Protein AF-A0A9K3M5T8-F1 (afdb_monomer)

Radius of gyration: 42.0 Å; Cα contacts (8 Å, |Δi|>4): 191; chains: 1; bounding box: 115×90×114 Å

Sequence (521 aa):
MVENGLMRTDEEIKQGKVNVVFPSIFNTVESSTSRKLTAAIRSTISGPPDVKNRYSARSLRYGAITELALHRELSVFAGCARSGHSTGTTVDDYIDDNNPAYGLQAGMARCGYQDLASNLKAKIEVPRLEALGVEVAASVDKLLSKVFIVQMLQRNAGGGDIICTSLNKAAREAQIFDHRYGHTSPEALLGEWSKLIASDLASRRMPTPVINADSVSLAAGLNQALSMLTGLTNQMQSLAQHNENLEKKIATQSSELASLREDSRKSAIKLSVLKTPQHSGRKRAKSENTYVDVISPAVLFQSDEVTRAAIAAPDAPAVGKKDPPKPQLTEVLLAARTVQQKTSQPLMQKTDFLDLLVEHRETLYLEKLHETPIAPHCQRSALRYCFELLDYVVKHDETAKVELQSFHQRSTSREESMILGKSLVGKCMVQMLKFEGTQPDLEGQLRAKGRKPSTTYRGLGERVGNYKNQLIRKRKEGDSNLQLEKHQQELMLMVEVDAVGTPPGQKSVRSYFSSMIGKNG

Mean predicted aligned error: 21.27 Å

Foldseek 3Di:
DCVCQQPDDPVCVVVVCNVPSDSVCPPPDPVVVQVVQLVVQLVPDDDDPVVSVVDTPVLVLLVLLQLLVLAPPHDPVNSCVVSVHDPPDCSVVSHDPPPVLVVDPVSSVVNVPPPPPVVDVDDDDDQDCCLLPPVQVLLVVQLVVQLVVPVVPDPPDDDDPVNLVSSLVSQQVSVGDDPVCRPDGSSVVVVVSVVSSVVVVVVPPDPSPPCPVVNVVVVVVVVVVVVVVVVVVVVVVVVVVVVVVVVVVVVVVVVVVVVVVVVVVVVVVVVVVVPPDPPDDDDDDDDDDDDDDDDDPPDDDDDDDDDDDDDDDDDDDDDDDDDDDDPPPVVVVVVVVVVCVVVVPDDPPVVVLVCLLVVCVVVLPPPPCPPPDDDPVLVVVLVVQLVLCLVPQQDPVNVVVVVVCVPDDPPPPSVNSVVSSSVSSVSSVVVLVVLVPPPPPVVVVCVVVVHDDDDDSVVSNVSSVVVVVVVVVVVVVVVVVVVVVVVVVVVVVVVPPDPPDDDPDDDDPVVVVVVVPDDDD

pLDDT: mean 70.17, std 18.6, range [34.38, 97.75]

Secondary structure (DSSP, 8-state):
--TTSS---HHHHHTTGGG-S-GGGTTS-HHHHHHHHHHHHHHHS-S-HHHHHH--HHHHHHHHHHHHHT-TT--HHHHHHHHT--TTSTTGGGS-TT-HHHH-HHHHHHTT---HHHHSSS------GGGG-GGGHHHHHHHHHHHHHHTTT---S-SS-HHHHHHHHHHHHHT---GGGTTS-HHHHHHHHHHHHHHHHHHHS-------HHHHHHHHHHHHHHHHHHHHHHHHHHHHHHHHHHHHHHHHHHHHHHHHHHHHHHHHHHHHHHHS------------------------------SS--------------PPPPPPHHHHHHHHHHHHHHH---SS-HHHHHHHHHHTHHHHHHTTGGGS---GGGHHHHHHHHHHHHHHHS-HHHHHHHHHHHHH-TTS-HHHHHHHHHHHHHHHHHHHHHHHT--HHHHHHHHHTTPPPP--THHHHHHHHHHHHHHHHHHHHHHHHHHHHHHHHHHHHHHTS---PPPS----HHHHHHTTSS---

Nearest PDB structures (foldseek):
  5hyl-assembly2_D  TM=2.086E-01  e=4.233E+00  Deinococcus radiodurans R1 = ATCC 13939 = DSM 20539
  5i0j-assembly1_A  TM=2.112E-01  e=7.840E+00  Deinococcus radiodurans

Solvent-accessible surface area (backbone atoms only — not comparable to full-atom values): 32255 Å² total; per-residue (Å²): 145,68,85,62,68,82,66,69,52,72,68,41,46,76,69,67,36,75,87,42,84,55,61,93,52,67,89,54,58,70,76,54,52,51,49,51,46,19,51,53,53,39,69,70,52,84,76,58,71,72,63,35,67,72,51,39,55,65,47,56,54,28,51,52,47,32,50,40,72,54,34,72,88,46,50,72,67,55,37,23,61,75,71,76,42,62,86,95,50,73,59,66,78,35,42,57,87,80,41,59,46,81,82,32,68,72,34,37,42,72,46,65,42,84,60,62,54,79,80,27,100,55,74,82,75,76,79,59,66,68,74,67,33,78,89,30,47,69,34,50,53,42,26,52,69,42,47,71,70,54,73,82,76,66,91,85,68,85,93,64,68,58,63,62,54,50,49,37,50,23,22,52,76,44,62,35,63,46,84,94,47,76,86,55,52,34,48,59,43,54,58,54,53,48,52,49,45,50,50,55,52,56,74,65,53,68,81,71,77,77,80,48,71,66,60,55,52,51,51,52,52,50,52,53,52,51,53,52,52,51,52,51,51,53,51,52,51,51,50,51,54,50,49,54,53,49,52,51,49,53,52,53,52,52,53,51,51,52,52,52,50,51,52,50,51,54,48,52,52,56,52,54,64,70,66,58,78,83,79,75,86,78,92,77,80,92,80,85,81,88,83,90,85,90,80,84,89,82,78,82,83,82,87,80,88,90,85,87,88,89,87,80,88,83,91,84,85,90,79,93,73,88,70,78,84,73,78,53,68,67,58,56,49,49,51,51,52,50,49,46,57,69,74,61,64,67,76,72,62,68,60,62,63,44,49,54,54,59,72,40,44,72,69,68,55,74,78,67,49,93,82,61,90,74,60,78,86,53,49,67,58,49,51,53,52,30,63,74,32,40,85,73,64,54,47,75,76,51,46,51,50,56,49,52,52,71,72,77,45,97,72,66,51,72,64,58,57,47,54,51,50,54,51,52,48,51,47,20,52,54,52,51,52,56,66,67,73,67,49,67,69,59,52,50,57,31,52,75,66,75,42,80,85,75,89,57,70,79,58,50,57,58,49,55,52,52,49,50,53,50,50,54,47,52,51,53,52,48,53,48,50,54,49,49,51,50,51,51,50,52,51,52,60,63,68,67,64,68,84,82,72,79,74,90,84,78,80,63,73,71,63,62,58,62,65,73,78,69,88,76,134

Organism: NCBI:txid303405

Structure (mmCIF, N/CA/C/O backbone):
data_AF-A0A9K3M5T8-F1
#
_entry.id   AF-A0A9K3M5T8-F1
#
loop_
_atom_site.group_PDB
_atom_site.id
_atom_site.type_symbol
_atom_site.label_atom_id
_atom_site.label_alt_id
_atom_site.label_comp_id
_atom_site.label_asym_id
_atom_site.label_entity_id
_atom_site.label_seq_id
_atom_site.pdbx_PDB_ins_code
_atom_site.Cartn_x
_atom_site.Cartn_y
_atom_site.Cartn_z
_atom_site.occupancy
_atom_site.B_iso_or_equiv
_atom_site.auth_seq_id
_atom_site.auth_comp_id
_atom_site.auth_asym_id
_atom_site.auth_atom_id
_atom_site.pdbx_PDB_model_num
ATOM 1 N N . MET A 1 1 ? -10.869 -31.933 6.495 1.00 43.41 1 MET A N 1
ATOM 2 C CA . MET A 1 1 ? -10.455 -31.724 7.906 1.00 43.41 1 MET A CA 1
ATOM 3 C C . MET A 1 1 ? -10.878 -30.336 8.434 1.00 43.41 1 MET A C 1
ATOM 5 O O . MET A 1 1 ? -10.073 -29.655 9.048 1.00 43.41 1 MET A O 1
ATOM 9 N N . VAL A 1 2 ? -12.131 -29.892 8.228 1.00 44.88 2 VAL A N 1
ATOM 10 C CA . VAL A 1 2 ? -12.592 -28.545 8.671 1.00 44.88 2 VAL A CA 1
ATOM 11 C C . VAL A 1 2 ? -13.873 -28.600 9.527 1.00 44.88 2 VAL A C 1
ATOM 13 O O . VAL A 1 2 ? -14.248 -27.612 10.147 1.00 44.88 2 VAL A O 1
ATOM 16 N N . GLU A 1 3 ? -14.517 -29.762 9.659 1.00 46.59 3 GLU A N 1
ATOM 17 C CA . GLU A 1 3 ? -15.860 -29.844 10.261 1.00 46.59 3 GLU A CA 1
ATOM 18 C C . GLU A 1 3 ? -15.893 -29.783 11.798 1.00 46.59 3 GLU A C 1
ATOM 20 O O . GLU A 1 3 ? -16.919 -29.439 12.372 1.00 46.59 3 GLU A O 1
ATOM 25 N N . ASN A 1 4 ? -14.764 -29.977 12.487 1.00 54.00 4 ASN A N 1
ATOM 26 C CA . ASN A 1 4 ? -14.713 -29.862 13.954 1.00 54.00 4 ASN A CA 1
ATOM 27 C C . ASN A 1 4 ? -14.498 -28.417 14.453 1.00 54.00 4 ASN A C 1
ATOM 29 O O . ASN A 1 4 ? -14.353 -28.197 15.650 1.00 54.00 4 ASN A O 1
ATOM 33 N N . GLY A 1 5 ? -14.449 -27.414 13.566 1.00 56.38 5 GLY A N 1
ATOM 34 C CA . GLY A 1 5 ? -14.028 -26.046 13.914 1.00 56.38 5 GLY A CA 1
ATOM 35 C C . GLY A 1 5 ? -14.929 -25.317 14.920 1.00 56.38 5 GLY A C 1
ATOM 36 O O . GLY A 1 5 ? -14.455 -24.443 15.652 1.00 56.38 5 GLY A O 1
ATOM 37 N N . LEU A 1 6 ? -16.203 -25.704 15.017 1.00 66.12 6 LEU A N 1
ATOM 38 C CA . LEU A 1 6 ? -17.183 -25.117 15.943 1.00 66.12 6 LEU A CA 1
ATOM 39 C C . LEU A 1 6 ? -17.613 -26.061 17.069 1.00 66.12 6 LEU A C 1
ATOM 41 O O . LEU A 1 6 ? -18.080 -25.588 18.101 1.00 66.12 6 LEU A O 1
ATOM 45 N N . MET A 1 7 ? -17.422 -27.371 16.909 1.00 80.50 7 MET A N 1
ATOM 46 C CA . MET A 1 7 ? -17.729 -28.326 17.970 1.00 80.50 7 MET A CA 1
ATOM 47 C C . MET A 1 7 ? -16.624 -28.251 19.025 1.00 80.50 7 MET A C 1
ATOM 49 O O . MET A 1 7 ? -15.435 -28.272 18.703 1.00 80.50 7 MET A O 1
ATOM 53 N N . ARG A 1 8 ? -17.012 -28.083 20.288 1.00 87.00 8 ARG A N 1
ATOM 54 C CA . ARG A 1 8 ? -16.091 -28.035 21.427 1.00 87.00 8 ARG A CA 1
ATOM 55 C C . ARG A 1 8 ? -16.276 -29.298 22.241 1.00 87.00 8 ARG A C 1
ATOM 57 O O . ARG A 1 8 ? -17.405 -29.734 22.446 1.00 87.00 8 ARG A O 1
ATOM 64 N N . THR A 1 9 ? -15.169 -29.872 22.687 1.00 90.75 9 THR A N 1
ATOM 65 C CA . THR A 1 9 ? -15.212 -30.952 23.680 1.00 90.75 9 THR A CA 1
ATOM 66 C C . THR A 1 9 ? -15.730 -30.409 25.013 1.00 90.75 9 THR A C 1
ATOM 68 O O . THR A 1 9 ? -15.550 -29.223 25.312 1.00 90.75 9 THR A O 1
ATOM 71 N N . ASP A 1 10 ? -16.348 -31.253 25.838 1.00 93.88 10 ASP A N 1
ATOM 72 C CA . ASP A 1 10 ? -16.833 -30.844 27.163 1.00 93.88 10 ASP A CA 1
ATOM 73 C C . ASP A 1 10 ? -15.696 -30.280 28.029 1.00 93.88 10 ASP A C 1
ATOM 75 O O . ASP A 1 10 ? -15.893 -29.333 28.796 1.00 93.88 10 ASP A O 1
ATOM 79 N N . GLU A 1 11 ? -14.478 -30.804 27.872 1.00 93.31 11 GLU A N 1
ATOM 80 C CA . GLU A 1 11 ? -13.272 -30.278 28.508 1.00 93.31 11 GLU A CA 1
ATOM 81 C C . GLU A 1 11 ? -12.948 -28.850 28.047 1.00 93.31 11 GLU A C 1
ATOM 83 O O . GLU A 1 11 ? -12.637 -27.991 28.874 1.00 93.31 11 GLU A O 1
ATOM 88 N N . GLU A 1 12 ? -13.033 -28.556 26.747 1.00 91.88 12 GLU A N 1
ATOM 89 C CA . GLU A 1 12 ? -12.802 -27.211 26.206 1.00 91.88 12 GLU A CA 1
ATOM 90 C C . GLU A 1 12 ? -13.885 -26.219 26.640 1.00 91.88 12 GLU A C 1
ATOM 92 O O . GLU A 1 12 ? -13.569 -25.061 26.933 1.00 91.88 12 GLU A O 1
ATOM 97 N N . ILE A 1 13 ? -15.140 -26.668 26.733 1.00 93.06 13 ILE A N 1
ATOM 98 C CA . ILE A 1 13 ? -16.252 -25.867 27.259 1.00 93.06 13 ILE A CA 1
ATOM 99 C C . ILE A 1 13 ? -15.983 -25.510 28.724 1.00 93.06 13 ILE A C 1
ATOM 101 O O . ILE A 1 13 ? -16.016 -24.330 29.079 1.00 93.06 13 ILE A O 1
ATOM 105 N N . LYS A 1 14 ? -15.622 -26.497 29.558 1.00 94.88 14 LYS A N 1
ATOM 106 C CA . LYS A 1 14 ? -15.251 -26.282 30.971 1.00 94.88 14 LYS A CA 1
ATOM 107 C C . LYS A 1 14 ? -14.043 -25.354 31.131 1.00 94.88 14 LYS A C 1
ATOM 109 O O . LYS A 1 14 ? -13.958 -24.629 32.116 1.00 94.88 14 LYS A O 1
ATOM 114 N N . GLN A 1 15 ? -13.130 -25.336 30.159 1.00 92.88 15 GLN A N 1
ATOM 115 C CA . GLN A 1 15 ? -11.976 -24.429 30.115 1.00 92.88 15 GLN A CA 1
ATOM 116 C C . GLN A 1 15 ? -12.303 -23.025 29.569 1.00 92.88 15 GLN A C 1
ATOM 118 O O . GLN A 1 15 ? -11.391 -22.217 29.396 1.00 92.88 15 GLN A O 1
ATOM 123 N N . GLY A 1 16 ? -13.569 -22.718 29.265 1.00 91.19 16 GLY A N 1
ATOM 124 C CA . GLY A 1 16 ? -13.984 -21.413 28.744 1.00 91.19 16 GLY A CA 1
ATOM 125 C C . GLY A 1 16 ? -13.594 -21.167 27.282 1.00 91.19 16 GLY A C 1
ATOM 126 O O . GLY A 1 16 ? -13.628 -20.029 26.816 1.00 91.19 16 GLY A O 1
ATOM 127 N N . LYS A 1 17 ? -13.245 -22.215 26.525 1.00 90.81 17 LYS A N 1
ATOM 128 C CA . LYS A 1 17 ? -12.800 -22.109 25.122 1.00 90.81 17 LYS A CA 1
ATOM 129 C C . LYS A 1 17 ? -13.949 -22.088 24.110 1.00 90.81 17 LYS A C 1
ATOM 131 O O . LYS A 1 17 ? -13.713 -22.189 22.905 1.00 90.81 17 LYS A O 1
ATOM 136 N N . VAL A 1 18 ? -15.185 -21.930 24.586 1.00 88.94 18 VAL A N 1
ATOM 137 C CA . VAL A 1 18 ? -16.410 -21.935 23.768 1.00 88.94 18 VAL A CA 1
ATOM 138 C C . VAL A 1 18 ? -16.320 -20.922 22.626 1.00 88.94 18 VAL A C 1
ATOM 140 O O . VAL A 1 18 ? -16.567 -21.263 21.476 1.00 88.94 18 VAL A O 1
ATOM 143 N N . ASN A 1 19 ? -15.856 -19.708 22.928 1.00 86.25 19 ASN A N 1
ATOM 144 C CA . ASN A 1 19 ? -15.794 -18.601 21.968 1.00 86.25 19 ASN A CA 1
ATOM 145 C C . ASN A 1 19 ? -14.424 -18.455 21.285 1.00 86.25 19 ASN A C 1
ATOM 147 O O . ASN A 1 19 ? -14.161 -17.461 20.610 1.00 86.25 19 ASN A O 1
ATOM 151 N N . VAL A 1 20 ? -13.516 -19.412 21.483 1.00 86.06 20 VAL A N 1
ATOM 152 C CA . VAL A 1 20 ? -12.148 -19.321 20.968 1.00 86.06 20 VAL A CA 1
ATOM 153 C C . VAL A 1 20 ? -12.089 -19.984 19.603 1.00 86.06 20 VAL A C 1
ATOM 155 O O . VAL A 1 20 ? -12.363 -21.175 19.484 1.00 86.06 20 VAL A O 1
ATOM 158 N N . VAL A 1 21 ? -11.693 -19.232 18.575 1.00 84.44 21 VAL A N 1
ATOM 159 C CA . VAL A 1 21 ? -11.593 -19.739 17.192 1.00 84.44 21 VAL A CA 1
ATOM 160 C C . VAL A 1 21 ? -10.553 -20.859 17.075 1.00 84.44 21 VAL A C 1
ATOM 162 O O . VAL A 1 21 ? -10.772 -21.837 16.368 1.00 84.44 21 VAL A O 1
ATOM 165 N N . PHE A 1 22 ? -9.448 -20.752 17.818 1.00 85.62 22 PHE A N 1
ATOM 166 C CA . PHE A 1 22 ? -8.363 -21.735 17.827 1.00 85.62 22 PHE A CA 1
ATOM 167 C C . PHE A 1 22 ? -8.057 -22.215 19.261 1.00 85.62 22 PHE A C 1
ATOM 169 O O . PHE A 1 22 ? -7.130 -21.709 19.903 1.00 85.62 22 PHE A O 1
ATOM 176 N N . PRO A 1 23 ? -8.821 -23.190 19.792 1.00 85.38 23 PRO A N 1
ATOM 177 C CA . PRO A 1 23 ? -8.686 -23.673 21.172 1.00 85.38 23 PRO A CA 1
ATOM 178 C C . PRO A 1 23 ? -7.277 -24.165 21.534 1.00 85.38 23 PRO A C 1
ATOM 180 O O . PRO A 1 23 ? -6.827 -23.995 22.671 1.00 85.38 23 PRO A O 1
ATOM 183 N N . SER A 1 24 ? -6.556 -24.726 20.556 1.00 84.12 24 SER A N 1
ATOM 184 C CA . SER A 1 24 ? -5.197 -25.261 20.711 1.00 84.12 24 SER A CA 1
ATOM 185 C C . SER A 1 24 ? -4.145 -24.199 21.037 1.00 84.12 24 SER A C 1
ATOM 187 O O . SER A 1 24 ? -3.106 -24.527 21.609 1.00 84.12 24 SER A O 1
ATOM 189 N N . ILE A 1 25 ? -4.406 -22.928 20.713 1.00 84.12 25 ILE A N 1
ATOM 190 C CA . ILE A 1 25 ? -3.487 -21.814 20.979 1.00 84.12 25 ILE A CA 1
ATOM 191 C C . ILE A 1 25 ? -4.008 -20.834 22.034 1.00 84.12 25 ILE A C 1
ATOM 193 O O . ILE A 1 25 ? -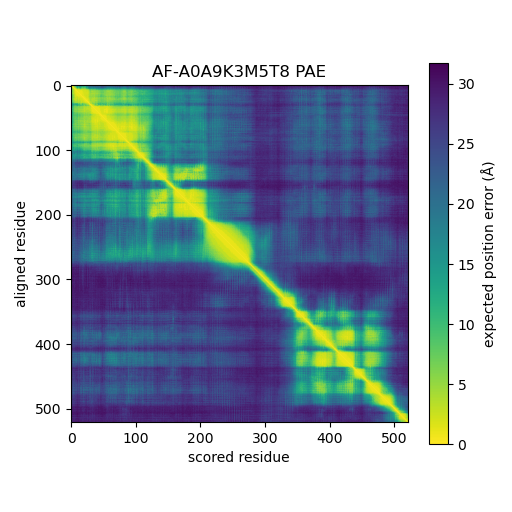3.313 -19.861 22.314 1.00 84.12 25 ILE A O 1
ATOM 197 N N . PHE A 1 26 ? -5.159 -21.108 22.661 1.00 85.12 26 PHE A N 1
ATOM 198 C CA . PHE A 1 26 ? -5.815 -20.215 23.627 1.00 85.12 26 PHE A CA 1
ATOM 199 C C . PHE A 1 26 ? -4.896 -19.741 24.764 1.00 85.12 26 PHE A C 1
ATOM 201 O O . PHE A 1 26 ? -4.880 -18.562 25.094 1.00 85.12 26 PHE A O 1
ATOM 208 N N . ASN A 1 27 ? -4.081 -20.646 25.314 1.00 85.06 27 ASN A N 1
ATOM 209 C CA . ASN A 1 27 ? -3.172 -20.343 26.428 1.00 85.06 27 ASN A CA 1
ATOM 210 C C . ASN A 1 27 ? -1.780 -19.875 25.969 1.00 85.06 27 ASN A C 1
ATOM 212 O O . ASN A 1 27 ? -0.860 -19.764 26.780 1.00 85.06 27 ASN A O 1
ATOM 216 N N . THR A 1 28 ? -1.577 -19.647 24.670 1.00 84.75 28 THR A N 1
ATOM 217 C CA . THR A 1 28 ? -0.276 -19.209 24.157 1.00 84.75 28 THR A CA 1
ATOM 218 C C . THR A 1 28 ? -0.204 -17.688 24.179 1.00 84.75 28 THR A C 1
ATOM 220 O O . THR A 1 28 ? -1.039 -17.020 23.579 1.00 84.75 28 THR A O 1
ATOM 223 N N . VAL A 1 29 ? 0.830 -17.133 24.818 1.00 81.81 29 VAL A N 1
ATOM 224 C CA . VAL A 1 29 ? 1.116 -15.690 24.767 1.00 81.81 29 VAL A CA 1
ATOM 225 C C . VAL A 1 29 ? 1.242 -15.242 23.305 1.00 81.81 29 VAL A C 1
ATOM 227 O O . VAL A 1 29 ? 1.887 -15.923 22.508 1.00 81.81 29 VAL A O 1
ATOM 230 N N . GLU A 1 30 ? 0.675 -14.088 22.952 1.00 70.62 30 GLU A N 1
ATOM 231 C CA . GLU A 1 30 ? 0.610 -13.561 21.577 1.00 70.62 30 GLU A CA 1
ATOM 232 C C . GLU A 1 30 ? 1.968 -13.577 20.843 1.00 70.62 30 GLU A C 1
ATOM 234 O O . GLU A 1 30 ? 2.076 -14.003 19.688 1.00 70.62 30 GLU A O 1
ATOM 239 N N . SER A 1 31 ? 3.043 -13.206 21.549 1.00 71.81 31 SER A N 1
ATOM 240 C CA . SER A 1 31 ? 4.416 -13.208 21.023 1.00 71.81 31 SER A CA 1
ATOM 241 C C . SER A 1 31 ? 4.912 -14.601 20.607 1.00 71.81 31 SER A C 1
ATOM 243 O O . SER A 1 31 ? 5.759 -14.723 19.719 1.00 71.81 31 SER A O 1
ATOM 245 N N . SER A 1 32 ? 4.367 -15.660 21.206 1.00 82.44 32 SER A N 1
ATOM 246 C CA . SER A 1 32 ? 4.658 -17.052 20.867 1.00 82.44 32 SER A CA 1
ATOM 247 C C . SER A 1 32 ? 3.950 -17.475 19.579 1.00 82.44 32 SER A C 1
ATOM 249 O O . SER A 1 32 ? 4.552 -18.148 18.742 1.00 82.44 32 SER A O 1
ATOM 251 N N . THR A 1 33 ? 2.716 -17.020 19.349 1.00 83.38 33 THR A N 1
ATOM 252 C CA . THR A 1 33 ? 1.928 -17.383 18.160 1.00 83.38 33 THR A CA 1
ATOM 253 C C . THR A 1 33 ? 2.544 -16.833 16.874 1.00 83.38 33 THR A C 1
ATOM 255 O O . THR A 1 33 ? 2.745 -17.585 15.920 1.00 83.38 33 THR A O 1
ATOM 258 N N . SER A 1 34 ? 2.946 -15.557 16.853 1.00 85.06 34 SER A N 1
ATOM 259 C CA . SER A 1 34 ? 3.605 -14.955 15.679 1.00 85.06 34 SER A CA 1
ATOM 260 C C . SER A 1 34 ? 4.948 -15.628 15.347 1.00 85.06 34 SER A C 1
ATOM 262 O O . SER A 1 34 ? 5.269 -15.858 14.175 1.00 85.06 34 SER A O 1
ATOM 264 N N . ARG A 1 35 ? 5.715 -16.031 16.373 1.00 89.94 35 ARG A N 1
ATOM 265 C CA . ARG A 1 35 ? 6.954 -16.811 16.197 1.00 89.94 35 ARG A CA 1
ATOM 266 C C . ARG A 1 35 ? 6.676 -18.197 15.625 1.00 89.94 35 ARG A C 1
ATOM 268 O O . ARG A 1 35 ? 7.363 -18.592 14.687 1.00 89.94 35 ARG A O 1
ATOM 275 N N . LYS A 1 36 ? 5.668 -18.908 16.142 1.00 90.00 36 LYS A N 1
ATOM 276 C CA . LYS A 1 36 ? 5.261 -20.230 15.637 1.00 90.00 36 LYS A CA 1
ATOM 277 C C . LYS A 1 36 ? 4.805 -20.161 14.177 1.00 90.00 36 LYS A C 1
ATOM 279 O O . LYS A 1 36 ? 5.273 -20.955 13.369 1.00 90.00 36 LYS A O 1
ATOM 284 N N . LEU A 1 37 ? 3.980 -19.174 13.819 1.00 89.75 37 LEU A N 1
ATOM 285 C CA . LEU A 1 37 ? 3.561 -18.939 12.431 1.00 89.75 37 LEU A CA 1
ATOM 286 C C . LEU A 1 37 ? 4.751 -18.615 11.525 1.00 89.75 37 LEU A C 1
ATOM 288 O O . LEU A 1 37 ? 4.894 -19.199 10.457 1.00 89.75 37 LEU A O 1
ATOM 292 N N . THR A 1 38 ? 5.647 -17.733 11.970 1.00 94.19 38 THR A N 1
ATOM 293 C CA . THR A 1 38 ? 6.868 -17.400 11.223 1.00 94.19 38 THR A CA 1
ATOM 294 C C . THR A 1 38 ? 7.750 -18.632 11.007 1.00 94.19 38 THR A C 1
ATOM 296 O O . THR A 1 38 ? 8.241 -18.840 9.901 1.00 94.19 38 THR A O 1
ATOM 299 N N . ALA A 1 39 ? 7.924 -19.476 12.026 1.00 94.38 39 ALA A N 1
ATOM 300 C CA . ALA A 1 39 ? 8.672 -20.724 11.904 1.00 94.38 39 ALA A CA 1
ATOM 301 C C . ALA A 1 39 ? 8.011 -21.691 10.907 1.00 94.38 39 ALA A C 1
ATOM 303 O O . ALA A 1 39 ? 8.697 -22.231 10.041 1.00 94.38 39 ALA A O 1
ATOM 304 N N . ALA A 1 40 ? 6.684 -21.844 10.966 1.00 94.44 40 ALA A N 1
ATOM 305 C CA . ALA A 1 40 ? 5.931 -22.677 10.032 1.00 94.44 40 ALA A CA 1
ATOM 306 C C . ALA A 1 40 ? 6.068 -22.187 8.576 1.00 94.44 40 ALA A C 1
ATOM 308 O O . ALA A 1 40 ? 6.391 -22.976 7.686 1.00 94.44 40 ALA A O 1
ATOM 309 N N . ILE A 1 41 ? 5.935 -20.880 8.328 1.00 94.38 41 ILE A N 1
ATOM 310 C CA . ILE A 1 41 ? 6.141 -20.274 6.999 1.00 94.38 41 ILE A CA 1
ATOM 311 C C . ILE A 1 41 ? 7.561 -20.558 6.489 1.00 94.38 41 ILE A C 1
ATOM 313 O O . ILE A 1 41 ? 7.754 -21.025 5.372 1.00 94.38 41 ILE A O 1
ATOM 317 N N . ARG A 1 42 ? 8.584 -20.351 7.324 1.00 96.19 42 ARG A N 1
ATOM 318 C CA . ARG A 1 42 ? 9.982 -20.602 6.932 1.00 96.19 42 ARG A CA 1
ATOM 319 C C . ARG A 1 42 ? 10.280 -22.077 6.669 1.00 96.19 42 ARG A C 1
ATOM 321 O O . ARG A 1 42 ? 11.153 -22.385 5.858 1.00 96.19 42 ARG A O 1
ATOM 328 N N . SER A 1 43 ? 9.572 -22.981 7.345 1.00 96.19 43 SER A N 1
ATOM 329 C CA . SER A 1 43 ? 9.714 -24.424 7.133 1.00 96.19 43 SER A CA 1
ATOM 330 C C . SER A 1 43 ? 9.123 -24.890 5.799 1.00 96.19 43 SER A C 1
ATOM 332 O O . SER A 1 43 ? 9.666 -25.809 5.194 1.00 96.19 43 SER A O 1
ATOM 334 N N . THR A 1 44 ? 8.068 -24.226 5.313 1.00 95.62 44 THR A N 1
ATOM 335 C CA . THR A 1 44 ? 7.356 -24.600 4.077 1.00 95.62 44 THR A CA 1
ATOM 336 C C . THR A 1 44 ? 7.970 -23.990 2.820 1.00 95.62 44 THR A C 1
ATOM 338 O O . THR A 1 44 ? 7.926 -24.605 1.759 1.00 95.62 44 THR A O 1
ATOM 341 N N . ILE A 1 45 ? 8.589 -22.811 2.920 1.00 92.75 45 ILE A N 1
ATOM 342 C CA . ILE A 1 45 ? 9.256 -22.165 1.784 1.00 92.75 45 ILE A CA 1
ATOM 343 C C . ILE A 1 45 ? 10.560 -22.902 1.451 1.00 92.75 45 ILE A C 1
ATOM 345 O O . ILE A 1 45 ? 11.443 -23.042 2.301 1.00 92.75 45 ILE A O 1
ATOM 349 N N . SER A 1 46 ? 10.716 -23.341 0.202 1.00 94.12 46 SER A N 1
ATOM 350 C CA . SER A 1 46 ? 11.984 -23.846 -0.341 1.00 94.12 46 SER A CA 1
ATOM 351 C C . SER A 1 46 ? 12.926 -22.686 -0.681 1.00 94.12 46 SER A C 1
ATOM 353 O O . SER A 1 46 ? 12.483 -21.641 -1.147 1.00 94.12 46 SER A O 1
ATOM 355 N N . GLY A 1 47 ? 14.230 -22.854 -0.456 1.00 93.12 47 GLY A N 1
ATOM 356 C CA . GLY A 1 47 ? 15.233 -21.840 -0.800 1.00 93.12 47 GLY A CA 1
ATOM 357 C C . GLY A 1 47 ? 16.322 -21.663 0.259 1.00 93.12 47 GLY A C 1
ATOM 358 O O . GLY A 1 47 ? 16.277 -22.309 1.312 1.00 93.12 47 GLY A O 1
ATOM 359 N N . PRO A 1 48 ? 17.314 -20.803 -0.018 1.00 94.25 48 PRO A N 1
ATOM 360 C CA . PRO A 1 48 ? 18.420 -20.562 0.894 1.00 94.25 48 PRO A CA 1
ATOM 361 C C . PRO A 1 48 ? 17.962 -19.821 2.172 1.00 94.25 48 PRO A C 1
ATOM 363 O O . PRO A 1 48 ? 16.904 -19.176 2.185 1.00 94.25 48 PRO A O 1
ATOM 366 N N . PRO A 1 49 ? 18.709 -19.944 3.290 1.00 92.94 49 PRO A N 1
ATOM 367 C CA . PRO A 1 49 ? 18.286 -19.420 4.593 1.00 92.94 49 PRO A CA 1
ATOM 368 C C . PRO A 1 49 ? 18.039 -17.909 4.614 1.00 92.94 49 PRO A C 1
ATOM 370 O O . PRO A 1 49 ? 17.156 -17.438 5.327 1.00 92.94 49 PRO A O 1
ATOM 373 N N . ASP A 1 50 ? 18.796 -17.147 3.830 1.00 92.19 50 ASP A N 1
ATOM 374 C CA . ASP A 1 50 ? 18.655 -15.700 3.676 1.00 92.19 50 ASP A CA 1
ATOM 375 C C . ASP A 1 50 ? 17.291 -15.316 3.086 1.00 92.19 50 ASP A C 1
ATOM 377 O O . ASP A 1 50 ? 16.641 -14.408 3.604 1.00 92.19 50 ASP A O 1
ATOM 381 N N . VAL A 1 51 ? 16.813 -16.045 2.074 1.00 89.69 51 VAL A N 1
ATOM 382 C CA . VAL A 1 51 ? 15.482 -15.851 1.485 1.00 89.69 51 VAL A CA 1
ATOM 383 C C . VAL A 1 51 ? 14.402 -16.242 2.486 1.00 89.69 51 VAL A C 1
ATOM 385 O O . VAL A 1 51 ? 13.506 -15.442 2.753 1.00 89.69 51 VAL A O 1
ATOM 388 N N . LYS A 1 52 ? 14.511 -17.421 3.115 1.00 94.25 52 LYS A N 1
ATOM 389 C CA . LYS A 1 52 ? 13.543 -17.871 4.133 1.00 94.25 52 LYS A CA 1
ATOM 390 C C . LYS A 1 52 ? 13.414 -16.855 5.269 1.00 94.25 52 LYS A C 1
ATOM 392 O O . LYS A 1 52 ? 12.307 -16.527 5.689 1.00 94.25 52 LYS A O 1
ATOM 397 N N . ASN A 1 53 ? 14.530 -16.302 5.738 1.00 93.50 53 ASN A N 1
ATOM 398 C CA . ASN A 1 53 ? 14.547 -15.357 6.852 1.00 93.50 53 ASN A CA 1
ATOM 399 C C . ASN A 1 53 ? 13.871 -14.012 6.547 1.00 93.50 53 ASN A C 1
ATOM 401 O O . ASN A 1 53 ? 13.470 -13.328 7.493 1.00 93.50 53 ASN A O 1
ATOM 405 N N . ARG A 1 54 ? 13.670 -13.655 5.271 1.00 91.19 54 ARG A N 1
ATOM 406 C CA . ARG A 1 54 ? 12.885 -12.469 4.878 1.00 91.19 54 ARG A CA 1
ATOM 407 C C . ARG A 1 54 ? 11.383 -12.654 5.090 1.00 91.19 54 ARG A C 1
ATOM 409 O O . ARG A 1 54 ? 10.672 -11.668 5.265 1.00 91.19 54 ARG A O 1
ATOM 416 N N . TYR A 1 55 ? 10.901 -13.895 5.126 1.00 93.69 55 TYR A N 1
ATOM 417 C CA . TYR A 1 55 ? 9.490 -14.186 5.347 1.00 93.69 55 TYR A CA 1
ATOM 418 C C . TYR A 1 55 ? 9.161 -14.302 6.837 1.00 93.69 55 TYR A C 1
ATOM 420 O O . TYR A 1 55 ? 9.918 -14.848 7.650 1.00 93.69 55 TYR A O 1
ATOM 428 N N . SER A 1 56 ? 8.002 -13.761 7.195 1.00 95.12 56 SER A N 1
ATOM 429 C CA . SER A 1 56 ? 7.434 -13.766 8.540 1.00 95.12 56 SER A CA 1
ATOM 430 C C . SER A 1 56 ? 5.912 -13.854 8.477 1.00 95.12 56 SER A C 1
ATOM 432 O O . SER A 1 56 ? 5.322 -13.701 7.408 1.00 95.12 56 SER A O 1
ATOM 434 N N . ALA A 1 57 ? 5.258 -14.019 9.628 1.00 91.88 57 ALA A N 1
ATOM 435 C CA . ALA A 1 57 ? 3.800 -13.911 9.711 1.00 91.88 57 ALA A CA 1
ATOM 436 C C . ALA A 1 57 ? 3.276 -12.571 9.149 1.00 91.88 57 ALA A C 1
ATOM 438 O O . ALA A 1 57 ? 2.215 -12.532 8.533 1.00 91.88 57 ALA A O 1
ATOM 439 N N . ARG A 1 58 ? 4.047 -11.479 9.283 1.00 91.88 58 ARG A N 1
ATOM 440 C CA . ARG A 1 58 ? 3.692 -10.170 8.712 1.00 91.88 58 ARG A CA 1
ATOM 441 C C . ARG A 1 58 ? 3.748 -10.173 7.182 1.00 91.88 58 ARG A C 1
ATOM 443 O O . ARG A 1 58 ? 2.936 -9.498 6.561 1.00 91.88 58 ARG A O 1
ATOM 450 N N . SER A 1 59 ? 4.643 -10.953 6.577 1.00 91.88 59 SER A N 1
ATOM 451 C CA . SER A 1 59 ? 4.788 -11.043 5.118 1.00 91.88 59 SER A CA 1
ATOM 452 C C . SER A 1 59 ? 3.520 -11.570 4.437 1.00 91.88 59 SER A C 1
ATOM 454 O O . SER A 1 59 ? 3.200 -11.120 3.344 1.00 91.88 59 SER A O 1
ATOM 456 N N . LEU A 1 60 ? 2.750 -12.446 5.097 1.00 90.94 60 LEU A N 1
ATOM 457 C CA . LEU A 1 60 ? 1.442 -12.882 4.587 1.00 90.94 60 LEU A CA 1
ATOM 458 C C . LEU A 1 60 ? 0.450 -11.718 4.486 1.00 90.94 60 LEU A C 1
ATOM 460 O O . LEU A 1 60 ? -0.302 -11.635 3.521 1.00 90.94 60 LEU A O 1
ATOM 464 N N . ARG A 1 61 ? 0.475 -10.791 5.453 1.00 91.94 61 ARG A N 1
ATOM 465 C CA . ARG A 1 61 ? -0.368 -9.590 5.419 1.00 91.94 61 ARG A CA 1
ATOM 466 C C . ARG A 1 61 ? 0.044 -8.646 4.286 1.00 91.94 61 ARG A C 1
ATOM 468 O O . ARG A 1 61 ? -0.837 -8.135 3.610 1.00 91.94 61 ARG A O 1
ATOM 475 N N . TYR A 1 62 ? 1.349 -8.456 4.061 1.00 93.25 62 TYR A N 1
ATOM 476 C CA . TYR A 1 62 ? 1.871 -7.705 2.905 1.00 93.25 62 TYR A CA 1
ATOM 477 C C . TYR A 1 62 ? 1.390 -8.309 1.583 1.00 93.25 62 TYR A C 1
ATOM 479 O O . TYR A 1 62 ? 0.817 -7.604 0.758 1.00 93.25 62 TYR A O 1
ATOM 487 N N . GLY A 1 63 ? 1.557 -9.625 1.415 1.00 91.50 63 GLY A N 1
ATOM 488 C CA . GLY A 1 63 ? 1.106 -10.333 0.217 1.00 91.50 63 GLY A CA 1
ATOM 489 C C . GLY A 1 63 ? -0.399 -10.188 -0.008 1.00 91.50 63 GLY A C 1
ATOM 490 O O . GLY A 1 63 ? -0.816 -9.776 -1.083 1.00 91.50 63 GLY A O 1
ATOM 491 N N . ALA A 1 64 ? -1.208 -10.423 1.029 1.00 94.50 64 ALA A N 1
ATOM 492 C CA . ALA A 1 64 ? -2.661 -10.304 0.935 1.00 94.50 64 ALA A CA 1
ATOM 493 C C . ALA A 1 64 ? -3.123 -8.875 0.609 1.00 94.50 64 ALA A C 1
ATOM 495 O O . ALA A 1 64 ? -4.021 -8.697 -0.205 1.00 94.50 64 ALA A O 1
ATOM 496 N N . ILE A 1 65 ? -2.523 -7.845 1.217 1.00 94.81 65 ILE A N 1
ATOM 497 C CA . ILE A 1 65 ? -2.867 -6.445 0.912 1.00 94.81 65 ILE A CA 1
ATOM 498 C C . ILE A 1 65 ? -2.452 -6.087 -0.512 1.00 94.81 65 ILE A C 1
ATOM 500 O O . ILE A 1 65 ? -3.234 -5.466 -1.225 1.00 94.81 65 ILE A O 1
ATOM 504 N N . THR A 1 66 ? -1.273 -6.533 -0.945 1.00 92.50 66 THR A N 1
ATOM 505 C CA . THR A 1 66 ? -0.806 -6.341 -2.322 1.00 92.50 66 THR A CA 1
ATOM 506 C C . THR A 1 66 ? -1.763 -7.000 -3.322 1.00 92.50 66 THR A C 1
ATOM 508 O O . THR A 1 66 ? -2.115 -6.381 -4.319 1.00 92.50 66 THR A O 1
ATOM 511 N N . GLU A 1 67 ? -2.255 -8.213 -3.051 1.00 92.44 67 GLU A N 1
ATOM 512 C CA . GLU A 1 67 ? -3.261 -8.867 -3.900 1.00 92.44 67 GLU A CA 1
ATOM 513 C C . GLU A 1 67 ? -4.612 -8.147 -3.890 1.00 92.44 67 GLU A C 1
ATOM 515 O O . GLU A 1 67 ? -5.201 -7.943 -4.950 1.00 92.44 67 GLU A O 1
ATOM 520 N N . LEU A 1 68 ? -5.102 -7.728 -2.716 1.00 92.50 68 LEU A N 1
ATOM 521 C CA . LEU A 1 68 ? -6.347 -6.958 -2.608 1.00 92.50 68 LEU A CA 1
ATOM 522 C C . LEU A 1 68 ? -6.275 -5.674 -3.429 1.00 92.50 68 LEU A C 1
ATOM 524 O O . LEU A 1 68 ? -7.260 -5.275 -4.042 1.00 92.50 68 LEU A O 1
ATOM 528 N N . ALA A 1 69 ? -5.115 -5.033 -3.425 1.00 88.81 69 ALA A N 1
ATOM 529 C CA . ALA A 1 69 ? -4.917 -3.757 -4.073 1.00 88.81 69 ALA A CA 1
ATOM 530 C C . ALA A 1 69 ? -4.617 -3.897 -5.588 1.00 88.81 69 ALA A C 1
ATOM 532 O O . ALA A 1 69 ? -4.811 -2.942 -6.337 1.00 88.81 69 ALA A O 1
ATOM 533 N N . LEU A 1 70 ? -4.283 -5.108 -6.059 1.00 87.00 70 LEU A N 1
ATOM 534 C CA . LEU A 1 70 ? -4.274 -5.501 -7.477 1.00 87.00 70 LEU A CA 1
ATOM 535 C C . LEU A 1 70 ? -5.633 -6.010 -7.988 1.00 87.00 70 LEU A C 1
ATOM 537 O O . LEU A 1 70 ? -5.761 -6.355 -9.163 1.00 87.00 70 LEU A O 1
ATOM 541 N N . HIS A 1 71 ? -6.649 -6.125 -7.135 1.00 87.75 71 HIS A N 1
ATOM 542 C CA . HIS A 1 71 ? -7.926 -6.708 -7.529 1.00 87.75 71 HIS A CA 1
ATOM 543 C C . HIS A 1 71 ? -8.811 -5.681 -8.249 1.00 87.75 71 HIS A C 1
ATOM 545 O O . HIS A 1 71 ? -9.239 -4.696 -7.650 1.00 87.75 71 HIS A O 1
ATOM 551 N N . ARG A 1 72 ? -9.189 -5.956 -9.506 1.00 81.25 72 ARG A N 1
ATOM 552 C CA . ARG A 1 72 ? -9.915 -4.993 -10.362 1.00 81.25 72 ARG A CA 1
ATOM 553 C C . ARG A 1 72 ? -11.217 -4.448 -9.767 1.00 81.25 72 ARG A C 1
ATOM 555 O O . ARG A 1 72 ? -11.584 -3.311 -10.027 1.00 81.25 72 ARG A O 1
ATOM 562 N N . GLU A 1 73 ? -11.938 -5.282 -9.018 1.00 83.44 73 GLU A N 1
ATOM 563 C CA . GLU A 1 73 ? -13.272 -4.946 -8.489 1.00 83.44 73 GLU A CA 1
ATOM 564 C C . GLU A 1 73 ? -13.217 -4.392 -7.063 1.00 83.44 73 GLU A C 1
ATOM 566 O O . GLU A 1 73 ? -14.249 -4.024 -6.504 1.00 83.44 73 GLU A O 1
ATOM 571 N N . LEU A 1 74 ? -12.032 -4.351 -6.446 1.00 86.31 74 LEU A N 1
ATOM 572 C CA . LEU A 1 74 ? -11.888 -3.805 -5.105 1.00 86.31 74 LEU A CA 1
ATOM 573 C C . LEU A 1 74 ? -11.439 -2.354 -5.194 1.00 86.31 74 LEU A C 1
ATOM 575 O O . LEU A 1 74 ? -10.376 -2.027 -5.711 1.00 86.31 74 LEU A O 1
ATOM 579 N N . SER A 1 75 ? -12.259 -1.472 -4.633 1.00 86.88 75 SER A N 1
ATOM 580 C CA . SER A 1 75 ? -11.839 -0.104 -4.369 1.00 86.88 75 SER A CA 1
ATOM 581 C C . SER A 1 75 ? -10.837 -0.065 -3.213 1.00 86.88 75 SER A C 1
ATOM 583 O O . SER A 1 75 ? -10.808 -0.957 -2.359 1.00 86.88 75 SER A O 1
ATOM 585 N N . VAL A 1 76 ? -10.075 1.029 -3.119 1.00 84.62 76 VAL A N 1
ATOM 586 C CA . VAL A 1 76 ? -9.180 1.290 -1.977 1.00 84.62 76 VAL A CA 1
ATOM 587 C C . VAL A 1 76 ? -9.940 1.203 -0.648 1.00 84.62 76 VAL A C 1
ATOM 589 O O . VAL A 1 76 ? -9.439 0.631 0.314 1.00 84.62 76 VAL A O 1
ATOM 592 N N . PHE A 1 77 ? -11.190 1.678 -0.599 1.00 88.25 77 PHE A N 1
ATOM 593 C CA . PHE A 1 77 ? -12.041 1.578 0.591 1.00 88.25 77 PHE A CA 1
ATOM 594 C C . PHE A 1 77 ? -12.336 0.126 0.980 1.00 88.25 77 PHE A C 1
ATOM 596 O O . PHE A 1 77 ? -12.243 -0.226 2.155 1.00 88.25 77 PHE A O 1
ATOM 603 N N . ALA A 1 78 ? -12.647 -0.730 0.003 1.00 88.75 78 ALA A N 1
ATOM 604 C CA . ALA A 1 78 ? -12.887 -2.149 0.246 1.00 88.75 78 ALA A CA 1
ATOM 605 C C . ALA A 1 78 ? -11.603 -2.876 0.683 1.00 88.75 78 ALA A C 1
ATOM 607 O O . ALA A 1 78 ? -11.648 -3.712 1.589 1.00 88.75 78 ALA A O 1
ATOM 608 N N . GLY A 1 79 ? -10.455 -2.525 0.094 1.00 89.81 79 GLY A N 1
ATOM 609 C CA . GLY A 1 79 ? -9.141 -3.022 0.510 1.00 89.81 79 GLY A CA 1
ATOM 610 C C . GLY A 1 79 ? -8.790 -2.622 1.949 1.00 89.81 79 GLY A C 1
ATOM 611 O O . GLY A 1 79 ? -8.401 -3.469 2.757 1.00 89.81 79 GLY A O 1
ATOM 612 N N . CYS A 1 80 ? -9.009 -1.357 2.312 1.00 91.88 80 CYS A N 1
ATOM 613 C CA . CYS A 1 80 ? -8.846 -0.841 3.673 1.00 91.88 80 CYS A CA 1
ATOM 614 C C . CYS A 1 80 ? -9.762 -1.563 4.671 1.00 91.88 80 CYS A C 1
ATOM 616 O O . CYS A 1 80 ? -9.279 -2.080 5.679 1.00 91.88 80 CYS A O 1
ATOM 618 N N . ALA A 1 81 ? -11.054 -1.699 4.356 1.00 91.31 81 ALA A N 1
ATOM 619 C CA . ALA A 1 81 ? -12.018 -2.389 5.212 1.00 91.31 81 ALA A CA 1
ATOM 620 C C . ALA A 1 81 ? -11.631 -3.858 5.460 1.00 91.31 81 ALA A C 1
ATOM 622 O O . ALA A 1 81 ? -11.634 -4.315 6.601 1.00 91.31 81 ALA A O 1
ATOM 623 N N . ARG A 1 82 ? -11.231 -4.593 4.412 1.00 92.75 82 ARG A N 1
ATOM 624 C CA . ARG A 1 82 ? -10.810 -6.004 4.522 1.00 92.75 82 ARG A CA 1
ATOM 625 C C . ARG A 1 82 ? -9.493 -6.181 5.270 1.00 92.75 82 ARG A C 1
ATOM 627 O O . ARG A 1 82 ? -9.300 -7.189 5.943 1.00 92.75 82 ARG A O 1
ATOM 634 N N . SER A 1 83 ? -8.582 -5.222 5.147 1.00 92.75 83 SER A N 1
ATOM 635 C CA . SER A 1 83 ? -7.271 -5.275 5.798 1.00 92.75 83 SER A CA 1
ATOM 636 C C . SER A 1 83 ? -7.256 -4.681 7.211 1.00 92.75 83 SER A C 1
ATOM 638 O O . SER A 1 83 ? -6.226 -4.775 7.888 1.00 92.75 83 SER A O 1
ATOM 640 N N . GLY A 1 84 ? -8.371 -4.094 7.661 1.00 93.38 84 GLY A N 1
ATOM 641 C CA . GLY A 1 84 ? -8.496 -3.431 8.959 1.00 93.38 84 GLY A CA 1
ATOM 642 C C . GLY A 1 84 ? -7.721 -2.113 9.050 1.00 93.38 84 GLY A C 1
ATOM 643 O O . GLY A 1 84 ? -7.245 -1.768 10.129 1.00 93.38 84 GLY A O 1
ATOM 644 N N . HIS A 1 85 ? -7.541 -1.412 7.928 1.00 93.31 85 HIS A N 1
ATOM 645 C CA . HIS A 1 85 ? -6.897 -0.099 7.875 1.00 93.31 85 HIS A CA 1
ATOM 646 C C . HIS A 1 85 ? -7.923 1.010 7.650 1.00 93.31 85 HIS A C 1
ATOM 648 O O . HIS A 1 85 ? -8.947 0.809 6.997 1.00 93.31 85 HIS A O 1
ATOM 654 N N . SER A 1 86 ? -7.612 2.209 8.138 1.00 89.25 86 SER A N 1
ATOM 655 C CA . SER A 1 86 ? -8.314 3.427 7.730 1.00 89.25 86 SER A CA 1
ATOM 656 C C . SER A 1 86 ? -7.715 3.965 6.427 1.00 89.25 86 SER A C 1
ATOM 658 O O . SER A 1 86 ? -6.530 3.778 6.150 1.00 89.25 86 SER A O 1
ATOM 660 N N . THR A 1 87 ? -8.504 4.672 5.625 1.00 82.75 87 THR A N 1
ATOM 661 C CA . THR A 1 87 ? -8.003 5.337 4.411 1.00 82.75 87 THR A CA 1
ATOM 662 C C . THR A 1 87 ? -6.979 6.425 4.738 1.00 82.75 87 THR A C 1
ATOM 664 O O . THR A 1 87 ? -7.145 7.136 5.728 1.00 82.75 87 THR A O 1
ATOM 667 N N . GLY A 1 88 ? -5.940 6.571 3.907 1.00 75.50 88 GLY A N 1
ATOM 668 C CA . GLY A 1 88 ? -4.871 7.561 4.113 1.00 75.50 88 GLY A CA 1
ATOM 669 C C . GLY A 1 88 ? -3.934 7.235 5.282 1.00 75.50 88 GLY A C 1
ATOM 670 O O . GLY A 1 88 ? -3.293 8.129 5.831 1.00 75.50 88 GLY A O 1
ATOM 671 N N . THR A 1 89 ? -3.895 5.969 5.705 1.00 83.81 89 THR A N 1
ATOM 672 C CA . THR A 1 89 ? -2.964 5.481 6.732 1.00 83.81 89 THR A CA 1
ATOM 673 C C . THR A 1 89 ? -1.869 4.610 6.118 1.00 83.81 89 THR A C 1
ATOM 675 O O . THR A 1 89 ? -1.671 4.604 4.910 1.00 83.81 89 THR A O 1
ATOM 678 N N . THR A 1 90 ? -1.170 3.838 6.949 1.00 87.56 90 THR A N 1
ATOM 679 C CA . THR A 1 90 ? -0.050 2.955 6.596 1.00 87.56 90 THR A CA 1
ATOM 680 C C . THR A 1 90 ? -0.423 1.784 5.678 1.00 87.56 90 THR A C 1
ATOM 682 O O . THR A 1 90 ? 0.350 0.840 5.595 1.00 87.56 90 THR A O 1
ATOM 685 N N . VAL A 1 91 ? -1.611 1.754 5.062 1.00 88.75 91 VAL A N 1
ATOM 686 C CA . VAL A 1 91 ? -2.000 0.658 4.154 1.00 88.75 91 VAL A CA 1
ATOM 687 C C . VAL A 1 91 ? -1.086 0.616 2.930 1.00 88.75 91 VAL A C 1
ATOM 689 O O . VAL A 1 91 ? -0.700 -0.469 2.504 1.00 88.75 91 VAL A O 1
ATOM 692 N N . ASP A 1 92 ? -0.660 1.787 2.456 1.00 86.25 92 ASP A N 1
ATOM 693 C CA . ASP A 1 92 ? 0.269 1.931 1.338 1.00 86.25 92 ASP A CA 1
ATOM 694 C C . ASP A 1 92 ? 1.644 1.333 1.686 1.00 86.25 92 ASP A C 1
ATOM 696 O O . ASP A 1 92 ? 2.258 0.683 0.850 1.00 86.25 92 ASP A O 1
ATOM 700 N N . ASP A 1 93 ? 2.066 1.396 2.958 1.00 89.00 93 ASP A N 1
ATOM 701 C CA . ASP A 1 93 ? 3.310 0.766 3.434 1.00 89.00 93 ASP A CA 1
ATOM 702 C C . ASP A 1 93 ? 3.274 -0.776 3.387 1.00 89.00 93 ASP A C 1
ATOM 704 O O . ASP A 1 93 ? 4.299 -1.415 3.645 1.00 89.00 93 ASP A O 1
ATOM 708 N N . TYR A 1 94 ? 2.101 -1.387 3.158 1.00 89.88 94 TYR A N 1
ATOM 709 C CA . TYR A 1 94 ? 1.930 -2.835 2.979 1.00 89.88 94 TYR A CA 1
ATOM 710 C C . TYR A 1 94 ? 1.860 -3.267 1.514 1.00 89.88 94 TYR A C 1
ATOM 712 O O . TYR A 1 94 ? 1.890 -4.474 1.248 1.00 89.88 94 TYR A O 1
ATOM 720 N N . ILE A 1 95 ? 1.751 -2.317 0.588 1.00 88.81 95 ILE A N 1
ATOM 721 C CA . ILE A 1 95 ? 1.766 -2.593 -0.841 1.00 88.81 95 ILE A CA 1
ATOM 722 C C . ILE A 1 95 ? 3.221 -2.815 -1.250 1.00 88.81 95 ILE A C 1
ATOM 724 O O . ILE A 1 95 ? 4.108 -2.024 -0.937 1.00 88.81 95 ILE A O 1
ATOM 728 N N . ASP A 1 96 ? 3.492 -3.941 -1.905 1.00 84.06 96 ASP A N 1
ATOM 729 C CA . ASP A 1 96 ? 4.821 -4.192 -2.448 1.00 84.06 96 ASP A CA 1
ATOM 730 C C . ASP A 1 96 ? 5.044 -3.341 -3.704 1.00 84.06 96 ASP A C 1
ATOM 732 O O . ASP A 1 96 ? 4.665 -3.729 -4.809 1.00 84.06 96 ASP A O 1
ATOM 736 N N . ASP A 1 97 ? 5.710 -2.198 -3.532 1.00 78.56 97 ASP A N 1
ATOM 737 C CA . ASP A 1 97 ? 6.130 -1.306 -4.622 1.00 78.56 97 ASP A CA 1
ATOM 738 C C . ASP A 1 97 ? 7.039 -1.996 -5.654 1.00 78.56 97 ASP A C 1
ATOM 740 O O . ASP A 1 97 ? 7.207 -1.515 -6.778 1.00 78.56 97 ASP A O 1
ATOM 744 N N . ASN A 1 98 ? 7.666 -3.119 -5.284 1.00 75.38 98 ASN A N 1
ATOM 745 C CA . ASN A 1 98 ? 8.477 -3.913 -6.202 1.00 75.38 98 ASN A CA 1
ATOM 746 C C . ASN A 1 98 ? 7.673 -4.991 -6.918 1.00 75.38 98 ASN A C 1
ATOM 748 O O . ASN A 1 98 ? 8.241 -5.677 -7.770 1.00 75.38 98 ASN A O 1
ATOM 752 N N . ASN A 1 99 ? 6.382 -5.145 -6.618 1.00 79.00 99 ASN A N 1
ATOM 753 C CA . ASN A 1 99 ? 5.544 -6.066 -7.354 1.00 79.00 99 ASN A CA 1
ATOM 754 C C . ASN A 1 99 ? 5.417 -5.553 -8.797 1.00 79.00 99 ASN A C 1
ATOM 756 O O . ASN A 1 99 ? 4.793 -4.515 -9.037 1.00 79.00 99 ASN A O 1
ATOM 760 N N . PRO A 1 100 ? 5.969 -6.272 -9.790 1.00 74.12 100 PRO A N 1
ATOM 761 C CA . PRO A 1 100 ? 5.935 -5.818 -11.172 1.00 74.12 100 PRO A CA 1
ATOM 762 C C . PRO A 1 100 ? 4.500 -5.681 -11.688 1.00 74.12 100 PRO A C 1
ATOM 764 O O . PRO A 1 100 ? 4.273 -4.940 -12.640 1.00 74.12 100 PRO A O 1
ATOM 767 N N . ALA A 1 101 ? 3.520 -6.335 -11.053 1.00 75.94 101 ALA A N 1
ATOM 768 C CA . ALA A 1 101 ? 2.123 -6.201 -11.430 1.00 75.94 101 ALA A CA 1
ATOM 769 C C . ALA A 1 101 ? 1.560 -4.784 -11.230 1.00 75.94 101 ALA A C 1
ATOM 771 O O . ALA A 1 101 ? 0.654 -4.397 -11.962 1.00 75.94 101 ALA A O 1
ATOM 772 N N . TYR A 1 102 ? 2.126 -4.010 -10.298 1.00 69.12 102 TYR A N 1
ATOM 773 C CA . TYR A 1 102 ? 1.746 -2.619 -10.049 1.00 69.12 102 TYR A CA 1
ATOM 774 C C . TYR A 1 102 ? 2.286 -1.649 -11.099 1.00 69.12 102 TYR A C 1
ATOM 776 O O . TYR A 1 102 ? 1.604 -0.707 -11.492 1.00 69.12 102 TYR A O 1
ATOM 784 N N . GLY A 1 103 ? 3.525 -1.868 -11.543 1.00 64.06 103 GLY A N 1
ATOM 785 C CA . GLY A 1 103 ? 4.196 -0.983 -12.498 1.00 64.06 103 GLY A CA 1
ATOM 786 C C . GLY A 1 103 ? 3.960 -1.357 -13.961 1.00 64.06 103 GLY A C 1
ATOM 787 O O . GLY A 1 103 ? 4.111 -0.515 -14.845 1.00 64.06 103 GLY A O 1
ATOM 788 N N . LEU A 1 104 ? 3.609 -2.616 -14.237 1.00 68.81 104 LEU A N 1
ATOM 789 C CA . LEU A 1 104 ? 3.449 -3.122 -15.593 1.00 68.81 104 LEU A CA 1
ATOM 790 C C . LEU A 1 104 ? 1.975 -3.272 -15.939 1.00 68.81 104 LEU A C 1
ATOM 792 O O . LEU A 1 104 ? 1.228 -4.019 -15.313 1.00 68.81 104 LEU A O 1
ATOM 796 N N . GLN A 1 105 ? 1.587 -2.653 -17.044 1.00 66.44 105 GLN A N 1
ATOM 797 C CA . GLN A 1 105 ? 0.243 -2.771 -17.607 1.00 66.44 105 GLN A CA 1
ATOM 798 C C . GLN A 1 105 ? -0.110 -4.223 -17.948 1.00 66.44 105 GLN A C 1
ATOM 800 O O . GLN A 1 105 ? -1.250 -4.633 -17.773 1.00 66.44 105 GLN A O 1
ATOM 805 N N . ALA A 1 106 ? 0.878 -5.029 -18.357 1.00 57.31 106 ALA A N 1
ATOM 806 C CA . ALA A 1 106 ? 0.717 -6.472 -18.540 1.00 57.31 106 ALA A CA 1
ATOM 807 C C . ALA A 1 106 ? 0.341 -7.195 -17.232 1.00 57.31 106 ALA A C 1
ATOM 809 O O . ALA A 1 106 ? -0.411 -8.168 -17.248 1.00 57.31 106 ALA A O 1
ATOM 810 N N . GLY A 1 107 ? 0.832 -6.703 -16.094 1.00 67.56 107 GLY A N 1
ATOM 811 C CA . GLY A 1 107 ? 0.456 -7.182 -14.772 1.00 67.56 107 GLY A CA 1
ATOM 812 C C . GLY A 1 107 ? -0.996 -6.878 -14.436 1.00 67.56 107 GLY A C 1
ATOM 813 O O . GLY A 1 107 ? -1.748 -7.790 -14.104 1.00 67.56 107 GLY A O 1
ATOM 814 N N . MET A 1 108 ? -1.421 -5.630 -14.633 1.00 69.62 108 MET A N 1
ATOM 815 C CA . MET A 1 108 ? -2.823 -5.243 -14.465 1.00 69.62 108 MET A CA 1
ATOM 816 C C . MET A 1 108 ? -3.750 -5.999 -15.436 1.00 69.62 108 MET A C 1
ATOM 818 O O . MET A 1 108 ? -4.797 -6.495 -15.027 1.00 69.62 108 MET A O 1
ATOM 822 N N . ALA A 1 109 ? -3.352 -6.192 -16.698 1.00 68.00 109 ALA A N 1
ATOM 823 C CA . ALA A 1 109 ? -4.109 -7.002 -17.659 1.00 68.00 109 ALA A CA 1
ATOM 824 C C . ALA A 1 109 ? -4.313 -8.437 -17.145 1.00 68.00 109 ALA A C 1
ATOM 826 O O . ALA A 1 109 ? -5.423 -8.968 -17.177 1.00 68.00 109 ALA A O 1
ATOM 827 N N . ARG A 1 110 ? -3.250 -9.052 -16.608 1.00 65.00 110 ARG A N 1
ATOM 828 C CA . ARG A 1 110 ? -3.302 -10.394 -16.011 1.00 65.00 110 ARG A CA 1
ATOM 829 C C . ARG A 1 110 ? -4.195 -10.452 -14.767 1.00 65.00 110 ARG A C 1
ATOM 831 O O . ARG A 1 110 ? -4.809 -11.484 -14.521 1.00 65.00 110 ARG A O 1
ATOM 838 N N . CYS A 1 111 ? -4.320 -9.350 -14.030 1.00 70.50 111 CYS A N 1
ATOM 839 C CA . CYS A 1 111 ? -5.269 -9.188 -12.924 1.00 70.50 111 CYS A CA 1
ATOM 840 C C . CYS A 1 111 ? -6.717 -8.911 -13.388 1.00 70.50 111 CYS A C 1
ATOM 842 O O . CYS A 1 111 ? -7.580 -8.582 -12.576 1.00 70.50 111 CYS A O 1
ATOM 844 N N . GLY A 1 112 ? -7.012 -9.054 -14.686 1.00 67.81 112 GLY A N 1
ATOM 845 C CA . GLY A 1 112 ? -8.367 -8.979 -15.230 1.00 67.81 112 GLY A CA 1
ATOM 846 C C . GLY A 1 112 ? -8.860 -7.562 -15.524 1.00 67.81 112 GLY A C 1
ATOM 847 O O . GLY A 1 112 ? -10.060 -7.385 -15.766 1.00 67.81 112 GLY A O 1
ATOM 848 N N . TYR A 1 113 ? -7.971 -6.563 -15.517 1.00 72.12 113 TYR A N 1
ATOM 849 C CA . TYR A 1 113 ? -8.290 -5.220 -15.997 1.00 72.12 113 TYR A CA 1
ATOM 850 C C . TYR A 1 113 ? -8.434 -5.261 -17.520 1.00 72.12 113 TYR A C 1
ATOM 852 O O . TYR A 1 113 ? -7.457 -5.408 -18.250 1.00 72.12 113 TYR A O 1
ATOM 860 N N . GLN A 1 114 ? -9.675 -5.157 -17.993 1.00 65.88 114 GLN A N 1
ATOM 861 C CA . GLN A 1 114 ? -9.997 -5.184 -19.423 1.00 65.88 114 GLN A CA 1
ATOM 862 C C . GLN A 1 114 ? -9.839 -3.809 -20.075 1.00 65.88 114 GLN A C 1
ATOM 864 O O . GLN A 1 114 ? -9.540 -3.719 -21.261 1.00 65.88 114 GLN A O 1
ATOM 869 N N . ASP A 1 115 ? -9.988 -2.745 -19.286 1.00 61.56 115 ASP A N 1
ATOM 870 C CA . ASP A 1 115 ? -10.042 -1.371 -19.772 1.00 61.56 115 ASP A CA 1
ATOM 871 C C . ASP A 1 115 ? -8.831 -0.558 -19.292 1.00 61.56 115 ASP A C 1
ATOM 873 O O . ASP A 1 115 ? -8.918 0.456 -18.600 1.00 61.56 115 ASP A O 1
ATOM 877 N N . LEU A 1 116 ? -7.643 -1.059 -19.637 1.00 57.75 116 LEU A N 1
ATOM 878 C CA . LEU A 1 116 ? -6.389 -0.338 -19.404 1.00 57.75 116 LEU A CA 1
ATOM 879 C C . LEU A 1 116 ? -6.314 0.950 -20.236 1.00 57.75 116 LEU A C 1
ATOM 881 O O . LEU A 1 116 ? -5.576 1.860 -19.879 1.00 57.75 116 LEU A O 1
ATOM 885 N N . ALA A 1 117 ? -7.081 1.030 -21.326 1.00 52.53 117 ALA A N 1
ATOM 886 C CA . ALA A 1 117 ? -7.098 2.161 -22.245 1.00 52.53 117 ALA A CA 1
ATOM 887 C C . ALA A 1 117 ? -7.997 3.323 -21.788 1.00 52.53 117 ALA A C 1
ATOM 889 O O . ALA A 1 117 ? -7.747 4.449 -22.204 1.00 52.53 117 ALA A O 1
ATOM 890 N N . SER A 1 118 ? -9.019 3.097 -20.950 1.00 51.84 118 SER A N 1
ATOM 891 C CA . SER A 1 118 ? -9.851 4.191 -20.418 1.00 51.84 118 SER A CA 1
ATOM 892 C C . SER A 1 118 ? -9.262 4.836 -19.160 1.00 51.84 118 SER A C 1
ATOM 894 O O . SER A 1 118 ? -9.360 6.051 -18.992 1.00 51.84 118 SER A O 1
ATOM 896 N N . ASN A 1 119 ? -8.581 4.057 -18.309 1.00 49.44 119 ASN A N 1
ATOM 897 C CA . ASN A 1 119 ? -7.881 4.575 -17.124 1.00 49.44 119 ASN A CA 1
ATOM 898 C C . ASN A 1 119 ? -6.509 5.192 -17.440 1.00 49.44 119 ASN A C 1
ATOM 900 O O . ASN A 1 119 ? -5.995 5.985 -16.650 1.00 49.44 119 ASN A O 1
ATOM 904 N N . LEU A 1 120 ? -5.915 4.880 -18.595 1.00 50.09 120 LEU A N 1
ATOM 905 C CA . LEU A 1 120 ? -4.731 5.569 -19.095 1.00 50.09 120 LEU A CA 1
ATOM 906 C C . LEU A 1 120 ? -5.087 6.406 -20.319 1.00 50.09 120 LEU A C 1
ATOM 908 O O . LEU A 1 120 ? -5.435 5.875 -21.363 1.00 50.09 120 LEU A O 1
ATOM 912 N N . LYS A 1 121 ? -4.831 7.716 -20.256 1.00 49.47 121 LYS A N 1
ATOM 913 C CA . LYS A 1 121 ? -4.858 8.616 -21.429 1.00 49.47 121 LYS A CA 1
ATOM 914 C C . LYS A 1 121 ? -3.933 8.175 -22.585 1.00 49.47 121 LYS A C 1
ATOM 916 O O . LYS A 1 121 ? -3.943 8.800 -23.639 1.00 49.47 121 LYS A O 1
ATOM 921 N N . ALA A 1 122 ? -3.122 7.134 -22.402 1.00 46.75 122 ALA A N 1
ATOM 922 C CA . ALA A 1 122 ? -2.265 6.555 -23.421 1.00 46.75 122 ALA A CA 1
ATOM 923 C C . ALA A 1 122 ? -2.730 5.129 -23.735 1.00 46.75 122 ALA A C 1
ATOM 925 O O . ALA A 1 122 ? -2.573 4.225 -22.917 1.00 46.75 122 ALA A O 1
ATOM 926 N N . LYS A 1 123 ? -3.257 4.919 -24.945 1.00 52.00 123 LYS A N 1
ATOM 927 C CA . LYS A 1 123 ? -3.442 3.585 -25.521 1.00 52.00 123 LYS A CA 1
ATOM 928 C C . LYS A 1 123 ? -2.085 2.878 -25.533 1.00 52.00 123 LYS A C 1
ATOM 930 O O . LYS A 1 123 ? -1.137 3.342 -26.169 1.00 52.00 123 LYS A O 1
ATOM 935 N N . ILE A 1 124 ? -1.986 1.780 -24.796 1.00 46.28 124 ILE A N 1
ATOM 936 C CA . ILE A 1 124 ? -0.759 0.994 -24.700 1.00 46.28 124 ILE A CA 1
ATOM 937 C C . ILE A 1 124 ? -0.733 0.068 -25.897 1.00 46.28 124 ILE A C 1
ATOM 939 O O . ILE A 1 124 ? -1.403 -0.962 -25.932 1.00 46.28 124 ILE A O 1
ATOM 943 N N . GLU A 1 125 ? 0.023 0.462 -26.906 1.00 54.72 125 GLU A N 1
ATOM 944 C CA . GLU A 1 125 ? 0.309 -0.400 -28.038 1.00 54.72 125 GLU A CA 1
ATOM 945 C C . GLU A 1 125 ? 1.586 -1.167 -27.707 1.00 54.72 125 GLU A C 1
ATOM 947 O O . GLU A 1 125 ? 2.672 -0.592 -27.629 1.00 54.72 125 GLU A O 1
ATOM 952 N N . VAL A 1 126 ? 1.436 -2.466 -27.433 1.00 51.94 126 VAL A N 1
ATOM 953 C CA . VAL A 1 126 ? 2.582 -3.356 -27.239 1.00 51.94 126 VAL A CA 1
ATOM 954 C C . VAL A 1 126 ? 3.385 -3.365 -28.545 1.00 51.94 126 VAL A C 1
ATOM 956 O O . VAL A 1 126 ? 2.785 -3.579 -29.605 1.00 51.94 126 VAL A O 1
ATOM 959 N N . PRO A 1 127 ? 4.712 -3.136 -28.497 1.00 62.31 127 PRO A N 1
ATOM 960 C CA . PRO A 1 127 ? 5.576 -3.286 -29.656 1.00 62.31 127 PRO A CA 1
ATOM 961 C C . PRO A 1 127 ? 5.327 -4.621 -30.344 1.00 62.31 127 PRO A C 1
ATOM 963 O O . PRO A 1 127 ? 5.465 -5.682 -29.735 1.00 62.31 127 PRO A O 1
ATOM 966 N N . ARG A 1 128 ? 4.947 -4.566 -31.618 1.00 71.75 128 ARG A N 1
ATOM 967 C CA . ARG A 1 128 ? 4.826 -5.766 -32.437 1.00 71.75 128 ARG A CA 1
ATOM 968 C C . ARG A 1 128 ? 6.221 -6.201 -32.838 1.00 71.75 128 ARG A C 1
ATOM 970 O O . ARG A 1 128 ? 6.888 -5.501 -33.595 1.00 71.75 128 ARG A O 1
ATOM 977 N N . LEU A 1 129 ? 6.660 -7.344 -32.326 1.00 74.00 129 LEU A N 1
ATOM 978 C CA . LEU A 1 129 ? 7.952 -7.921 -32.693 1.00 74.00 129 LEU A CA 1
ATOM 979 C C . LEU A 1 129 ? 7.997 -8.275 -34.186 1.00 74.00 129 LEU A C 1
ATOM 981 O O . LEU A 1 129 ? 9.078 -8.327 -34.762 1.00 74.00 129 LEU A O 1
ATOM 985 N N . GLU A 1 130 ? 6.840 -8.402 -34.846 1.00 78.38 130 GLU A N 1
ATOM 986 C CA . GLU A 1 130 ? 6.738 -8.556 -36.298 1.00 78.38 130 GLU A CA 1
ATOM 987 C C . GLU A 1 130 ? 7.336 -7.369 -37.070 1.00 78.38 130 GLU A C 1
ATOM 989 O O . GLU A 1 130 ? 7.784 -7.551 -38.200 1.00 78.38 130 GLU A O 1
ATOM 994 N N . ALA A 1 131 ? 7.417 -6.173 -36.468 1.00 79.31 131 ALA A N 1
ATOM 995 C CA . ALA A 1 131 ? 8.092 -5.016 -37.068 1.00 79.31 131 ALA A CA 1
ATOM 996 C C . ALA A 1 131 ? 9.606 -5.243 -37.248 1.00 79.31 131 ALA A C 1
ATOM 998 O O . ALA A 1 131 ? 10.249 -4.606 -38.084 1.00 79.31 131 ALA A O 1
ATOM 999 N N . LEU A 1 132 ? 10.184 -6.182 -36.494 1.00 79.25 132 LEU A N 1
ATOM 1000 C CA . LEU A 1 132 ? 11.569 -6.608 -36.661 1.00 79.25 132 LEU A CA 1
ATOM 1001 C C . LEU A 1 132 ? 11.728 -7.632 -37.797 1.00 79.25 132 LEU A C 1
ATOM 1003 O O . LEU A 1 132 ? 12.855 -7.886 -38.202 1.00 79.25 132 LEU A O 1
ATOM 1007 N N . GLY A 1 133 ? 10.641 -8.158 -38.364 1.00 81.81 133 GLY A N 1
ATOM 1008 C CA . GLY A 1 133 ? 10.666 -9.196 -39.394 1.00 81.81 133 GLY A CA 1
ATOM 1009 C C . GLY A 1 133 ? 10.771 -10.612 -38.816 1.00 81.81 133 GLY A C 1
ATOM 1010 O O . GLY A 1 133 ? 11.359 -10.839 -37.761 1.00 81.81 133 GLY A O 1
ATOM 1011 N N . VAL A 1 134 ? 10.194 -11.587 -39.526 1.00 83.38 134 VAL A N 1
ATOM 1012 C CA . VAL A 1 134 ? 10.100 -12.997 -39.084 1.00 83.38 134 VAL A CA 1
ATOM 1013 C C . VAL A 1 134 ? 11.482 -13.628 -38.875 1.00 83.38 134 VAL A C 1
ATOM 1015 O O . VAL A 1 134 ? 11.691 -14.395 -37.941 1.00 83.38 134 VAL A O 1
ATOM 1018 N N . GLU A 1 135 ? 12.444 -13.223 -39.700 1.00 80.94 135 GLU A N 1
ATOM 1019 C CA . GLU A 1 135 ? 13.856 -13.628 -39.672 1.00 80.94 135 GLU A CA 1
ATOM 1020 C C . GLU A 1 135 ? 14.540 -13.328 -38.320 1.00 80.94 135 GLU A C 1
ATOM 1022 O O . GLU A 1 135 ? 15.521 -13.970 -37.952 1.00 80.94 135 GLU A O 1
ATOM 1027 N N . VAL A 1 136 ? 14.022 -12.350 -37.568 1.00 83.12 136 VAL A N 1
ATOM 1028 C CA . VAL A 1 136 ? 14.615 -11.840 -36.322 1.00 83.12 136 VAL A CA 1
ATOM 1029 C C . VAL A 1 136 ? 13.971 -12.458 -35.074 1.00 83.12 136 VAL A C 1
ATOM 1031 O O . VAL A 1 136 ? 14.535 -12.389 -33.978 1.00 83.12 136 VAL A O 1
ATOM 1034 N N . ALA A 1 137 ? 12.830 -13.139 -35.226 1.00 81.38 137 ALA A N 1
ATOM 1035 C CA . ALA A 1 137 ? 12.068 -13.715 -34.117 1.00 81.38 137 ALA A CA 1
ATOM 1036 C C . ALA A 1 137 ? 12.918 -14.658 -33.246 1.00 81.38 137 ALA A C 1
ATOM 1038 O O . ALA A 1 137 ? 12.941 -14.527 -32.023 1.00 81.38 137 ALA A O 1
ATOM 1039 N N . ALA A 1 138 ? 13.723 -15.524 -33.871 1.00 81.31 138 ALA A N 1
ATOM 1040 C CA . ALA A 1 138 ? 14.595 -16.455 -33.155 1.00 81.31 138 ALA A CA 1
ATOM 1041 C C . ALA A 1 138 ? 15.662 -15.748 -32.293 1.00 81.31 138 ALA A C 1
ATOM 1043 O O . ALA A 1 138 ? 16.047 -16.250 -31.235 1.00 81.31 138 ALA A O 1
ATOM 1044 N N . SER A 1 139 ? 16.155 -14.583 -32.721 1.00 82.19 139 SER A N 1
ATOM 1045 C CA . SER A 1 139 ? 17.105 -13.781 -31.942 1.00 82.19 139 SER A CA 1
ATOM 1046 C C . SER A 1 139 ? 16.419 -13.027 -30.805 1.00 82.19 139 SER A C 1
ATOM 1048 O O . SER A 1 139 ? 16.998 -12.910 -29.723 1.00 82.19 139 SER A O 1
ATOM 1050 N N . VAL A 1 140 ? 15.177 -12.582 -31.003 1.00 80.06 140 VAL A N 1
ATOM 1051 C CA . VAL A 1 140 ? 14.367 -11.971 -29.940 1.00 80.06 140 VAL A CA 1
ATOM 1052 C C . VAL A 1 140 ? 14.041 -12.989 -28.848 1.00 80.06 140 VAL A C 1
ATOM 1054 O O . VAL A 1 140 ? 14.240 -12.693 -27.672 1.00 80.06 140 VAL A O 1
ATOM 1057 N N . ASP A 1 141 ? 13.640 -14.209 -29.204 1.00 77.88 141 ASP A N 1
ATOM 1058 C CA . ASP A 1 141 ? 13.345 -15.264 -28.225 1.00 77.88 141 ASP A CA 1
ATOM 1059 C C . ASP A 1 141 ? 14.578 -15.642 -27.395 1.00 77.88 141 ASP A C 1
ATOM 1061 O O . ASP A 1 141 ? 14.510 -15.772 -26.166 1.00 77.88 141 ASP A O 1
ATOM 1065 N N . LYS A 1 142 ? 15.747 -15.738 -28.046 1.00 81.00 142 LYS A N 1
ATOM 1066 C CA . LYS A 1 142 ? 17.027 -15.934 -27.353 1.00 81.00 142 LYS A CA 1
ATOM 1067 C C . LYS A 1 142 ? 17.304 -14.800 -26.370 1.00 81.00 142 LYS A C 1
ATOM 1069 O O . LYS A 1 142 ? 17.666 -15.084 -25.229 1.00 81.00 142 LYS A O 1
ATOM 1074 N N . LEU A 1 143 ? 17.101 -13.543 -26.767 1.00 80.19 143 LEU A N 1
ATOM 1075 C CA . LEU A 1 143 ? 17.285 -12.389 -25.886 1.00 80.19 143 LEU A CA 1
ATOM 1076 C C . LEU A 1 143 ? 16.332 -12.443 -24.685 1.00 80.19 143 LEU A C 1
ATOM 1078 O O . LEU A 1 143 ? 16.776 -12.333 -23.541 1.00 80.19 143 LEU A O 1
ATOM 1082 N N . LEU A 1 144 ? 15.037 -12.665 -24.921 1.00 77.06 144 LEU A N 1
ATOM 1083 C CA . LEU A 1 144 ? 14.024 -12.727 -23.864 1.00 77.06 144 LEU A CA 1
ATOM 1084 C C . LEU A 1 144 ? 14.328 -13.830 -22.840 1.00 77.06 144 LEU A C 1
ATOM 1086 O O . LEU A 1 144 ? 14.213 -13.592 -21.637 1.00 77.06 144 LEU A O 1
ATOM 1090 N N . SER A 1 145 ? 14.822 -14.991 -23.288 1.00 75.31 145 SER A N 1
ATOM 1091 C CA . SER A 1 145 ? 15.244 -16.087 -22.401 1.00 75.31 145 SER A CA 1
ATOM 1092 C C . SER A 1 145 ? 16.373 -15.701 -21.433 1.00 75.31 145 SER A C 1
ATOM 1094 O O . SER A 1 145 ? 16.511 -16.298 -20.365 1.00 75.31 145 SER A O 1
ATOM 1096 N N . LYS A 1 146 ? 17.171 -14.683 -21.782 1.00 73.81 146 LYS A N 1
ATOM 1097 C CA . LYS A 1 146 ? 18.284 -14.175 -20.969 1.00 73.81 146 LYS A CA 1
ATOM 1098 C C . LYS A 1 146 ? 17.869 -13.001 -20.085 1.00 73.81 146 LYS A C 1
ATOM 1100 O O . LYS A 1 146 ? 18.323 -12.911 -18.948 1.00 73.81 146 LYS A O 1
ATOM 1105 N N . VAL A 1 147 ? 16.973 -12.134 -20.561 1.00 67.19 147 VAL A N 1
ATOM 1106 C CA . VAL A 1 147 ? 16.539 -10.928 -19.830 1.00 67.19 147 VAL A CA 1
ATOM 1107 C C . VAL A 1 147 ? 15.686 -11.270 -18.601 1.00 67.19 147 VAL A C 1
ATOM 1109 O O . VAL A 1 147 ? 15.894 -10.691 -17.532 1.00 67.19 147 VAL A O 1
ATOM 1112 N N . PHE A 1 148 ? 14.789 -12.258 -18.701 1.00 58.12 148 PHE A N 1
ATOM 1113 C CA . PHE A 1 148 ? 13.892 -12.628 -17.594 1.00 58.12 148 PHE A CA 1
ATOM 1114 C C . PHE A 1 148 ? 14.601 -13.267 -16.388 1.00 58.12 148 PHE A C 1
ATOM 1116 O O . PHE A 1 148 ? 14.072 -13.238 -15.278 1.00 58.12 148 PHE A O 1
ATOM 1123 N N . ILE A 1 149 ? 15.819 -13.787 -16.566 1.00 53.31 149 ILE A N 1
ATOM 1124 C CA . ILE A 1 149 ? 16.619 -14.373 -15.479 1.00 53.31 149 ILE A CA 1
ATOM 1125 C C . ILE A 1 149 ? 17.309 -13.277 -14.641 1.00 53.31 149 ILE A C 1
ATOM 1127 O O . ILE A 1 149 ? 17.547 -13.460 -13.448 1.00 53.31 149 ILE A O 1
ATOM 1131 N N . VAL A 1 150 ? 17.603 -12.115 -15.237 1.00 46.41 150 VAL A N 1
ATOM 1132 C CA . VAL A 1 150 ? 18.475 -11.089 -14.635 1.00 46.41 150 VAL A CA 1
ATOM 1133 C C . VAL A 1 150 ? 17.697 -10.048 -13.814 1.00 46.41 150 VAL A C 1
ATOM 1135 O O . VAL A 1 150 ? 18.204 -9.562 -12.802 1.00 46.41 150 VAL A O 1
ATOM 1138 N N . GLN A 1 151 ? 16.442 -9.742 -14.165 1.00 49.69 151 GLN A N 1
ATOM 1139 C CA . GLN A 1 151 ? 15.674 -8.670 -13.507 1.00 49.69 151 GLN A CA 1
ATOM 1140 C C . GLN A 1 151 ? 15.164 -8.992 -12.090 1.00 49.69 151 GLN A C 1
ATOM 1142 O O . GLN A 1 151 ? 14.924 -8.062 -11.323 1.00 49.69 151 GLN A O 1
ATOM 1147 N N . MET A 1 152 ? 15.061 -10.265 -11.684 1.00 48.06 152 MET A N 1
ATOM 1148 C CA . MET A 1 152 ? 14.620 -10.610 -10.319 1.00 48.06 152 MET A CA 1
ATOM 1149 C C . MET A 1 152 ? 15.718 -10.490 -9.247 1.00 48.06 152 MET A C 1
ATOM 1151 O O . MET A 1 152 ? 15.400 -10.498 -8.060 1.00 48.06 152 MET A O 1
ATOM 1155 N N . LEU A 1 153 ? 17.001 -10.368 -9.618 1.00 43.72 153 LEU A N 1
ATOM 1156 C CA . LEU A 1 153 ? 18.100 -10.570 -8.661 1.00 43.72 153 LEU A CA 1
ATOM 1157 C C . LEU A 1 153 ? 18.905 -9.322 -8.264 1.00 43.72 153 LEU A C 1
ATOM 1159 O O . LEU A 1 153 ? 19.624 -9.397 -7.268 1.00 43.72 153 LEU A O 1
ATOM 1163 N N . GLN A 1 154 ? 18.830 -8.181 -8.964 1.00 49.28 154 GLN A N 1
ATOM 1164 C CA . GLN A 1 154 ? 19.859 -7.133 -8.790 1.00 49.28 154 GLN A CA 1
ATOM 1165 C C . GLN A 1 154 ? 19.370 -5.676 -8.757 1.00 49.28 154 GLN A C 1
ATOM 1167 O O . GLN A 1 154 ? 19.959 -4.803 -9.385 1.00 49.28 154 GLN A O 1
ATOM 1172 N N . ARG A 1 155 ? 18.364 -5.357 -7.933 1.00 46.22 155 ARG A N 1
ATOM 1173 C CA . ARG A 1 155 ? 18.018 -3.950 -7.618 1.00 46.22 155 ARG A CA 1
ATOM 1174 C C . ARG A 1 155 ? 18.820 -3.337 -6.449 1.00 46.22 155 ARG A C 1
ATOM 1176 O O . ARG A 1 155 ? 18.516 -2.232 -6.020 1.00 46.22 155 ARG A O 1
ATOM 1183 N N . ASN A 1 156 ? 19.846 -4.031 -5.941 1.00 45.22 156 ASN A N 1
ATOM 1184 C CA . ASN A 1 156 ? 20.570 -3.658 -4.711 1.00 45.22 156 ASN A CA 1
ATOM 1185 C C . ASN A 1 156 ? 21.954 -3.001 -4.908 1.00 45.22 156 ASN A C 1
ATOM 1187 O O . ASN A 1 156 ? 22.677 -2.844 -3.927 1.00 45.22 156 ASN A O 1
ATOM 1191 N N . ALA A 1 157 ? 22.350 -2.595 -6.116 1.00 46.56 157 ALA A N 1
ATOM 1192 C CA . ALA A 1 157 ? 23.621 -1.890 -6.327 1.00 46.56 157 ALA A CA 1
ATOM 1193 C C . ALA A 1 157 ? 23.360 -0.521 -6.966 1.00 46.56 157 ALA A C 1
ATOM 1195 O O . ALA A 1 157 ? 22.682 -0.436 -7.979 1.00 46.56 157 ALA A O 1
ATOM 1196 N N . GLY A 1 158 ? 23.823 0.557 -6.334 1.00 47.78 158 GLY A N 1
ATOM 1197 C CA . GLY A 1 158 ? 23.448 1.927 -6.683 1.00 47.78 158 GLY A CA 1
ATOM 1198 C C . GLY A 1 158 ? 23.859 2.401 -8.085 1.00 47.78 158 GLY A C 1
ATOM 1199 O O . GLY A 1 158 ? 24.890 2.015 -8.624 1.00 47.78 158 GLY A O 1
ATOM 1200 N N . GLY A 1 159 ? 23.053 3.321 -8.621 1.00 46.81 159 GLY A N 1
ATOM 1201 C CA . GLY A 1 159 ? 23.502 4.481 -9.402 1.00 46.81 159 GLY A CA 1
ATOM 1202 C C . GLY A 1 159 ? 23.730 4.351 -10.912 1.00 46.81 159 GLY A C 1
ATOM 1203 O O . GLY A 1 159 ? 23.884 5.385 -11.552 1.00 46.81 159 GLY A O 1
ATOM 1204 N N . GLY A 1 160 ? 23.742 3.154 -11.500 1.00 56.16 160 GLY A N 1
ATOM 1205 C CA . GLY A 1 160 ? 23.843 2.979 -12.959 1.00 56.16 160 GLY A CA 1
ATOM 1206 C C . GLY A 1 160 ? 22.506 2.627 -13.610 1.00 56.16 160 GLY A C 1
ATOM 1207 O O . GLY A 1 160 ? 21.605 2.119 -12.942 1.00 56.16 160 GLY A O 1
ATOM 1208 N N . ASP A 1 161 ? 22.382 2.823 -14.926 1.00 69.00 161 ASP A N 1
ATOM 1209 C CA . ASP A 1 161 ? 21.299 2.219 -15.713 1.00 69.00 161 ASP A CA 1
ATOM 1210 C C . ASP A 1 161 ? 21.534 0.698 -15.815 1.00 69.00 161 ASP A C 1
ATOM 1212 O O . ASP A 1 161 ? 22.069 0.150 -16.787 1.00 69.00 161 ASP A O 1
ATOM 1216 N N . ILE A 1 162 ? 21.206 0.010 -14.719 1.00 66.00 162 ILE A N 1
ATOM 1217 C CA . ILE A 1 162 ? 21.334 -1.442 -14.550 1.00 66.00 162 ILE A CA 1
ATOM 1218 C C . ILE A 1 162 ? 20.520 -2.162 -15.622 1.00 66.00 162 ILE A C 1
ATOM 1220 O O . ILE A 1 162 ? 20.907 -3.250 -16.045 1.00 66.00 162 ILE A O 1
ATOM 1224 N N . ILE A 1 163 ? 19.425 -1.553 -16.086 1.00 67.31 163 ILE A N 1
ATOM 1225 C CA . ILE A 1 163 ? 18.570 -2.119 -17.123 1.00 67.31 163 ILE A CA 1
ATOM 1226 C C . ILE A 1 163 ? 19.338 -2.145 -18.439 1.00 67.31 163 ILE A C 1
ATOM 1228 O O . ILE A 1 163 ? 19.524 -3.230 -18.983 1.00 67.31 163 ILE A O 1
ATOM 1232 N N . CYS A 1 164 ? 19.862 -1.007 -18.904 1.00 75.25 164 CYS A N 1
ATOM 1233 C CA . CYS A 1 164 ? 20.653 -0.961 -20.137 1.00 75.25 164 CYS A CA 1
ATOM 1234 C C . CYS A 1 164 ? 21.884 -1.872 -20.067 1.00 75.25 164 CYS A C 1
ATOM 1236 O O . CYS A 1 164 ? 22.169 -2.613 -21.006 1.00 75.25 164 CYS A O 1
ATOM 1238 N N . THR A 1 165 ? 22.581 -1.888 -18.930 1.00 79.62 165 THR A N 1
ATOM 1239 C CA . THR A 1 165 ? 23.766 -2.741 -18.742 1.00 79.62 165 THR A CA 1
ATOM 1240 C C . THR A 1 165 ? 23.406 -4.231 -18.797 1.00 79.62 165 THR A C 1
ATOM 1242 O O . THR A 1 165 ? 24.099 -5.017 -19.446 1.00 79.62 165 THR A O 1
ATOM 1245 N N . SER A 1 166 ? 22.296 -4.623 -18.165 1.00 79.25 166 SER A N 1
ATOM 1246 C CA . SER A 1 166 ? 21.797 -6.005 -18.174 1.00 79.25 166 SER A CA 1
ATOM 1247 C C . SER A 1 166 ? 21.292 -6.422 -19.550 1.00 79.25 166 SER A C 1
ATOM 1249 O O . SER A 1 166 ? 21.554 -7.542 -19.980 1.00 79.25 166 SER A O 1
ATOM 1251 N N . LEU A 1 167 ? 20.604 -5.523 -20.257 1.00 82.19 167 LEU A N 1
ATOM 1252 C CA . LEU A 1 167 ? 20.083 -5.763 -21.599 1.00 82.19 167 LEU A CA 1
ATOM 1253 C C . LEU A 1 167 ? 21.228 -5.951 -22.604 1.00 82.19 167 LEU A C 1
ATOM 1255 O O . LEU A 1 167 ? 21.227 -6.915 -23.364 1.00 82.19 167 LEU A O 1
ATOM 1259 N N . ASN A 1 168 ? 22.251 -5.095 -22.538 1.00 87.56 168 ASN A N 1
ATOM 1260 C CA . ASN A 1 168 ? 23.457 -5.201 -23.361 1.00 87.56 168 ASN A CA 1
ATOM 1261 C C . ASN A 1 168 ? 24.210 -6.508 -23.093 1.00 87.56 168 ASN A C 1
ATOM 1263 O O . ASN A 1 168 ? 24.617 -7.203 -24.024 1.00 87.56 168 ASN A O 1
ATOM 1267 N N . LYS A 1 169 ? 24.353 -6.888 -21.817 1.00 87.19 169 LYS A N 1
ATOM 1268 C CA . LYS A 1 169 ? 24.949 -8.174 -21.441 1.00 87.19 169 LYS A CA 1
ATOM 1269 C C . LYS A 1 169 ? 24.139 -9.349 -22.000 1.00 87.19 169 LYS A C 1
ATOM 1271 O O . LYS A 1 169 ? 24.723 -10.247 -22.600 1.00 87.19 169 LYS A O 1
ATOM 1276 N N . ALA A 1 170 ? 22.815 -9.323 -21.855 1.00 85.81 170 ALA A N 1
ATOM 1277 C CA . ALA A 1 170 ? 21.928 -10.363 -22.368 1.00 85.81 170 ALA A CA 1
ATOM 1278 C C . ALA A 1 170 ? 21.994 -10.479 -23.900 1.00 85.81 170 ALA A C 1
ATOM 1280 O O . ALA A 1 170 ? 22.049 -11.590 -24.418 1.00 85.81 170 ALA A O 1
ATOM 1281 N N . ALA A 1 171 ? 22.054 -9.358 -24.625 1.00 89.00 171 ALA A N 1
ATOM 1282 C CA . ALA A 1 171 ? 22.204 -9.348 -26.080 1.00 89.00 171 ALA A CA 1
ATOM 1283 C C . ALA A 1 171 ? 23.533 -9.953 -26.539 1.00 89.00 171 ALA A C 1
ATOM 1285 O O . ALA A 1 171 ? 23.550 -10.771 -27.462 1.00 89.00 171 ALA A O 1
ATOM 1286 N N . ARG A 1 172 ? 24.631 -9.626 -25.848 1.00 92.19 172 ARG A N 1
ATOM 1287 C CA . ARG A 1 172 ? 25.942 -10.238 -26.094 1.00 92.19 172 ARG A CA 1
ATOM 1288 C C . ARG A 1 172 ? 25.924 -11.741 -25.830 1.00 92.19 172 ARG A C 1
ATOM 1290 O O . ARG A 1 172 ? 26.420 -12.510 -26.645 1.00 92.19 172 ARG A O 1
ATOM 1297 N N . GLU A 1 173 ? 25.351 -12.178 -24.712 1.00 88.50 173 GLU A N 1
ATOM 1298 C CA . GLU A 1 173 ? 25.264 -13.603 -24.364 1.00 88.50 173 GLU A CA 1
ATOM 1299 C C . GLU A 1 173 ? 24.354 -14.388 -25.316 1.00 88.50 173 GLU A C 1
ATOM 1301 O O . GLU A 1 173 ? 24.632 -15.545 -25.623 1.00 88.50 173 GLU A O 1
ATOM 1306 N N . ALA A 1 174 ? 23.276 -13.765 -25.795 1.00 89.31 174 ALA A N 1
ATOM 1307 C CA . ALA A 1 174 ? 22.354 -14.358 -26.756 1.00 89.31 174 ALA A CA 1
ATOM 1308 C C . ALA A 1 174 ? 22.906 -14.387 -28.191 1.00 89.31 174 ALA A C 1
ATOM 1310 O O . ALA A 1 174 ? 22.333 -15.090 -29.025 1.00 89.31 174 ALA A O 1
ATOM 1311 N N . GLN A 1 175 ? 23.996 -13.653 -28.467 1.00 93.31 175 GLN A N 1
ATOM 1312 C CA . GLN A 1 175 ? 24.584 -13.490 -29.802 1.00 93.31 175 GLN A CA 1
ATOM 1313 C C . GLN A 1 175 ? 23.504 -13.119 -30.829 1.00 93.31 175 GLN A C 1
ATOM 1315 O O . GLN A 1 175 ? 23.328 -13.793 -31.846 1.00 93.31 175 GLN A O 1
ATOM 1320 N N . ILE A 1 176 ? 22.704 -12.095 -30.506 1.00 90.38 176 ILE A N 1
ATOM 1321 C CA . ILE A 1 176 ? 21.617 -11.670 -31.392 1.00 90.38 176 ILE A CA 1
ATOM 1322 C C . ILE A 1 176 ? 22.169 -11.162 -32.724 1.00 90.38 176 ILE A C 1
ATOM 1324 O O . ILE A 1 176 ? 23.215 -10.516 -32.766 1.00 90.38 176 ILE A O 1
ATOM 1328 N N . PHE A 1 177 ? 21.458 -11.479 -33.804 1.00 92.88 177 PHE A N 1
ATOM 1329 C CA . PHE A 1 177 ? 21.867 -11.181 -35.168 1.00 92.88 177 PHE A CA 1
ATOM 1330 C C . PHE A 1 177 ? 20.656 -10.737 -35.984 1.00 92.88 177 PHE A C 1
ATOM 1332 O O . PHE A 1 177 ? 19.555 -11.256 -35.816 1.00 92.88 177 PHE A O 1
ATOM 1339 N N . ASP A 1 178 ? 20.876 -9.783 -36.879 1.00 92.69 178 ASP A N 1
ATOM 1340 C CA . ASP A 1 178 ? 19.894 -9.320 -37.851 1.00 92.69 178 ASP A CA 1
ATOM 1341 C C . ASP A 1 178 ? 20.631 -9.089 -39.168 1.00 92.69 178 ASP A C 1
ATOM 1343 O O . ASP A 1 178 ? 21.570 -8.293 -39.233 1.00 92.69 178 ASP A O 1
ATOM 1347 N N . HIS A 1 179 ? 20.221 -9.795 -40.221 1.00 92.06 179 HIS A N 1
ATOM 1348 C CA . HIS A 1 179 ? 20.886 -9.749 -41.523 1.00 92.06 179 HIS A CA 1
ATOM 1349 C C . HIS A 1 179 ? 20.870 -8.341 -42.142 1.00 92.06 179 HIS A C 1
ATOM 1351 O O . HIS A 1 179 ? 21.763 -8.012 -42.922 1.00 92.06 179 HIS A O 1
ATOM 1357 N N . ARG A 1 180 ? 19.907 -7.486 -41.762 1.00 93.12 180 ARG A N 1
ATOM 1358 C CA . ARG A 1 180 ? 19.833 -6.080 -42.199 1.00 93.12 180 ARG A CA 1
ATOM 1359 C C . ARG A 1 180 ? 20.989 -5.238 -41.656 1.00 93.12 180 ARG A C 1
ATOM 1361 O O . ARG A 1 180 ? 21.336 -4.221 -42.247 1.00 93.12 180 ARG A O 1
ATOM 1368 N N . TYR A 1 181 ? 21.590 -5.677 -40.552 1.00 94.38 181 TYR A N 1
ATOM 1369 C CA . TYR A 1 181 ? 22.639 -4.982 -39.809 1.00 94.38 181 TYR A CA 1
ATOM 1370 C C . TYR A 1 181 ? 23.848 -5.902 -39.583 1.00 94.38 181 TYR A C 1
ATOM 1372 O O . TYR A 1 181 ? 24.395 -5.974 -38.485 1.00 94.38 181 TYR A O 1
ATOM 1380 N N . GLY A 1 182 ? 24.280 -6.622 -40.626 1.00 88.94 182 GLY A N 1
ATOM 1381 C CA . GLY A 1 182 ? 25.281 -7.695 -40.521 1.00 88.94 182 GLY A CA 1
ATOM 1382 C C . GLY A 1 182 ? 26.660 -7.306 -39.957 1.00 88.94 182 GLY A C 1
ATOM 1383 O O . GLY A 1 182 ? 27.448 -8.191 -39.635 1.00 88.94 182 GLY A O 1
ATOM 1384 N N . HIS A 1 183 ? 26.962 -6.012 -39.810 1.00 93.06 183 HIS A N 1
ATOM 1385 C CA . HIS A 1 183 ? 28.217 -5.505 -39.232 1.00 93.06 183 HIS A CA 1
ATOM 1386 C C . HIS A 1 183 ? 28.061 -4.909 -37.825 1.00 93.06 183 HIS A C 1
ATOM 1388 O O . HIS A 1 183 ? 29.035 -4.438 -37.237 1.00 93.06 183 HIS A O 1
ATOM 1394 N N . THR A 1 184 ? 26.847 -4.892 -37.284 1.00 95.31 184 THR A N 1
ATOM 1395 C CA . THR A 1 184 ? 26.535 -4.236 -36.016 1.00 95.31 184 THR A CA 1
ATOM 1396 C C . THR A 1 184 ? 26.736 -5.206 -34.854 1.00 95.31 184 THR A C 1
ATOM 1398 O O . THR A 1 184 ? 26.379 -6.380 -34.944 1.00 95.31 184 THR A O 1
ATOM 1401 N N . SER A 1 185 ? 27.317 -4.735 -33.745 1.00 95.88 185 SER A N 1
ATOM 1402 C CA . SER A 1 185 ? 27.470 -5.578 -32.554 1.00 95.88 185 SER A CA 1
ATOM 1403 C C . SER A 1 185 ? 26.098 -5.920 -31.950 1.00 95.88 185 SER A C 1
ATOM 1405 O O . SER A 1 185 ? 25.165 -5.121 -32.085 1.00 95.88 185 SER A O 1
ATOM 1407 N N . PRO A 1 186 ? 25.955 -7.054 -31.237 1.00 94.06 186 PRO A N 1
ATOM 1408 C CA . PRO A 1 186 ? 24.692 -7.439 -30.607 1.00 94.06 186 PRO A CA 1
ATOM 1409 C C . PRO A 1 186 ? 24.068 -6.340 -29.728 1.00 94.06 186 PRO A C 1
ATOM 1411 O O . PRO A 1 186 ? 22.855 -6.188 -29.693 1.00 94.06 186 PRO A O 1
ATOM 1414 N N . GLU A 1 187 ? 24.873 -5.532 -29.039 1.00 94.75 187 GLU A N 1
ATOM 1415 C CA . GLU A 1 187 ? 24.388 -4.427 -28.201 1.00 94.75 187 GLU A CA 1
ATOM 1416 C C . GLU A 1 187 ? 23.906 -3.237 -29.031 1.00 94.75 187 GLU A C 1
ATOM 1418 O O . GLU A 1 187 ? 22.855 -2.666 -28.748 1.00 94.75 187 GLU A O 1
ATOM 1423 N N . ALA A 1 188 ? 24.649 -2.873 -30.079 1.00 93.88 188 ALA A N 1
ATOM 1424 C CA . ALA A 1 188 ? 24.253 -1.798 -30.983 1.00 93.88 188 ALA A CA 1
ATOM 1425 C C . ALA A 1 188 ? 22.982 -2.163 -31.776 1.00 93.88 188 ALA A C 1
ATOM 1427 O O . ALA A 1 188 ? 22.183 -1.282 -32.100 1.00 93.88 188 ALA A O 1
ATOM 1428 N N . LEU A 1 189 ? 22.740 -3.461 -31.994 1.00 92.06 189 LEU A N 1
ATOM 1429 C CA . LEU A 1 189 ? 21.527 -3.991 -32.614 1.00 92.06 189 LEU A CA 1
ATOM 1430 C C . LEU A 1 189 ? 20.255 -3.613 -31.844 1.00 92.06 189 LEU A C 1
ATOM 1432 O O . LEU A 1 189 ? 19.231 -3.315 -32.454 1.00 92.06 189 LEU A O 1
ATOM 1436 N N . LEU A 1 190 ? 20.325 -3.561 -30.508 1.00 89.88 190 LEU A N 1
ATOM 1437 C CA . LEU A 1 190 ? 19.199 -3.143 -29.665 1.00 89.88 190 LEU A CA 1
ATOM 1438 C C . LEU A 1 190 ? 18.781 -1.698 -29.961 1.00 89.88 190 LEU A C 1
ATOM 1440 O O . LEU A 1 190 ? 17.592 -1.380 -29.942 1.00 89.88 190 LEU A O 1
ATOM 1444 N N . GLY A 1 191 ? 19.752 -0.831 -30.262 1.00 88.94 191 GLY A N 1
ATOM 1445 C CA . GLY A 1 191 ? 19.501 0.550 -30.667 1.00 88.94 191 GLY A CA 1
ATOM 1446 C C . GLY A 1 191 ? 18.762 0.632 -32.003 1.00 88.94 191 GLY A C 1
ATOM 1447 O O . GLY A 1 191 ? 17.804 1.393 -32.127 1.00 88.94 191 GLY A O 1
ATOM 1448 N N . GLU A 1 192 ? 19.155 -0.185 -32.980 1.00 93.88 192 GLU A N 1
ATOM 1449 C CA . GLU A 1 192 ? 18.494 -0.240 -34.290 1.00 93.88 192 GLU A CA 1
ATOM 1450 C C . GLU A 1 192 ? 17.083 -0.840 -34.206 1.00 93.88 192 GLU A C 1
ATOM 1452 O O . GLU A 1 192 ? 16.130 -0.264 -34.735 1.00 93.88 192 GLU A O 1
ATOM 1457 N N . TRP A 1 193 ? 16.900 -1.927 -33.451 1.00 91.31 193 TRP A N 1
ATOM 1458 C CA . TRP A 1 193 ? 15.575 -2.498 -33.185 1.00 91.31 193 TRP A CA 1
ATOM 1459 C C . TRP A 1 193 ? 14.655 -1.513 -32.461 1.00 91.31 193 TRP A C 1
ATOM 1461 O O . TRP A 1 193 ? 13.481 -1.400 -32.811 1.00 91.31 193 TRP A O 1
ATOM 1471 N N . SER A 1 194 ? 15.185 -0.753 -31.499 1.00 86.56 194 SER A N 1
ATOM 1472 C CA . SER A 1 194 ? 14.437 0.297 -30.800 1.00 86.56 194 SER A CA 1
ATOM 1473 C C . SER A 1 194 ? 13.927 1.373 -31.766 1.00 86.56 194 SER A C 1
ATOM 1475 O O . SER A 1 194 ? 12.756 1.747 -31.702 1.00 86.56 194 SER A O 1
ATOM 1477 N N . LYS A 1 195 ? 14.755 1.816 -32.725 1.00 89.12 195 LYS A N 1
ATOM 1478 C CA . LYS A 1 195 ? 14.342 2.777 -33.765 1.00 89.12 195 LYS A CA 1
ATOM 1479 C C . LYS A 1 195 ? 13.237 2.218 -34.663 1.00 89.12 195 LYS A C 1
ATOM 1481 O O . LYS A 1 195 ? 12.272 2.928 -34.938 1.00 89.12 195 LYS A O 1
ATOM 1486 N N . LEU A 1 196 ? 13.357 0.961 -35.102 1.00 86.12 196 LEU A N 1
ATOM 1487 C CA . LEU A 1 196 ? 12.345 0.306 -35.941 1.00 86.12 196 LEU A CA 1
ATOM 1488 C C . LEU A 1 196 ? 11.002 0.189 -35.215 1.00 86.12 196 LEU A C 1
ATOM 1490 O O . LEU A 1 196 ? 9.968 0.566 -35.762 1.00 86.12 196 LEU A O 1
ATOM 1494 N N . ILE A 1 197 ? 11.033 -0.259 -33.959 1.00 81.19 197 ILE A N 1
ATOM 1495 C CA . ILE A 1 197 ? 9.851 -0.350 -33.097 1.00 81.19 197 ILE A CA 1
ATOM 1496 C C . ILE A 1 197 ? 9.230 1.032 -32.872 1.00 81.19 197 ILE A C 1
ATOM 1498 O O . ILE A 1 197 ? 8.014 1.183 -32.967 1.00 81.19 197 ILE A O 1
ATOM 1502 N N . ALA A 1 198 ? 10.044 2.051 -32.586 1.00 75.69 198 ALA A N 1
ATOM 1503 C CA . ALA A 1 198 ? 9.560 3.409 -32.366 1.00 75.69 198 ALA A CA 1
ATOM 1504 C C . ALA A 1 198 ? 8.905 4.000 -33.624 1.00 75.69 198 ALA A C 1
ATOM 1506 O O . ALA A 1 198 ? 7.866 4.651 -33.519 1.00 75.69 198 ALA A O 1
ATOM 1507 N N . SER A 1 199 ? 9.480 3.747 -34.803 1.00 83.94 199 SER A N 1
ATOM 1508 C CA . SER A 1 199 ? 8.931 4.172 -36.097 1.00 83.94 199 SER A CA 1
ATOM 1509 C C . SER A 1 199 ? 7.587 3.499 -36.395 1.00 83.94 199 SER A C 1
ATOM 1511 O O . SER A 1 199 ? 6.605 4.170 -36.716 1.00 83.94 199 SER A O 1
ATOM 1513 N N . ASP A 1 200 ? 7.507 2.181 -36.198 1.00 84.94 200 ASP A N 1
ATOM 1514 C CA . ASP A 1 200 ? 6.267 1.418 -36.346 1.00 84.94 200 ASP A CA 1
ATOM 1515 C C . ASP A 1 200 ? 5.180 1.914 -35.375 1.00 84.94 200 ASP A C 1
ATOM 1517 O O . ASP A 1 200 ? 4.053 2.186 -35.791 1.00 84.94 200 ASP A O 1
ATOM 1521 N N . LEU A 1 201 ? 5.528 2.151 -34.106 1.00 74.88 201 LEU A N 1
ATOM 1522 C CA . LEU A 1 201 ? 4.616 2.714 -33.107 1.00 74.88 201 LEU A CA 1
ATOM 1523 C C . LEU A 1 201 ? 4.124 4.116 -33.501 1.00 74.88 201 LEU A C 1
ATOM 1525 O O . LEU A 1 201 ? 2.937 4.418 -33.379 1.00 74.88 201 LEU A O 1
ATOM 1529 N N . ALA A 1 202 ? 5.022 4.977 -33.984 1.00 78.88 202 ALA A N 1
ATOM 1530 C CA . ALA A 1 202 ? 4.677 6.322 -34.432 1.00 78.88 202 ALA A CA 1
ATOM 1531 C C . ALA A 1 202 ? 3.720 6.298 -35.632 1.00 78.88 202 ALA A C 1
ATOM 1533 O O . ALA A 1 202 ? 2.801 7.110 -35.685 1.00 78.88 202 ALA A O 1
ATOM 1534 N N . SER A 1 203 ? 3.883 5.339 -36.550 1.00 81.38 203 SER A N 1
ATOM 1535 C CA . SER A 1 203 ? 3.012 5.191 -37.724 1.00 81.38 203 SER A CA 1
ATOM 1536 C C . SER A 1 203 ? 1.582 4.741 -37.388 1.00 81.38 203 SER A C 1
ATOM 1538 O O . SER A 1 203 ? 0.651 5.022 -38.141 1.00 81.38 203 SER A O 1
ATOM 1540 N N . ARG A 1 204 ? 1.393 4.055 -36.252 1.00 73.00 204 ARG A N 1
ATOM 1541 C CA . ARG A 1 204 ? 0.100 3.494 -35.812 1.00 73.00 204 ARG A CA 1
ATOM 1542 C C . ARG A 1 204 ? -0.675 4.406 -34.880 1.00 73.00 204 ARG A C 1
ATOM 1544 O O . ARG A 1 204 ? -1.902 4.303 -34.792 1.00 73.00 204 ARG A O 1
ATOM 1551 N N . ARG A 1 205 ? 0.024 5.304 -34.186 1.00 68.38 205 ARG A N 1
ATOM 1552 C CA . ARG A 1 205 ? -0.616 6.349 -33.395 1.00 68.38 205 ARG A CA 1
ATOM 1553 C C . ARG A 1 205 ? -1.362 7.280 -34.344 1.00 68.38 205 ARG A C 1
ATOM 1555 O O . ARG A 1 205 ? -0.775 8.171 -34.948 1.00 68.38 205 ARG A O 1
ATOM 1562 N N . MET A 1 206 ? -2.680 7.086 -34.433 1.00 54.28 206 MET A N 1
ATOM 1563 C CA . MET A 1 206 ? -3.600 8.128 -34.891 1.00 54.28 206 MET A CA 1
ATOM 1564 C C . MET A 1 206 ? -3.207 9.427 -34.177 1.00 54.28 206 MET A C 1
ATOM 1566 O O . MET A 1 206 ? -2.977 9.365 -32.963 1.00 54.28 206 MET A O 1
ATOM 1570 N N . PRO A 1 207 ? -3.082 10.566 -34.884 1.00 57.75 207 PRO A N 1
ATOM 1571 C CA . PRO A 1 207 ? -2.690 11.821 -34.264 1.00 57.75 207 PRO A CA 1
ATOM 1572 C C . PRO A 1 207 ? -3.596 12.047 -33.062 1.00 57.75 207 PRO A C 1
ATOM 1574 O O . PRO A 1 207 ? -4.815 12.163 -33.205 1.00 57.75 207 PRO A O 1
ATOM 1577 N N . THR A 1 208 ? -3.005 12.012 -31.866 1.00 49.97 208 THR A N 1
ATOM 1578 C CA . THR A 1 208 ? -3.733 12.294 -30.633 1.00 49.97 208 THR A CA 1
ATOM 1579 C C . THR A 1 208 ? -4.423 13.633 -30.851 1.00 49.97 208 THR A C 1
ATOM 1581 O O . THR A 1 208 ? -3.725 14.579 -31.232 1.00 49.97 208 THR A O 1
ATOM 1584 N N . PRO A 1 209 ? -5.755 13.731 -30.678 1.00 51.16 209 PRO A N 1
ATOM 1585 C CA . PRO A 1 209 ? -6.430 15.009 -30.810 1.00 51.16 209 PRO A CA 1
ATOM 1586 C C . PRO A 1 209 ? -5.694 15.986 -29.904 1.00 51.16 209 PRO A C 1
ATOM 1588 O O . PRO A 1 209 ? -5.494 15.712 -28.717 1.00 51.16 209 PRO A O 1
ATOM 1591 N N . VAL A 1 210 ? -5.187 17.064 -30.501 1.00 50.06 210 VAL A N 1
ATOM 1592 C CA . VAL A 1 210 ? -4.456 18.090 -29.768 1.00 50.06 210 VAL A CA 1
ATOM 1593 C C . VAL A 1 210 ? -5.407 18.577 -28.691 1.00 50.06 210 VAL A C 1
ATOM 1595 O O . VAL A 1 210 ? -6.465 19.124 -28.995 1.00 50.06 210 VAL A O 1
ATOM 1598 N N . ILE A 1 211 ? -5.052 18.305 -27.437 1.00 47.56 211 ILE A N 1
ATOM 1599 C CA . ILE A 1 211 ? -5.790 18.778 -26.275 1.00 47.56 211 ILE A CA 1
ATOM 1600 C C . ILE A 1 211 ? -5.661 20.302 -26.314 1.00 47.56 211 ILE A C 1
ATOM 1602 O O . ILE A 1 211 ? -4.633 20.870 -25.950 1.00 47.56 211 ILE A O 1
ATOM 1606 N N . ASN A 1 212 ? -6.678 20.960 -26.859 1.00 65.94 212 ASN A N 1
ATOM 1607 C CA . ASN A 1 212 ? -6.800 22.406 -26.923 1.00 65.94 212 ASN A CA 1
ATOM 1608 C C . ASN A 1 212 ? -6.812 22.970 -25.496 1.00 65.94 212 ASN A C 1
ATOM 1610 O O . ASN A 1 212 ? -7.386 22.357 -24.594 1.00 65.94 212 ASN A O 1
ATOM 1614 N N . ALA A 1 213 ? -6.172 24.124 -25.280 1.00 67.75 213 ALA A N 1
ATOM 1615 C CA . ALA A 1 213 ? -6.021 24.744 -23.957 1.00 67.75 213 ALA A CA 1
ATOM 1616 C C . ALA A 1 213 ? -7.362 24.879 -23.202 1.00 67.75 213 ALA A C 1
ATOM 1618 O O . ALA A 1 213 ? -7.415 24.710 -21.982 1.00 67.75 213 ALA A O 1
ATOM 1619 N N . ASP A 1 214 ? -8.456 25.063 -23.942 1.00 72.88 214 ASP A N 1
ATOM 1620 C CA . ASP A 1 214 ? -9.822 25.136 -23.421 1.00 72.88 214 ASP A CA 1
ATOM 1621 C C . ASP A 1 214 ? -10.271 23.845 -22.721 1.00 72.88 214 ASP A C 1
ATOM 1623 O O . ASP A 1 214 ? -10.926 23.895 -21.682 1.00 72.88 214 ASP A O 1
ATOM 1627 N N . SER A 1 215 ? -9.870 22.675 -23.223 1.00 65.75 215 SER A N 1
ATOM 1628 C CA . SER A 1 215 ? -10.210 21.387 -22.604 1.00 65.75 215 SER A CA 1
ATOM 1629 C C . SER A 1 215 ? -9.441 21.142 -21.299 1.00 65.75 215 SER A C 1
ATOM 1631 O O . SER A 1 215 ? -9.973 20.526 -20.374 1.00 65.75 215 SER A O 1
ATOM 1633 N N . VAL A 1 216 ? -8.225 21.687 -21.174 1.00 66.25 216 VAL A N 1
ATOM 1634 C CA . VAL A 1 216 ? -7.454 21.665 -19.919 1.00 66.25 216 VAL A CA 1
ATOM 1635 C C . VAL A 1 216 ? -8.089 22.595 -18.887 1.00 66.25 216 VAL A C 1
ATOM 1637 O O . VAL A 1 216 ? -8.233 22.207 -17.728 1.00 66.25 216 VAL A O 1
ATOM 1640 N N . SER A 1 217 ? -8.520 23.788 -19.308 1.00 74.75 217 SER A N 1
ATOM 1641 C CA . SER A 1 217 ? -9.243 24.729 -18.445 1.00 74.75 217 SER A CA 1
ATOM 1642 C C . SER A 1 217 ? -10.571 24.141 -17.954 1.00 74.75 217 SER A C 1
ATOM 1644 O O . SER A 1 217 ? -10.859 24.170 -16.757 1.00 74.75 217 SER A O 1
ATOM 1646 N N . LEU A 1 218 ? -11.331 23.495 -18.846 1.00 75.19 218 LEU A N 1
ATOM 1647 C CA . LEU A 1 218 ? -12.571 22.804 -18.492 1.00 75.19 218 LEU A CA 1
ATOM 1648 C C . LEU A 1 218 ? -12.324 21.658 -17.500 1.00 75.19 218 LEU A C 1
ATOM 1650 O O . LEU A 1 218 ? -13.047 21.535 -16.513 1.00 75.19 218 LEU A O 1
ATOM 1654 N N . ALA A 1 219 ? -11.284 20.847 -17.714 1.00 67.94 219 ALA A N 1
ATOM 1655 C CA . ALA A 1 219 ? -10.918 19.773 -16.792 1.00 67.94 219 ALA A CA 1
ATOM 1656 C C . ALA A 1 219 ? -10.500 20.309 -15.411 1.00 67.94 219 ALA A C 1
ATOM 1658 O O . ALA A 1 219 ? -10.882 19.740 -14.387 1.00 67.94 219 ALA A O 1
ATOM 1659 N N . ALA A 1 220 ? -9.760 21.420 -15.362 1.00 72.94 220 ALA A N 1
ATOM 1660 C CA . ALA A 1 220 ? -9.404 22.084 -14.110 1.00 72.94 220 ALA A CA 1
ATOM 1661 C C . ALA A 1 220 ? -10.648 22.619 -13.376 1.00 72.94 220 ALA A C 1
ATOM 1663 O O . ALA A 1 220 ? -10.791 22.392 -12.173 1.00 72.94 220 ALA A O 1
ATOM 1664 N N . GLY A 1 221 ? -11.579 23.247 -14.103 1.00 81.69 221 GLY A N 1
ATOM 1665 C CA . GLY A 1 221 ? -12.852 23.720 -13.555 1.00 81.69 221 GLY A CA 1
ATOM 1666 C C . GLY A 1 221 ? -13.722 22.586 -13.008 1.00 81.69 221 GLY A C 1
ATOM 1667 O O . GLY A 1 221 ? -14.254 22.690 -11.903 1.00 81.69 221 GLY A O 1
ATOM 1668 N N . LEU A 1 222 ? -13.808 21.462 -13.726 1.00 78.75 222 LEU A N 1
ATOM 1669 C CA . LEU A 1 222 ? -14.528 20.270 -13.267 1.00 78.75 222 LEU A CA 1
ATOM 1670 C C . LEU A 1 222 ? -13.896 19.662 -12.010 1.00 78.75 222 LEU A C 1
ATOM 1672 O O . LEU A 1 222 ? -14.617 19.326 -11.074 1.00 78.75 222 LEU A O 1
ATOM 1676 N N . ASN A 1 223 ? -12.566 19.576 -11.942 1.00 69.38 223 ASN A N 1
ATOM 1677 C CA . ASN A 1 223 ? -11.870 19.085 -10.749 1.00 69.38 223 ASN A CA 1
ATOM 1678 C C . ASN A 1 223 ? -12.109 19.990 -9.531 1.00 69.38 223 ASN A C 1
ATOM 1680 O O . ASN A 1 223 ? -12.334 19.496 -8.424 1.00 69.38 223 ASN A O 1
ATOM 1684 N N . GLN A 1 224 ? -12.119 21.312 -9.726 1.00 84.06 224 GLN A N 1
ATOM 1685 C CA . GLN A 1 224 ? -12.445 22.262 -8.664 1.00 84.06 224 GLN A CA 1
ATOM 1686 C C . GLN A 1 224 ? -13.893 22.091 -8.181 1.00 84.06 224 GLN A C 1
ATOM 1688 O O . GLN A 1 224 ? -14.134 22.026 -6.973 1.00 84.06 224 GLN A O 1
ATOM 1693 N N . ALA A 1 225 ? -14.847 21.950 -9.107 1.00 83.25 225 ALA A N 1
ATOM 1694 C CA . ALA A 1 225 ? -16.247 21.698 -8.776 1.00 83.25 225 ALA A CA 1
ATOM 1695 C C . ALA A 1 225 ? -16.426 20.375 -8.010 1.00 83.25 225 ALA A C 1
ATOM 1697 O O . ALA A 1 225 ? -17.136 20.331 -7.004 1.00 83.25 225 ALA A O 1
ATOM 1698 N N . LEU A 1 226 ? -15.725 19.314 -8.421 1.00 80.19 226 LEU A N 1
ATOM 1699 C CA . LEU A 1 226 ? -15.751 18.015 -7.747 1.00 80.19 226 LEU A CA 1
ATOM 1700 C C . LEU A 1 226 ? -15.215 18.108 -6.309 1.00 80.19 226 LEU A C 1
ATOM 1702 O O . LEU A 1 226 ? -15.798 17.543 -5.380 1.00 80.19 226 LEU A O 1
ATOM 1706 N N . SER A 1 227 ? -14.137 18.871 -6.103 1.00 76.56 227 SER A N 1
ATOM 1707 C CA . SER A 1 227 ? -13.585 19.126 -4.769 1.00 76.56 227 SER A CA 1
ATOM 1708 C C . SER A 1 227 ? -14.574 19.879 -3.874 1.00 76.56 227 SER A C 1
ATOM 1710 O O . SER A 1 227 ? -14.697 19.554 -2.692 1.00 76.56 227 SER A O 1
ATOM 1712 N N . MET A 1 228 ? -15.301 20.861 -4.418 1.00 88.12 228 MET A N 1
ATOM 1713 C CA . MET A 1 228 ? -16.335 21.591 -3.677 1.00 88.12 228 MET A CA 1
ATOM 1714 C C . MET A 1 228 ? -17.511 20.684 -3.296 1.00 88.12 228 MET A C 1
ATOM 1716 O O . MET A 1 228 ? -17.936 20.692 -2.142 1.00 88.12 228 MET A O 1
ATOM 1720 N N . LEU A 1 229 ? -17.997 19.861 -4.230 1.00 85.31 229 LEU A N 1
ATOM 1721 C CA . LEU A 1 229 ? -19.075 18.898 -3.976 1.00 85.31 229 LEU A CA 1
ATOM 1722 C C . LEU A 1 229 ? -18.686 17.864 -2.914 1.00 85.31 229 LEU A C 1
ATOM 1724 O O . LEU A 1 229 ? -19.489 17.535 -2.040 1.00 85.31 229 LEU A O 1
ATOM 1728 N N . THR A 1 230 ? -17.436 17.402 -2.935 1.00 81.31 230 THR A N 1
ATOM 1729 C CA . THR A 1 230 ? -16.902 16.498 -1.906 1.00 81.31 230 THR A CA 1
ATOM 1730 C C . THR A 1 230 ? -16.888 17.179 -0.533 1.00 81.31 230 THR A C 1
ATOM 1732 O O . THR A 1 230 ? -17.319 16.591 0.458 1.00 81.31 230 THR A O 1
ATOM 1735 N N . GLY A 1 231 ? -16.472 18.450 -0.468 1.00 87.56 231 GLY A N 1
ATOM 1736 C CA . GLY A 1 231 ? -16.522 19.253 0.757 1.00 87.56 231 GLY A CA 1
ATOM 1737 C C . GLY A 1 231 ? -17.941 19.414 1.313 1.00 87.56 231 GLY A C 1
ATOM 1738 O O . GLY A 1 231 ? -18.158 19.193 2.504 1.00 87.56 231 GLY A O 1
ATOM 1739 N N . LEU A 1 232 ? -18.914 19.724 0.450 1.00 89.88 232 LEU A N 1
ATOM 1740 C CA . LEU A 1 232 ? -20.328 19.828 0.829 1.00 89.88 232 LEU A CA 1
ATOM 1741 C C . LEU A 1 232 ? -20.888 18.491 1.329 1.00 89.88 232 LEU A C 1
ATOM 1743 O O . LEU A 1 232 ? -21.584 18.456 2.341 1.00 89.88 232 LEU A O 1
ATOM 1747 N N . THR A 1 233 ? -20.529 17.384 0.678 1.00 88.25 233 THR A N 1
ATOM 1748 C CA . THR A 1 233 ? -20.960 16.037 1.082 1.00 88.25 233 THR A CA 1
ATOM 1749 C C . THR A 1 233 ? -20.449 15.692 2.485 1.00 88.25 233 THR A C 1
ATOM 1751 O O . THR A 1 233 ? -21.217 15.234 3.331 1.00 88.25 233 THR A O 1
ATOM 1754 N N . ASN A 1 234 ? -19.183 16.001 2.779 1.00 84.50 234 ASN A N 1
ATOM 1755 C CA . ASN A 1 234 ? -18.602 15.793 4.109 1.00 84.50 234 ASN A CA 1
ATOM 1756 C C . ASN A 1 234 ? -19.285 16.658 5.183 1.00 84.50 234 ASN A C 1
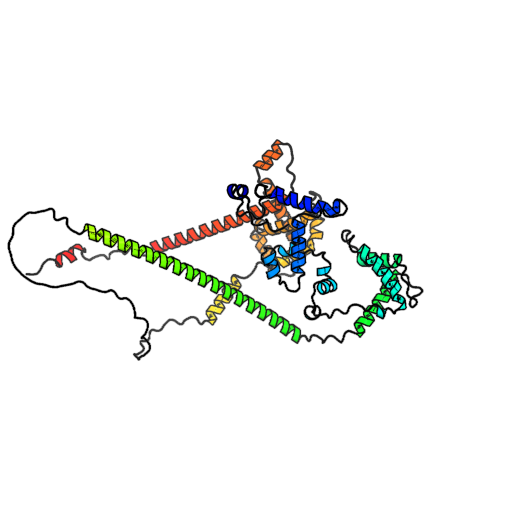ATOM 1758 O O . ASN A 1 234 ? -19.524 16.194 6.299 1.00 84.50 234 ASN A O 1
ATOM 1762 N N . GLN A 1 235 ? -19.636 17.907 4.856 1.00 93.81 235 GLN A N 1
ATOM 1763 C CA . GLN A 1 235 ? -20.390 18.778 5.764 1.00 93.81 235 GLN A CA 1
ATOM 1764 C C . GLN A 1 235 ? -21.799 18.239 6.036 1.00 93.81 235 GLN A C 1
ATOM 1766 O O . GLN A 1 235 ? -22.221 18.205 7.192 1.00 93.81 235 GLN A O 1
ATOM 1771 N N . MET A 1 236 ? -22.503 17.761 5.006 1.00 91.94 236 MET A N 1
ATOM 1772 C CA . MET A 1 236 ? -23.819 17.135 5.163 1.00 91.94 236 MET A CA 1
ATOM 1773 C C . MET A 1 236 ? -23.754 15.877 6.033 1.00 91.94 236 MET A C 1
ATOM 1775 O O . MET A 1 236 ? -24.613 15.684 6.890 1.00 91.94 236 MET A O 1
ATOM 1779 N N . GLN A 1 237 ? -22.718 15.050 5.874 1.00 88.81 237 GLN A N 1
ATOM 1780 C CA . GLN A 1 237 ? -22.525 13.863 6.707 1.00 88.81 237 GLN A CA 1
ATOM 1781 C C . GLN A 1 237 ? -22.254 14.224 8.176 1.00 88.81 237 GLN A C 1
ATOM 1783 O O . GLN A 1 237 ? -22.810 13.596 9.076 1.00 88.81 237 GLN A O 1
ATOM 1788 N N . SER A 1 238 ? -21.449 15.259 8.428 1.00 90.06 238 SER A N 1
ATOM 1789 C CA . SER A 1 238 ? -21.197 15.774 9.781 1.00 90.06 238 SER A CA 1
ATOM 1790 C C . SER A 1 238 ? -22.477 16.306 10.440 1.00 90.06 238 SER A C 1
ATOM 1792 O O . SER A 1 238 ? -22.762 15.992 11.596 1.00 90.06 238 SER A O 1
ATOM 1794 N N . LEU A 1 239 ? -23.303 17.043 9.687 1.00 93.94 239 LEU A N 1
ATOM 1795 C CA . LEU A 1 239 ? -24.613 17.509 10.153 1.00 93.94 239 LEU A CA 1
ATOM 1796 C C . LEU A 1 239 ? -25.564 16.346 10.458 1.00 93.94 239 LEU A C 1
ATOM 1798 O O . LEU A 1 239 ? -26.233 16.366 11.488 1.00 93.94 239 LEU A O 1
ATOM 1802 N N . ALA A 1 240 ? -25.590 15.309 9.617 1.00 93.19 240 ALA A N 1
ATOM 1803 C CA . ALA A 1 240 ? -26.397 14.116 9.862 1.00 93.19 240 ALA A CA 1
ATOM 1804 C C . ALA A 1 240 ? -25.982 13.402 11.162 1.00 93.19 240 ALA A C 1
ATOM 1806 O O . ALA A 1 240 ? -26.835 13.078 11.985 1.00 93.19 240 ALA A O 1
ATOM 1807 N N . GLN A 1 241 ? -24.675 13.239 11.401 1.00 91.31 241 GLN A N 1
ATOM 1808 C CA . GLN A 1 241 ? -24.156 12.675 12.654 1.00 91.31 241 GLN A CA 1
ATOM 1809 C C . GLN A 1 241 ? -24.473 13.559 13.867 1.00 91.31 241 GLN A C 1
ATOM 1811 O O . GLN A 1 241 ? -24.767 13.056 14.953 1.00 91.31 241 GLN A O 1
ATOM 1816 N N . HIS A 1 242 ? -24.413 14.883 13.710 1.00 94.38 242 HIS A N 1
ATOM 1817 C CA . HIS A 1 242 ? -24.796 15.810 14.769 1.00 94.38 242 HIS A CA 1
ATOM 1818 C C . HIS A 1 242 ? -26.280 15.669 15.132 1.00 94.38 242 HIS A C 1
ATOM 1820 O O . HIS A 1 242 ? -26.600 15.578 16.317 1.00 94.38 242 HIS A O 1
ATOM 1826 N N . ASN A 1 243 ? -27.161 15.569 14.134 1.00 96.06 243 ASN A N 1
ATOM 1827 C CA . ASN A 1 243 ? -28.593 15.355 14.343 1.00 96.06 243 ASN A CA 1
ATOM 1828 C C . ASN A 1 243 ? -28.877 14.017 15.035 1.00 96.06 243 ASN A C 1
ATOM 1830 O O . ASN A 1 243 ? -29.605 14.001 16.021 1.00 96.06 243 ASN A O 1
ATOM 1834 N N . GLU A 1 244 ? -28.228 12.926 14.618 1.00 95.75 244 GLU A N 1
ATOM 1835 C CA . GLU A 1 244 ? -28.359 11.620 15.284 1.00 95.75 244 GLU A CA 1
ATOM 1836 C C . GLU A 1 244 ? -27.942 11.693 16.768 1.00 95.75 244 GLU A C 1
ATOM 1838 O O . GLU A 1 244 ? -28.580 11.120 17.654 1.00 95.75 244 GLU A O 1
ATOM 1843 N N . ASN A 1 245 ? -26.880 12.445 17.075 1.00 94.06 245 ASN A N 1
ATOM 1844 C CA . ASN A 1 245 ? -26.444 12.663 18.454 1.00 94.06 245 ASN A CA 1
ATOM 1845 C C . ASN A 1 245 ? -27.435 13.515 19.261 1.00 94.06 245 ASN A C 1
ATOM 1847 O O . ASN A 1 245 ? -27.610 13.271 20.458 1.00 94.06 245 ASN A O 1
ATOM 1851 N N . LEU A 1 246 ? -28.074 14.511 18.640 1.00 97.00 246 LEU A N 1
ATOM 1852 C CA . LEU A 1 246 ? -29.132 15.298 19.277 1.00 97.00 246 LEU A CA 1
ATOM 1853 C C . LEU A 1 246 ? -30.370 14.441 19.554 1.00 97.00 246 LEU A C 1
ATOM 1855 O O . LEU A 1 246 ? -30.892 14.494 20.664 1.00 97.00 246 LEU A O 1
ATOM 1859 N N . GLU A 1 247 ? -30.785 13.596 18.612 1.00 97.56 247 GLU A N 1
ATOM 1860 C CA . GLU A 1 247 ? -31.898 12.660 18.797 1.00 97.56 247 GLU A CA 1
ATOM 1861 C C . GLU A 1 247 ? -31.635 11.689 19.954 1.00 97.56 247 GLU A C 1
ATOM 1863 O O . GLU A 1 247 ? -32.492 11.511 20.820 1.00 97.56 247 GLU A O 1
ATOM 1868 N N . LYS A 1 248 ? -30.417 11.136 20.050 1.00 96.44 248 LYS A N 1
ATOM 1869 C CA . LYS A 1 248 ? -30.007 10.305 21.197 1.00 96.44 248 LYS A CA 1
ATOM 1870 C C . LYS A 1 248 ? -30.083 11.070 22.518 1.00 96.44 248 LYS A C 1
ATOM 1872 O O . LYS A 1 248 ? -30.589 10.532 23.498 1.00 96.44 248 LYS A O 1
ATOM 1877 N N . LYS A 1 249 ? -29.619 12.326 22.559 1.00 97.00 249 LYS A N 1
ATOM 1878 C CA . LYS A 1 249 ? -29.718 13.170 23.765 1.00 97.00 249 LYS A CA 1
ATOM 1879 C C . LYS A 1 249 ? -31.170 13.433 24.161 1.00 97.00 249 LYS A C 1
ATOM 1881 O O . LYS A 1 249 ? -31.493 13.308 25.339 1.00 97.00 249 LYS A O 1
ATOM 1886 N N . ILE A 1 250 ? -32.033 13.745 23.195 1.00 97.00 250 ILE A N 1
ATOM 1887 C CA . ILE A 1 250 ? -33.469 13.954 23.422 1.00 97.00 250 ILE A CA 1
ATOM 1888 C C . ILE A 1 250 ? -34.112 12.677 23.975 1.00 97.00 250 ILE A C 1
ATOM 1890 O O . ILE A 1 250 ? -34.884 12.750 24.933 1.00 97.00 250 ILE A O 1
ATOM 1894 N N . ALA A 1 251 ? -33.770 11.505 23.432 1.00 96.44 251 ALA A N 1
ATOM 1895 C CA . ALA A 1 251 ? -34.268 10.222 23.923 1.00 96.44 251 ALA A CA 1
ATOM 1896 C C . ALA A 1 251 ? -33.834 9.950 25.376 1.00 96.44 251 ALA A C 1
ATOM 1898 O O . ALA A 1 251 ? -34.672 9.597 26.209 1.00 96.44 251 ALA A O 1
ATOM 1899 N N . THR A 1 252 ? -32.560 10.185 25.712 1.00 96.31 252 THR A N 1
ATOM 1900 C CA . THR A 1 252 ? -32.050 10.041 27.086 1.00 96.31 252 THR A CA 1
ATOM 1901 C C . THR A 1 252 ? -32.758 10.989 28.053 1.00 96.31 252 THR A C 1
ATOM 1903 O O . THR A 1 252 ? -33.277 10.542 29.074 1.00 96.31 252 THR A O 1
ATOM 1906 N N . GLN A 1 253 ? -32.866 12.276 27.710 1.00 97.56 253 GLN A N 1
ATOM 1907 C CA . GLN A 1 253 ? -33.554 13.269 28.544 1.00 97.56 253 GLN A CA 1
ATOM 1908 C C . GLN A 1 253 ? -35.041 12.941 28.727 1.00 97.56 253 GLN A C 1
ATOM 1910 O O . GLN A 1 253 ? -35.596 13.122 29.809 1.00 97.56 253 GLN A O 1
ATOM 1915 N N . SER A 1 254 ? -35.692 12.409 27.691 1.00 97.56 254 SER A N 1
ATOM 1916 C CA . SER A 1 254 ? -37.086 11.962 27.775 1.00 97.56 254 SER A CA 1
ATOM 1917 C C . SER A 1 254 ? -37.245 10.781 28.739 1.00 97.56 254 SER A C 1
ATOM 1919 O O . SER A 1 254 ? -38.195 10.753 29.523 1.00 97.56 254 SER A O 1
ATOM 1921 N N . SER A 1 255 ? -36.296 9.837 28.737 1.00 96.81 255 SER A N 1
ATOM 1922 C CA . SER A 1 255 ? -36.261 8.722 29.691 1.00 96.81 255 SER A CA 1
ATOM 1923 C C . SER A 1 255 ? -36.036 9.198 31.132 1.00 96.81 255 SER A C 1
ATOM 1925 O O . SER A 1 255 ? -36.707 8.717 32.044 1.00 96.81 255 SER A O 1
ATOM 1927 N N . GLU A 1 256 ? -35.133 10.158 31.349 1.00 97.56 256 GLU A N 1
ATOM 1928 C CA . GLU A 1 256 ? -34.872 10.750 32.671 1.00 97.56 256 GLU A CA 1
ATOM 1929 C C . GLU A 1 256 ? -36.093 11.508 33.216 1.00 97.56 256 GLU A C 1
ATOM 1931 O O . GLU A 1 256 ? -36.456 11.379 34.389 1.00 97.56 256 GLU A O 1
ATOM 1936 N N . LEU A 1 257 ? -36.789 12.266 32.362 1.00 97.00 257 LEU A N 1
ATOM 1937 C CA . LEU A 1 257 ? -38.035 12.934 32.742 1.00 97.00 257 LEU A CA 1
ATOM 1938 C C . LEU A 1 257 ? -39.133 11.929 33.108 1.00 97.00 257 LEU A C 1
ATOM 1940 O O . LEU A 1 257 ? -39.893 12.171 34.049 1.00 97.00 257 LEU A O 1
ATOM 1944 N N . ALA A 1 258 ? -39.218 10.799 32.403 1.00 97.06 258 ALA A N 1
ATOM 1945 C CA . ALA A 1 258 ? -40.166 9.738 32.729 1.00 97.06 258 ALA A CA 1
ATOM 1946 C C . ALA A 1 258 ? -39.874 9.110 34.103 1.00 97.06 258 ALA A C 1
ATOM 1948 O O . ALA A 1 258 ? -40.803 8.939 34.897 1.00 97.06 258 ALA A O 1
ATOM 1949 N N . SER A 1 259 ? -38.603 8.840 34.434 1.00 97.00 259 SER A N 1
ATOM 1950 C CA . SER A 1 259 ? -38.237 8.321 35.760 1.00 97.00 259 SER A CA 1
ATOM 1951 C C . SER A 1 259 ? -38.520 9.327 36.876 1.00 97.00 259 SER A C 1
ATOM 1953 O O . SER A 1 259 ? -39.117 8.963 37.888 1.00 97.00 259 SER A O 1
ATOM 1955 N N . LEU A 1 260 ? -38.195 10.610 36.669 1.00 96.88 260 LEU A N 1
ATOM 1956 C CA . LEU A 1 260 ? -38.478 11.669 37.645 1.00 96.88 260 LEU A CA 1
ATOM 1957 C C . LEU A 1 260 ? -39.982 11.839 37.903 1.00 96.88 260 LEU A C 1
ATOM 1959 O O . LEU A 1 260 ? -40.396 12.053 39.044 1.00 96.88 260 LEU A O 1
ATOM 1963 N N . ARG A 1 261 ? -40.817 11.716 36.863 1.00 97.44 261 ARG A N 1
ATOM 1964 C CA . ARG A 1 261 ? -42.282 11.738 37.006 1.00 97.44 261 ARG A CA 1
ATOM 1965 C C . ARG A 1 261 ? -42.788 10.570 37.849 1.00 97.44 261 ARG A C 1
ATOM 1967 O O . ARG A 1 261 ? -43.638 10.781 38.713 1.00 97.44 261 ARG A O 1
ATOM 1974 N N . GLU A 1 262 ? -42.256 9.367 37.649 1.00 97.75 262 GLU A N 1
ATOM 1975 C CA . GLU A 1 262 ? -42.644 8.199 38.445 1.00 97.75 262 GLU A CA 1
ATOM 1976 C C . GLU A 1 262 ? -42.193 8.322 39.910 1.00 97.75 262 GLU A C 1
ATOM 1978 O O . GLU A 1 262 ? -42.955 7.999 40.825 1.00 97.75 262 GLU A O 1
ATOM 1983 N N . ASP A 1 263 ? -41.000 8.858 40.163 1.00 96.94 263 ASP A N 1
ATOM 1984 C CA . ASP A 1 263 ? -40.508 9.099 41.523 1.00 96.94 263 ASP A CA 1
ATOM 1985 C C . ASP A 1 263 ? -41.306 10.191 42.249 1.00 96.94 263 ASP A C 1
ATOM 1987 O O . ASP A 1 263 ? -41.638 10.051 43.435 1.00 96.94 263 ASP A O 1
ATOM 1991 N N . SER A 1 264 ? -41.694 11.248 41.530 1.00 96.44 264 SER A N 1
ATOM 1992 C CA . SER A 1 264 ? -42.610 12.275 42.035 1.00 96.44 264 SER A CA 1
ATOM 1993 C C . SER A 1 264 ? -43.976 11.674 42.386 1.00 96.44 264 SER A C 1
ATOM 1995 O O . SER A 1 264 ? -44.490 11.898 43.485 1.00 96.44 264 SER A O 1
ATOM 1997 N N . ARG A 1 265 ? -44.523 10.806 41.519 1.00 97.50 265 ARG A N 1
ATOM 1998 C CA . ARG A 1 265 ? -45.783 10.085 41.760 1.00 97.50 265 ARG A CA 1
ATOM 1999 C C . ARG A 1 265 ? -45.710 9.202 43.006 1.00 97.50 265 ARG A C 1
ATOM 2001 O O . ARG A 1 265 ? -46.587 9.281 43.867 1.00 97.50 265 ARG A O 1
ATOM 2008 N N . LYS A 1 266 ? -44.648 8.404 43.156 1.00 96.50 266 LYS A N 1
ATOM 2009 C CA . LYS A 1 266 ? -44.413 7.576 44.354 1.00 96.50 266 LYS A CA 1
ATOM 2010 C C . LYS A 1 266 ? -44.322 8.422 45.623 1.00 96.50 266 LYS A C 1
ATOM 2012 O O . LYS A 1 266 ? -44.861 8.036 46.660 1.00 96.50 266 LYS A O 1
ATOM 2017 N N . SER A 1 267 ? -43.663 9.576 45.548 1.00 95.31 267 SER A N 1
ATOM 2018 C CA . SER A 1 267 ? -43.532 10.506 46.675 1.00 95.31 267 SER A CA 1
ATOM 2019 C C . SER A 1 267 ? -44.877 11.131 47.060 1.00 95.31 267 SER A C 1
ATOM 2021 O O . SER A 1 267 ? -45.204 11.193 48.245 1.00 95.31 267 SER A O 1
ATOM 2023 N N . ALA A 1 268 ? -45.702 11.506 46.078 1.00 95.50 268 ALA A N 1
ATOM 2024 C CA . ALA A 1 268 ? -47.058 12.003 46.308 1.00 95.50 268 ALA A CA 1
ATOM 2025 C C . ALA A 1 268 ? -47.958 10.948 46.978 1.00 95.50 268 ALA A C 1
ATOM 2027 O O . ALA A 1 268 ? -48.658 11.259 47.944 1.00 95.50 268 ALA A O 1
ATOM 2028 N N . ILE A 1 269 ? -47.882 9.684 46.540 1.00 94.62 269 ILE A N 1
ATOM 2029 C CA . ILE A 1 269 ? -48.603 8.567 47.175 1.00 94.62 269 ILE A CA 1
ATOM 2030 C C . ILE A 1 269 ? -48.153 8.401 48.632 1.00 94.62 269 ILE A C 1
ATOM 2032 O O . ILE A 1 269 ? -48.997 8.367 49.527 1.00 94.62 269 ILE A O 1
ATOM 2036 N N . LYS A 1 270 ? -46.840 8.376 48.907 1.00 94.19 270 LYS A N 1
ATOM 2037 C CA . LYS A 1 270 ? -46.312 8.292 50.284 1.00 94.19 270 LYS A CA 1
ATOM 2038 C C . LYS A 1 270 ? -46.827 9.429 51.174 1.00 94.19 270 LYS A C 1
ATOM 2040 O O . LYS A 1 270 ? -47.230 9.181 52.308 1.00 94.19 270 LYS A O 1
ATOM 2045 N N . LEU A 1 271 ? -46.858 10.659 50.658 1.00 92.50 271 LEU A N 1
ATOM 2046 C CA . LEU A 1 271 ? -47.394 11.816 51.382 1.00 92.50 271 LEU A CA 1
ATOM 2047 C C . LEU A 1 271 ? -48.901 11.698 51.652 1.00 92.50 271 LEU A C 1
ATOM 2049 O O . LEU A 1 271 ? -49.353 12.129 52.711 1.00 92.50 271 LEU A O 1
ATOM 2053 N N . SER A 1 272 ? -49.677 11.106 50.739 1.00 91.12 272 SER A N 1
ATOM 2054 C CA . SER A 1 272 ? -51.117 10.893 50.946 1.00 91.12 272 SER A CA 1
ATOM 2055 C C . SER A 1 272 ? -51.409 9.897 52.077 1.00 91.12 272 SER A C 1
ATOM 2057 O O . SER A 1 272 ? -52.289 10.155 52.895 1.00 91.12 272 SER A O 1
ATOM 2059 N N . VAL A 1 273 ? -50.606 8.832 52.201 1.00 88.62 273 VAL A N 1
ATOM 2060 C CA . VAL A 1 273 ? -50.723 7.832 53.280 1.00 88.62 273 VAL A CA 1
ATOM 2061 C C . VAL A 1 273 ? -50.369 8.431 54.645 1.00 88.62 273 VAL A C 1
ATOM 2063 O O . VAL A 1 273 ? -50.974 8.088 55.656 1.00 88.62 273 VAL A O 1
ATOM 2066 N N . LEU A 1 274 ? -49.417 9.367 54.694 1.00 83.69 274 LEU A N 1
ATOM 2067 C CA . LEU A 1 274 ? -49.045 10.052 55.937 1.00 83.69 274 LEU A CA 1
ATOM 2068 C C . LEU A 1 274 ? -50.091 11.077 56.405 1.00 83.69 274 LEU A C 1
ATOM 2070 O O . LEU A 1 274 ? -50.115 11.420 57.584 1.00 83.69 274 LEU A O 1
ATOM 2074 N N . LYS A 1 275 ? -50.954 11.572 55.507 1.00 79.06 275 LYS A N 1
ATOM 2075 C CA . LYS A 1 275 ? -51.986 12.570 55.835 1.00 79.06 275 LYS A CA 1
ATOM 2076 C C . LYS A 1 275 ? -53.307 11.974 56.319 1.00 79.06 275 LYS A C 1
ATOM 2078 O O . LYS A 1 275 ? -54.135 12.734 56.814 1.00 79.06 275 LYS A O 1
ATOM 2083 N N . THR A 1 276 ? -53.527 10.663 56.218 1.00 64.44 276 THR A N 1
ATOM 2084 C CA . THR A 1 276 ? -54.696 10.025 56.844 1.00 64.44 276 THR A CA 1
ATOM 2085 C C . THR A 1 276 ? -54.528 10.018 58.368 1.00 64.44 276 THR A C 1
ATOM 2087 O O . THR A 1 276 ? -53.630 9.336 58.867 1.00 64.44 276 THR A O 1
ATOM 2090 N N . PRO A 1 277 ? -55.357 10.756 59.133 1.00 60.09 277 PRO A N 1
ATOM 2091 C CA . PRO A 1 277 ? -55.254 10.765 60.582 1.00 60.09 277 PRO A CA 1
ATOM 2092 C C . PRO A 1 277 ? -55.590 9.371 61.110 1.00 60.09 277 PRO A C 1
ATOM 2094 O O . PRO A 1 277 ? -56.667 8.837 60.838 1.00 60.09 277 PRO A O 1
ATOM 2097 N N . GLN A 1 278 ? -54.685 8.783 61.891 1.00 55.19 278 GLN A N 1
ATOM 2098 C CA . GLN A 1 278 ? -55.011 7.616 62.700 1.00 55.19 278 GLN A CA 1
ATOM 2099 C C . GLN A 1 278 ? -56.016 8.041 63.776 1.00 55.19 278 GLN A C 1
ATOM 2101 O O . GLN A 1 278 ? -55.640 8.466 64.867 1.00 55.19 278 GLN A O 1
ATOM 2106 N N . HIS A 1 279 ? -57.311 7.936 63.476 1.00 50.72 279 HIS A N 1
ATOM 2107 C CA . HIS A 1 279 ? -58.336 7.957 64.509 1.00 50.72 279 HIS A CA 1
ATOM 2108 C C . HIS A 1 279 ? -58.255 6.650 65.299 1.00 50.72 279 HIS A C 1
ATOM 2110 O O . HIS A 1 279 ? -58.879 5.642 64.970 1.00 50.72 279 HIS A O 1
ATOM 2116 N N . SER A 1 280 ? -57.448 6.678 66.358 1.00 49.44 280 SER A N 1
ATOM 2117 C CA . SER A 1 280 ? -57.504 5.697 67.428 1.00 49.44 280 SER A CA 1
ATOM 2118 C C . SER A 1 280 ? -58.842 5.827 68.164 1.00 49.44 280 SER A C 1
ATOM 2120 O O . SER A 1 280 ? -59.333 6.915 68.466 1.00 49.44 280 SER A O 1
ATOM 2122 N N . GLY A 1 281 ? -59.467 4.667 68.359 1.00 51.69 281 GLY A N 1
ATOM 2123 C CA . GLY A 1 281 ? -60.852 4.470 68.760 1.00 51.69 281 GLY A CA 1
ATOM 2124 C C . GLY A 1 281 ? -61.389 5.353 69.887 1.00 51.69 281 GLY A C 1
ATOM 2125 O O . GLY A 1 281 ? -60.855 5.399 70.993 1.00 51.69 281 GLY A O 1
ATOM 2126 N N . ARG A 1 282 ? -62.588 5.890 69.650 1.00 41.84 282 ARG A N 1
ATOM 2127 C CA . ARG A 1 282 ? -63.550 6.194 70.710 1.00 41.84 282 ARG A CA 1
ATOM 2128 C C . ARG A 1 282 ? -64.830 5.406 70.437 1.00 41.84 282 ARG A C 1
ATOM 2130 O O . ARG A 1 282 ? -65.551 5.673 69.484 1.00 41.84 282 ARG A O 1
ATOM 2137 N N . LYS A 1 283 ? -65.082 4.393 71.270 1.00 60.00 283 LYS A N 1
ATOM 2138 C CA . LYS A 1 283 ? -66.341 3.637 71.317 1.00 60.00 283 LYS A CA 1
ATOM 2139 C C . LYS A 1 283 ? -67.492 4.595 71.650 1.00 60.00 283 LYS A C 1
ATOM 2141 O O . LYS A 1 283 ? -67.449 5.184 72.729 1.00 60.00 283 LYS A O 1
ATOM 2146 N N . ARG A 1 284 ? -68.548 4.676 70.829 1.00 40.97 284 ARG A N 1
ATOM 2147 C CA . ARG A 1 284 ? -69.925 4.870 71.330 1.00 40.97 284 ARG A CA 1
ATOM 2148 C C . ARG A 1 284 ? -71.014 4.668 70.269 1.00 40.97 284 ARG A C 1
ATOM 2150 O O . ARG A 1 284 ? -70.983 5.286 69.221 1.00 40.97 284 ARG A O 1
ATOM 2157 N N . ALA A 1 285 ? -71.954 3.809 70.667 1.00 44.06 285 ALA A N 1
ATOM 2158 C CA . ALA A 1 285 ? -73.413 3.859 70.544 1.00 44.06 285 ALA A CA 1
ATOM 2159 C C . ALA A 1 285 ? -74.101 4.162 69.197 1.00 44.06 285 ALA A C 1
ATOM 2161 O O . ALA A 1 285 ? -73.943 5.215 68.595 1.00 44.06 285 ALA A O 1
ATOM 2162 N N . LYS A 1 286 ? -74.996 3.219 68.866 1.00 50.81 286 LYS A N 1
ATOM 2163 C CA . LYS A 1 286 ? -76.192 3.329 68.023 1.00 50.81 286 LYS A CA 1
ATOM 2164 C C . LYS A 1 286 ? -76.885 4.700 68.118 1.00 50.81 286 LYS A C 1
ATOM 2166 O O . LYS A 1 286 ? -77.282 5.081 69.216 1.00 50.81 286 LYS A O 1
ATOM 2171 N N . SER A 1 287 ? -77.182 5.305 66.971 1.00 40.31 287 SER A N 1
ATOM 2172 C CA . SER A 1 287 ? -78.503 5.873 66.664 1.00 40.31 287 SER A CA 1
ATOM 2173 C C . SER A 1 287 ? -78.623 6.165 65.168 1.00 40.31 287 SER A C 1
ATOM 2175 O O . SER A 1 287 ? -77.634 6.432 64.490 1.00 40.31 287 SER A O 1
ATOM 2177 N N . GLU A 1 288 ? -79.851 6.045 64.686 1.00 43.53 288 GLU A N 1
ATOM 2178 C CA . GLU A 1 288 ? -80.300 6.127 63.302 1.00 43.53 288 GLU A CA 1
ATOM 2179 C C . GLU A 1 288 ? -80.197 7.524 62.666 1.00 43.53 288 GLU A C 1
ATOM 2181 O O . GLU A 1 288 ? -80.219 8.548 63.345 1.00 43.53 288 GLU A O 1
ATOM 2186 N N . ASN A 1 289 ? -80.277 7.473 61.331 1.00 38.31 289 ASN A N 1
ATOM 2187 C CA . ASN A 1 289 ? -80.968 8.382 60.414 1.00 38.31 289 ASN A CA 1
ATOM 2188 C C . ASN A 1 289 ? -80.229 9.561 59.748 1.00 38.31 289 ASN A C 1
ATOM 2190 O O . ASN A 1 289 ? -79.883 10.542 60.393 1.00 38.31 289 ASN A O 1
ATOM 2194 N N . THR A 1 290 ? -80.188 9.446 58.402 1.00 40.38 290 THR A N 1
ATOM 2195 C CA . THR A 1 290 ? -80.356 10.469 57.334 1.00 40.38 290 THR A CA 1
ATOM 2196 C C . THR A 1 290 ? -79.449 11.711 57.384 1.00 40.38 290 THR A C 1
ATOM 2198 O O . THR A 1 290 ? -79.417 12.425 58.369 1.00 40.38 290 THR A O 1
ATOM 2201 N N . TYR A 1 291 ? -78.724 12.102 56.331 1.00 35.34 291 TYR A N 1
ATOM 2202 C CA . TYR A 1 291 ? -79.249 12.481 55.017 1.00 35.34 291 TYR A CA 1
ATOM 2203 C C . TYR A 1 291 ? -78.112 12.590 53.975 1.00 35.34 291 TYR A C 1
ATOM 2205 O O . TYR A 1 291 ? -76.935 12.698 54.309 1.00 35.34 291 TYR A O 1
ATOM 2213 N N . VAL A 1 292 ? -78.538 12.555 52.720 1.00 42.50 292 VAL A N 1
ATOM 2214 C CA . VAL A 1 292 ? -77.839 12.563 51.430 1.00 42.50 292 VAL A CA 1
ATOM 2215 C C . VAL A 1 292 ? -76.896 13.763 51.249 1.00 42.50 292 VAL A C 1
ATOM 2217 O O . VAL A 1 292 ? -77.322 14.884 51.495 1.00 42.50 292 VAL A O 1
ATOM 2220 N N . ASP A 1 293 ? -75.677 13.542 50.735 1.00 34.78 293 ASP A N 1
ATOM 2221 C CA . ASP A 1 293 ? -75.262 14.241 49.510 1.00 34.78 293 ASP A CA 1
ATOM 2222 C C . ASP A 1 293 ? -74.118 13.560 48.746 1.00 34.78 293 ASP A C 1
ATOM 2224 O O . ASP A 1 293 ? -73.122 13.085 49.294 1.00 34.78 293 ASP A O 1
ATOM 2228 N N . VAL A 1 294 ? -74.345 13.477 47.439 1.00 48.47 294 VAL A N 1
ATOM 2229 C CA . VAL A 1 294 ? -73.611 12.725 46.426 1.00 48.47 294 VAL A CA 1
ATOM 2230 C C . VAL A 1 294 ? -72.614 13.660 45.758 1.00 48.47 294 VAL A C 1
ATOM 2232 O O . VAL A 1 294 ? -73.029 14.531 45.004 1.00 48.47 294 VAL A O 1
ATOM 2235 N N . ILE A 1 295 ? -71.309 13.450 45.951 1.00 37.47 295 ILE A N 1
ATOM 2236 C CA . ILE A 1 295 ? -70.286 13.956 45.020 1.00 37.47 295 ILE A CA 1
ATOM 2237 C C . ILE A 1 295 ? -69.198 12.889 44.836 1.00 37.47 295 ILE A C 1
ATOM 2239 O O . ILE A 1 295 ? -68.314 12.705 45.672 1.00 37.47 295 ILE A O 1
ATOM 2243 N N . SER A 1 296 ? -69.277 12.176 43.710 1.00 40.38 296 SER A N 1
ATOM 2244 C CA . SER A 1 296 ? -68.197 11.350 43.158 1.00 40.38 296 SER A CA 1
ATOM 2245 C C . SER A 1 296 ? -67.054 12.221 42.631 1.00 40.38 296 SER A C 1
ATOM 2247 O O . SER A 1 296 ? -67.325 13.181 41.912 1.00 40.38 296 SER A O 1
ATOM 2249 N N . PRO A 1 297 ? -65.781 11.832 42.814 1.00 41.16 297 PRO A N 1
ATOM 2250 C CA . PRO A 1 297 ? -64.704 12.306 41.965 1.00 41.16 297 PRO A CA 1
ATOM 2251 C C . PRO A 1 297 ? -64.326 11.208 40.964 1.00 41.16 297 PRO A C 1
ATOM 2253 O O . PRO A 1 297 ? -63.426 10.405 41.198 1.00 41.16 297 PRO A O 1
ATOM 2256 N N . ALA A 1 298 ? -65.022 11.192 39.829 1.00 39.50 298 ALA A N 1
ATOM 2257 C CA . ALA A 1 298 ? -64.514 10.619 38.589 1.00 39.50 298 ALA A CA 1
ATOM 2258 C C . ALA A 1 298 ? -64.068 11.791 37.707 1.00 39.50 298 ALA A C 1
ATOM 2260 O O . ALA A 1 298 ? -64.874 12.378 36.994 1.00 39.50 298 ALA A O 1
ATOM 2261 N N . VAL A 1 299 ? -62.789 12.162 37.786 1.00 41.50 299 VAL A N 1
ATOM 2262 C CA . VAL A 1 299 ? -62.171 13.045 36.791 1.00 41.50 299 VAL A CA 1
ATOM 2263 C C . VAL A 1 299 ? -61.156 12.213 36.028 1.00 41.50 299 VAL A C 1
ATOM 2265 O O . VAL A 1 299 ? -60.030 11.988 36.471 1.00 41.50 299 VAL A O 1
ATOM 2268 N N . LEU A 1 300 ? -61.635 11.709 34.891 1.00 36.72 300 LEU A N 1
ATOM 2269 C CA . LEU A 1 300 ? -60.831 11.227 33.782 1.00 36.72 300 LEU A CA 1
ATOM 2270 C C . LEU A 1 300 ? -59.835 12.320 33.373 1.00 36.72 300 LEU A C 1
ATOM 2272 O O . LEU A 1 300 ? -60.239 13.424 33.022 1.00 36.72 300 LEU A O 1
ATOM 2276 N N . PHE A 1 301 ? -58.552 11.977 33.327 1.00 38.31 301 PHE A N 1
ATOM 2277 C CA . PHE A 1 301 ? -57.608 12.626 32.422 1.00 38.31 301 PHE A CA 1
ATOM 2278 C C . PHE A 1 301 ? -57.467 11.722 31.195 1.00 38.31 301 PHE A C 1
ATOM 2280 O O . PHE A 1 301 ? -56.684 10.775 31.195 1.00 38.31 301 PHE A O 1
ATOM 2287 N N . GLN A 1 302 ? -58.273 11.993 30.169 1.00 35.25 302 GLN A N 1
ATOM 2288 C CA . GLN A 1 302 ? -57.953 11.631 28.791 1.00 35.25 302 GLN A CA 1
ATOM 2289 C C . GLN A 1 302 ? -57.157 12.798 28.209 1.00 35.25 302 GLN A C 1
ATOM 2291 O O . GLN A 1 302 ? -57.680 13.895 28.035 1.00 35.25 302 GLN A O 1
ATOM 2296 N N . SER A 1 303 ? -55.870 12.571 27.975 1.00 39.38 303 SER A N 1
ATOM 2297 C CA . SER A 1 303 ? -55.036 13.419 27.134 1.00 39.38 303 SER A CA 1
ATOM 2298 C C . SER A 1 303 ? -54.926 12.738 25.780 1.00 39.38 303 SER A C 1
ATOM 2300 O O . SER A 1 303 ? -54.168 11.783 25.666 1.00 39.38 303 SER A O 1
ATOM 2302 N N . ASP A 1 304 ? -55.691 13.203 24.802 1.00 41.84 304 ASP A N 1
ATOM 2303 C CA . ASP A 1 304 ? -55.379 13.091 23.379 1.00 41.84 304 ASP A CA 1
ATOM 2304 C C . ASP A 1 304 ? -56.249 14.103 22.615 1.00 41.84 304 ASP A C 1
ATOM 2306 O O . ASP A 1 304 ? -57.350 14.428 23.047 1.00 41.84 304 ASP A O 1
ATOM 2310 N N . GLU A 1 305 ? -55.716 14.607 21.500 1.00 39.09 305 GLU A N 1
ATOM 2311 C CA . GLU A 1 305 ? -56.339 15.536 20.537 1.00 39.09 305 GLU A CA 1
ATOM 2312 C C . GLU A 1 305 ? -56.307 17.047 20.840 1.00 39.09 305 GLU A C 1
ATOM 2314 O O . GLU A 1 305 ? -57.334 17.712 20.922 1.00 39.09 305 GLU A O 1
ATOM 2319 N N . VAL A 1 306 ? -55.109 17.650 20.827 1.00 38.31 306 VAL A N 1
ATOM 2320 C CA . VAL A 1 306 ? -54.947 19.046 20.357 1.00 38.31 306 VAL A CA 1
ATOM 2321 C C . VAL A 1 306 ? -53.699 19.161 19.473 1.00 38.31 306 VAL A C 1
ATOM 2323 O O . VAL A 1 306 ? -52.701 19.787 19.818 1.00 38.31 306 VAL A O 1
ATOM 2326 N N . THR A 1 307 ? -53.755 18.546 18.294 1.00 43.75 307 THR A N 1
ATOM 2327 C CA . THR A 1 307 ? -52.831 18.830 17.183 1.00 43.75 307 THR A CA 1
ATOM 2328 C C . THR A 1 307 ? -53.558 18.622 15.861 1.00 43.75 307 THR A C 1
ATOM 2330 O O . THR A 1 307 ? -53.281 17.675 15.138 1.00 43.75 307 THR A O 1
ATOM 2333 N N . ARG A 1 308 ? -54.535 19.490 15.560 1.00 41.56 308 ARG A N 1
ATOM 2334 C CA . ARG A 1 308 ? -55.074 19.750 14.206 1.00 41.56 308 ARG A CA 1
ATOM 2335 C C . ARG A 1 308 ? -56.202 20.785 14.279 1.00 41.56 308 ARG A C 1
ATOM 2337 O O . ARG A 1 308 ? -57.363 20.413 14.317 1.00 41.56 308 ARG A O 1
ATOM 2344 N N . ALA A 1 309 ? -55.855 22.071 14.311 1.00 36.50 309 ALA A N 1
ATOM 2345 C CA . ALA A 1 309 ? -56.687 23.172 13.797 1.00 36.50 309 ALA A CA 1
ATOM 2346 C C . ALA A 1 309 ? -56.019 24.520 14.105 1.00 36.50 309 ALA A C 1
ATOM 2348 O O . ALA A 1 309 ? -56.287 25.133 15.131 1.00 36.50 309 ALA A O 1
ATOM 2349 N N . ALA A 1 310 ? -55.141 24.986 13.217 1.00 36.03 310 ALA A N 1
ATOM 2350 C CA . ALA A 1 310 ? -54.763 26.399 13.155 1.00 36.03 310 ALA A CA 1
ATOM 2351 C C . ALA A 1 310 ? -54.252 26.739 11.745 1.00 36.03 310 ALA A C 1
ATOM 2353 O O . ALA A 1 310 ? -53.083 27.048 11.537 1.00 36.03 310 ALA A O 1
ATOM 2354 N N . ILE A 1 311 ? -55.146 26.635 10.761 1.00 44.56 311 ILE A N 1
ATOM 2355 C CA . ILE A 1 311 ? -55.041 27.337 9.479 1.00 44.56 311 ILE A CA 1
ATOM 2356 C C . ILE A 1 311 ? -56.375 28.066 9.303 1.00 44.56 311 ILE A C 1
ATOM 2358 O O . ILE A 1 311 ? -57.368 27.398 9.029 1.00 44.56 311 ILE A O 1
ATOM 2362 N N . ALA A 1 312 ? -56.384 29.388 9.528 1.00 34.62 312 ALA A N 1
ATOM 2363 C CA . ALA A 1 312 ? -57.196 30.421 8.849 1.00 34.62 312 ALA A CA 1
ATOM 2364 C C . ALA A 1 312 ? -57.392 31.686 9.730 1.00 34.62 312 ALA A C 1
ATOM 2366 O O . ALA A 1 312 ? -58.146 31.612 10.689 1.00 34.62 312 ALA A O 1
ATOM 2367 N N . ALA A 1 313 ? -56.698 32.783 9.348 1.00 40.97 313 ALA A N 1
ATOM 2368 C CA . ALA A 1 313 ? -57.035 34.240 9.289 1.00 40.97 313 ALA A CA 1
ATOM 2369 C C . ALA A 1 313 ? -57.871 34.940 10.415 1.00 40.97 313 ALA A C 1
ATOM 2371 O O . ALA A 1 313 ? -58.564 34.240 11.140 1.00 40.97 313 ALA A O 1
ATOM 2372 N N . PRO A 1 314 ? -57.923 36.300 10.565 1.00 49.56 314 PRO A N 1
ATOM 2373 C CA . PRO A 1 314 ? -57.488 37.390 9.667 1.00 49.56 314 PRO A CA 1
ATOM 2374 C C . PRO A 1 314 ? -56.803 38.624 10.344 1.00 49.56 314 PRO A C 1
ATOM 2376 O O . PRO A 1 314 ? -56.489 38.639 11.531 1.00 49.56 314 PRO A O 1
ATOM 2379 N N . ASP A 1 315 ? -56.577 39.643 9.510 1.00 47.78 315 ASP A N 1
ATOM 2380 C CA . ASP A 1 315 ? -56.000 40.991 9.667 1.00 47.78 315 ASP A CA 1
ATOM 2381 C C . ASP A 1 315 ? -56.239 41.795 10.967 1.00 47.78 315 ASP A C 1
ATOM 2383 O O . ASP A 1 315 ? -57.372 41.955 11.417 1.00 47.78 315 ASP A O 1
ATOM 2387 N N . ALA A 1 316 ? -55.177 42.458 11.461 1.00 35.97 316 ALA A N 1
ATOM 2388 C CA . ALA A 1 316 ? -55.238 43.701 12.252 1.00 35.97 316 ALA A CA 1
ATOM 2389 C C . ALA A 1 316 ? -53.867 44.442 12.266 1.00 35.97 316 ALA A C 1
ATOM 2391 O O . ALA A 1 316 ? -52.833 43.812 12.042 1.00 35.97 316 ALA A O 1
ATOM 2392 N N . PRO A 1 317 ? -53.830 45.776 12.482 1.00 43.12 317 PRO A N 1
ATOM 2393 C CA . PRO A 1 317 ? -52.911 46.684 11.790 1.00 43.12 317 PRO A CA 1
ATOM 2394 C C . PRO A 1 317 ? -51.573 46.970 12.492 1.00 43.12 317 PRO A C 1
ATOM 2396 O O . PRO A 1 317 ? -51.397 46.818 13.699 1.00 43.12 317 PRO A O 1
ATOM 2399 N N . ALA A 1 318 ? -50.638 47.453 11.672 1.00 45.09 318 ALA A N 1
ATOM 2400 C CA . ALA A 1 318 ? -49.255 47.778 11.986 1.00 45.09 318 ALA A CA 1
ATOM 2401 C C . ALA A 1 318 ? -49.086 48.893 13.037 1.00 45.09 318 ALA A C 1
ATOM 2403 O O . ALA A 1 318 ? -49.574 50.010 12.868 1.00 45.09 318 ALA A O 1
ATOM 2404 N N . VAL A 1 319 ? -48.272 48.616 14.060 1.00 38.72 319 VAL A N 1
ATOM 2405 C CA . VAL A 1 319 ? -47.673 49.625 14.945 1.00 38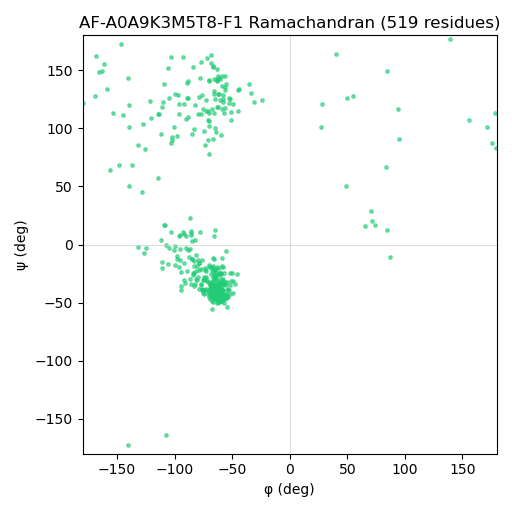.72 319 VAL A CA 1
ATOM 2406 C C . VAL A 1 319 ? -46.166 49.619 14.708 1.00 38.72 319 VAL A C 1
ATOM 2408 O O . VAL A 1 319 ? -45.475 48.643 14.992 1.00 38.72 319 VAL A O 1
ATOM 2411 N N . GLY A 1 320 ? -45.668 50.716 14.137 1.00 47.25 320 GLY A N 1
ATOM 2412 C CA . GLY A 1 320 ? -44.268 50.888 13.772 1.00 47.25 320 GLY A CA 1
ATOM 2413 C C . GLY A 1 320 ? -43.347 50.961 14.987 1.00 47.25 320 GLY A C 1
ATOM 2414 O O . GLY A 1 320 ? -43.387 51.919 15.756 1.00 47.25 320 GLY A O 1
ATOM 2415 N N . LYS A 1 321 ? -42.449 49.983 15.1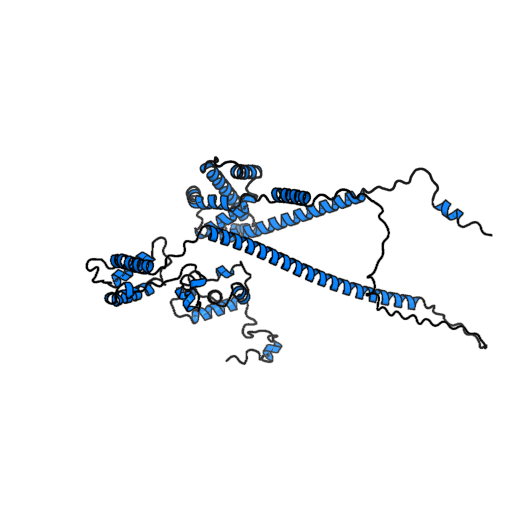01 1.00 40.38 321 LYS A N 1
ATOM 2416 C CA . LYS A 1 321 ? -41.178 50.124 15.814 1.00 40.38 321 LYS A CA 1
ATOM 2417 C C . LYS A 1 321 ? -40.073 50.093 14.763 1.00 40.38 321 LYS A C 1
ATOM 2419 O O . LYS A 1 321 ? -39.966 49.140 13.999 1.00 40.38 321 LYS A O 1
ATOM 2424 N N . LYS A 1 322 ? -39.308 51.184 14.668 1.00 39.75 322 LYS A N 1
ATOM 2425 C CA . LYS A 1 322 ? -38.099 51.245 13.840 1.00 39.75 322 LYS A CA 1
ATOM 2426 C C . LYS A 1 322 ? -37.044 50.361 14.496 1.00 39.75 322 LYS A C 1
ATOM 2428 O O . LYS A 1 322 ? -36.434 50.773 15.480 1.00 39.75 322 LYS A O 1
ATOM 2433 N N . ASP A 1 323 ? -36.850 49.169 13.952 1.00 41.16 323 ASP A N 1
ATOM 2434 C CA . ASP A 1 323 ? -35.676 48.362 14.261 1.00 41.16 323 ASP A CA 1
ATOM 2435 C C . ASP A 1 323 ? -34.414 49.068 13.734 1.00 41.16 323 ASP A C 1
ATOM 2437 O O . ASP A 1 323 ? -34.457 49.688 12.661 1.00 41.16 323 ASP A O 1
ATOM 2441 N N . PRO A 1 324 ? -33.283 49.002 14.459 1.00 42.94 324 PRO A N 1
ATOM 2442 C CA . PRO A 1 324 ? -32.010 49.484 13.942 1.00 42.94 324 PRO A CA 1
ATOM 2443 C C . PRO A 1 324 ? -31.653 48.722 12.654 1.00 42.94 324 PRO A C 1
ATOM 2445 O O . PRO A 1 324 ? -31.977 47.534 12.532 1.00 42.94 324 PRO A O 1
ATOM 2448 N N . PRO A 1 325 ? -31.004 49.379 11.675 1.00 45.84 325 PRO A N 1
ATOM 2449 C CA . PRO A 1 325 ? -30.695 48.754 10.398 1.00 45.84 325 PRO A CA 1
ATOM 2450 C C . PRO A 1 325 ? -29.830 47.516 10.637 1.00 45.84 325 PRO A C 1
ATOM 2452 O O . PRO A 1 325 ? -28.718 47.604 11.157 1.00 45.84 325 PRO A O 1
ATOM 2455 N N . LYS A 1 326 ? -30.367 46.347 10.271 1.00 45.81 326 LYS A N 1
ATOM 2456 C CA . LYS A 1 326 ? -29.596 45.104 10.241 1.00 45.81 326 LYS A CA 1
ATOM 2457 C C . LYS A 1 326 ? -28.410 45.326 9.295 1.00 45.81 326 LYS A C 1
ATOM 2459 O O . LYS A 1 326 ? -28.649 45.772 8.168 1.00 45.81 326 LYS A O 1
ATOM 2464 N N . PRO A 1 327 ? -27.166 45.041 9.719 1.00 46.50 327 PRO A N 1
ATOM 2465 C CA . PRO A 1 327 ? -26.012 45.176 8.843 1.00 46.50 327 PRO A CA 1
ATOM 2466 C C . PRO A 1 327 ? -26.253 44.327 7.598 1.00 46.50 327 PRO A C 1
ATOM 2468 O O . PRO A 1 327 ? -26.719 43.185 7.691 1.00 46.50 327 PRO A O 1
ATOM 2471 N N . GLN A 1 328 ? -26.009 44.912 6.426 1.00 63.91 328 GLN A N 1
A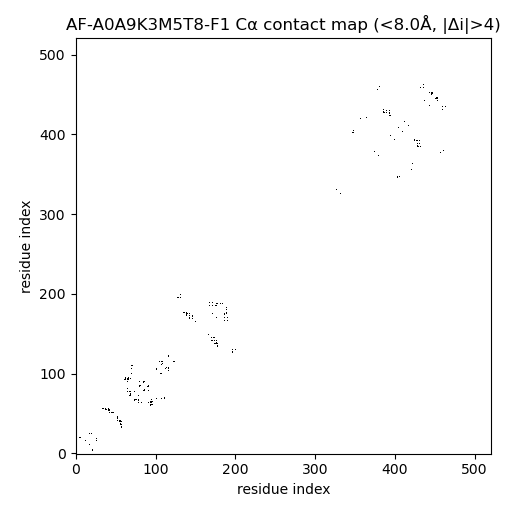TOM 2472 C CA . GLN A 1 328 ? -26.228 44.209 5.170 1.00 63.91 328 GLN A CA 1
ATOM 2473 C C . GLN A 1 328 ? -25.352 42.955 5.170 1.00 63.91 328 GLN A C 1
ATOM 2475 O O . GLN A 1 328 ? -24.188 42.999 5.567 1.00 63.91 328 GLN A O 1
ATOM 2480 N N . LEU A 1 329 ? -25.912 41.822 4.737 1.00 52.59 329 LEU A N 1
ATOM 2481 C CA . LEU A 1 329 ? -25.227 40.524 4.696 1.00 52.59 329 LEU A CA 1
ATOM 2482 C C . LEU A 1 329 ? -23.842 40.628 4.029 1.00 52.59 329 LEU A C 1
ATOM 2484 O O . LEU A 1 329 ? -22.901 39.948 4.424 1.00 52.59 329 LEU A O 1
ATOM 2488 N N . THR A 1 330 ? -23.700 41.540 3.071 1.00 58.25 330 THR A N 1
ATOM 2489 C CA . THR A 1 330 ? -22.457 41.907 2.395 1.00 58.25 330 THR A CA 1
ATOM 2490 C C . THR A 1 330 ? -21.387 42.462 3.335 1.00 58.25 330 THR A C 1
ATOM 2492 O O . THR A 1 330 ? -20.237 42.063 3.208 1.00 58.25 330 THR A O 1
ATOM 2495 N N . GLU A 1 331 ? -21.731 43.321 4.296 1.00 61.66 331 GLU A N 1
ATOM 2496 C CA . GLU A 1 331 ? -20.785 43.883 5.273 1.00 61.66 331 GLU A CA 1
ATOM 2497 C C . GLU A 1 331 ? -20.361 42.844 6.310 1.00 61.66 331 GLU A C 1
ATOM 2499 O O . GLU A 1 331 ? -19.183 42.764 6.655 1.00 61.66 331 GLU A O 1
ATOM 2504 N N . VAL A 1 332 ? -21.291 41.986 6.744 1.00 59.66 332 VAL A N 1
ATOM 2505 C CA . VAL A 1 332 ? -20.985 40.858 7.640 1.00 59.66 332 VAL A CA 1
ATOM 2506 C C . VAL A 1 332 ? -20.070 39.853 6.940 1.00 59.66 332 VAL A C 1
ATOM 2508 O O . VAL A 1 332 ? -19.101 39.384 7.533 1.00 59.66 332 VAL A O 1
ATOM 2511 N N . LEU A 1 333 ? -20.316 39.569 5.658 1.00 57.81 333 LEU A N 1
ATOM 2512 C CA . LEU A 1 333 ? -19.456 38.710 4.846 1.00 57.81 333 LEU A CA 1
ATOM 2513 C C . LEU A 1 333 ? -18.097 39.358 4.558 1.00 57.81 333 LEU A C 1
ATOM 2515 O O . LEU A 1 333 ? -17.091 38.656 4.577 1.00 57.81 333 LEU A O 1
ATOM 2519 N N . LEU A 1 334 ? -18.027 40.675 4.341 1.00 66.19 334 LEU A N 1
ATOM 2520 C CA . LEU A 1 334 ? -16.762 41.387 4.139 1.00 66.19 334 LEU A CA 1
ATOM 2521 C C . LEU A 1 334 ? -15.926 41.409 5.427 1.00 66.19 334 LEU A C 1
ATOM 2523 O O . LEU A 1 334 ? -14.726 41.138 5.387 1.00 66.19 334 LEU A O 1
ATOM 2527 N N . ALA A 1 335 ? -16.560 41.657 6.576 1.00 61.19 335 ALA A N 1
ATOM 2528 C CA . ALA A 1 335 ? -15.921 41.611 7.886 1.00 61.19 335 ALA A CA 1
ATOM 2529 C C . ALA A 1 335 ? -15.461 40.188 8.233 1.00 61.19 335 ALA A C 1
ATOM 2531 O O . ALA A 1 335 ? -14.314 40.005 8.634 1.00 61.19 335 ALA A O 1
ATOM 2532 N N . ALA A 1 336 ? -16.289 39.168 7.982 1.00 50.59 336 ALA A N 1
ATOM 2533 C CA . ALA A 1 336 ? -15.918 37.765 8.159 1.00 50.59 336 ALA A CA 1
ATOM 2534 C C . ALA A 1 336 ? -14.761 37.355 7.235 1.00 50.59 336 ALA A C 1
ATOM 2536 O O . ALA A 1 336 ? -13.845 36.674 7.682 1.00 50.59 336 ALA A O 1
ATOM 2537 N N . ARG A 1 337 ? -14.735 37.829 5.981 1.00 54.09 337 ARG A N 1
ATOM 2538 C CA . ARG A 1 337 ? -13.642 37.576 5.026 1.00 54.09 337 ARG A CA 1
ATOM 2539 C C . ARG A 1 337 ? -12.352 38.297 5.416 1.00 54.09 337 ARG A C 1
ATOM 2541 O O . ARG A 1 337 ? -11.277 37.740 5.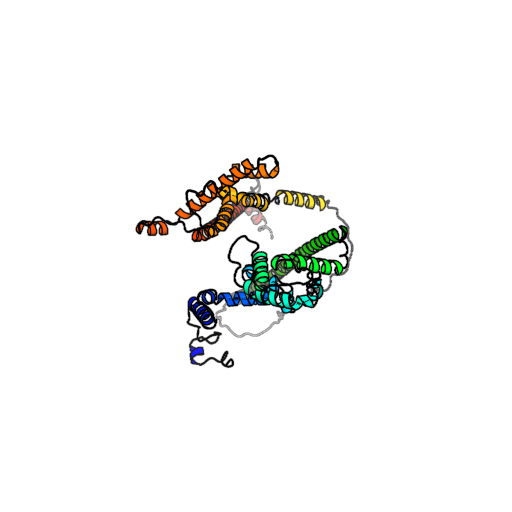232 1.00 54.09 337 ARG A O 1
ATOM 2548 N N . THR A 1 338 ? -12.451 39.488 6.005 1.00 54.88 338 THR A N 1
ATOM 2549 C CA . THR A 1 338 ? -11.302 40.259 6.512 1.00 54.88 338 THR A CA 1
ATOM 2550 C C . THR A 1 338 ? -10.744 39.648 7.800 1.00 54.88 338 THR A C 1
ATOM 2552 O O . THR A 1 338 ? -9.529 39.567 7.968 1.00 54.88 338 THR A O 1
ATOM 2555 N N . VAL A 1 339 ? -11.612 39.159 8.693 1.00 45.44 339 VAL A N 1
ATOM 2556 C CA . VAL A 1 339 ? -11.217 38.404 9.891 1.00 45.44 339 VAL A CA 1
ATOM 2557 C C . VAL A 1 339 ? -10.605 37.068 9.487 1.00 45.44 339 VAL A C 1
ATOM 2559 O O . VAL A 1 339 ? -9.516 36.768 9.952 1.00 45.44 339 VAL A O 1
ATOM 2562 N N . GLN A 1 340 ? -11.213 36.333 8.551 1.00 42.94 340 GLN A N 1
ATOM 2563 C CA . GLN A 1 340 ? -10.661 35.100 7.989 1.00 42.94 340 GLN A CA 1
ATOM 2564 C C . GLN A 1 340 ? -9.315 35.359 7.298 1.00 42.94 340 GLN A C 1
ATOM 2566 O O . GLN A 1 340 ? -8.378 34.611 7.522 1.00 42.94 340 GLN A O 1
ATOM 2571 N N . GLN A 1 341 ? -9.138 36.440 6.538 1.00 46.12 341 GLN A N 1
ATOM 2572 C CA . GLN A 1 341 ? -7.830 36.780 5.962 1.00 46.12 341 GLN A CA 1
ATOM 2573 C C . GLN A 1 341 ? -6.780 37.157 7.018 1.00 46.12 341 GLN A C 1
ATOM 2575 O O . GLN A 1 341 ? -5.608 36.864 6.810 1.00 46.12 341 GLN A O 1
ATOM 2580 N N . LYS A 1 342 ? -7.172 37.755 8.152 1.00 39.88 342 LYS A N 1
ATOM 2581 C CA . LYS A 1 342 ? -6.255 38.093 9.255 1.00 39.88 342 LYS A CA 1
ATOM 2582 C C . LYS A 1 342 ? -5.929 36.910 10.174 1.00 39.88 342 LYS A C 1
ATOM 2584 O O . LYS A 1 342 ? -4.832 36.869 10.713 1.00 39.88 342 LYS A O 1
ATOM 2589 N N . THR A 1 343 ? -6.838 35.951 10.350 1.00 37.62 343 THR A N 1
ATOM 2590 C CA . THR A 1 343 ? -6.623 34.753 11.187 1.00 37.62 343 THR A CA 1
ATOM 2591 C C . THR A 1 343 ? -6.139 33.534 10.403 1.00 37.62 343 THR A C 1
ATOM 2593 O O . THR A 1 343 ? -5.663 32.580 11.012 1.00 37.62 343 THR A O 1
ATOM 2596 N N . SER A 1 344 ? -6.220 33.563 9.068 1.00 35.88 344 SER A N 1
ATOM 2597 C CA . SER A 1 344 ? -5.815 32.458 8.185 1.00 35.88 344 SER A CA 1
ATOM 2598 C C . SER A 1 344 ? -4.543 32.739 7.390 1.00 35.88 344 SER A C 1
ATOM 2600 O O . SER A 1 344 ? -4.319 32.041 6.405 1.00 35.88 344 SER A O 1
ATOM 2602 N N . GLN A 1 345 ? -3.718 33.729 7.753 1.00 34.38 345 GLN A N 1
ATOM 2603 C CA . GLN A 1 345 ? -2.372 33.799 7.180 1.00 34.38 345 GLN A CA 1
ATOM 2604 C C . GLN A 1 345 ? -1.560 32.639 7.756 1.00 34.38 345 GLN A C 1
ATOM 2606 O O . GLN A 1 345 ? -1.228 32.660 8.943 1.00 34.38 345 GLN A O 1
ATOM 2611 N N . PRO A 1 346 ? -1.274 31.588 6.970 1.00 39.75 346 PRO A N 1
ATOM 2612 C CA . PRO A 1 346 ? -0.404 30.540 7.446 1.00 39.75 346 PRO A CA 1
ATOM 2613 C C . PRO A 1 346 ? 0.996 31.150 7.512 1.00 39.75 346 PRO A C 1
ATOM 2615 O O . PRO A 1 346 ? 1.389 31.889 6.604 1.00 39.75 346 PRO A O 1
ATOM 2618 N N . LEU A 1 347 ? 1.761 30.786 8.548 1.00 40.88 347 LEU A N 1
ATOM 2619 C CA . LEU A 1 347 ? 3.211 30.637 8.416 1.00 40.88 347 LEU A CA 1
ATOM 2620 C C . LEU A 1 347 ? 3.478 30.188 6.978 1.00 40.88 347 LEU A C 1
ATOM 2622 O O . LEU A 1 347 ? 2.887 29.180 6.571 1.00 40.88 347 LEU A O 1
ATOM 2626 N N . MET A 1 348 ? 4.281 30.951 6.232 1.00 42.03 348 MET A N 1
ATOM 2627 C CA . MET A 1 348 ? 4.821 30.583 4.923 1.00 42.03 348 MET A CA 1
ATOM 2628 C C . MET A 1 348 ? 4.853 29.057 4.791 1.00 42.03 348 MET A C 1
ATOM 2630 O O . MET A 1 348 ? 5.354 28.403 5.715 1.00 42.03 348 MET A O 1
ATOM 2634 N N . GLN A 1 349 ? 4.223 28.497 3.744 1.00 51.44 349 GLN A N 1
ATOM 2635 C CA . GLN A 1 349 ? 4.019 27.052 3.638 1.00 51.44 349 GLN A CA 1
ATOM 2636 C C . GLN A 1 349 ? 5.333 26.372 4.017 1.00 51.44 349 GLN A C 1
ATOM 2638 O O . GLN A 1 349 ? 6.349 26.595 3.363 1.00 51.44 349 GLN A O 1
ATOM 2643 N N . LYS A 1 350 ? 5.333 25.616 5.131 1.00 52.25 350 LYS A N 1
ATOM 2644 C CA . LYS A 1 350 ? 6.536 24.970 5.687 1.00 52.25 350 LYS A CA 1
ATOM 2645 C C . LYS A 1 350 ? 7.357 24.275 4.590 1.00 52.25 350 LYS A C 1
ATOM 2647 O O . LYS A 1 350 ? 8.555 24.112 4.768 1.00 52.25 350 LYS A O 1
ATOM 2652 N N . THR A 1 351 ? 6.703 23.892 3.488 1.00 48.84 351 THR A N 1
ATOM 2653 C CA . THR A 1 351 ? 7.217 23.327 2.237 1.00 48.84 351 THR A CA 1
ATOM 2654 C C . THR A 1 351 ? 8.306 24.150 1.545 1.00 48.84 351 THR A C 1
ATOM 2656 O O . THR A 1 351 ? 9.298 23.555 1.168 1.00 48.84 351 THR A O 1
ATOM 2659 N N . ASP A 1 352 ? 8.224 25.477 1.445 1.00 53.47 352 ASP A N 1
ATOM 2660 C CA . ASP A 1 352 ? 9.213 26.253 0.665 1.00 53.47 352 ASP A CA 1
ATOM 2661 C C . ASP A 1 352 ? 10.556 26.373 1.408 1.00 53.47 352 ASP A C 1
ATOM 2663 O O . ASP A 1 352 ? 11.638 26.241 0.837 1.00 53.47 352 ASP A O 1
ATOM 2667 N N . PHE A 1 353 ? 10.493 26.553 2.730 1.00 56.19 353 PHE A N 1
ATOM 2668 C CA . PHE A 1 353 ? 11.664 26.477 3.606 1.00 56.19 353 PHE A CA 1
ATOM 2669 C C . PHE A 1 353 ? 12.175 25.029 3.750 1.00 56.19 353 PHE A C 1
ATOM 2671 O O . PHE A 1 353 ? 13.380 24.805 3.884 1.00 56.19 353 PHE A O 1
ATOM 2678 N N . LEU A 1 354 ? 11.269 24.041 3.693 1.00 54.72 354 LEU A N 1
ATOM 2679 C CA . LEU A 1 354 ? 11.595 22.610 3.637 1.00 54.72 354 LEU A CA 1
ATOM 2680 C C . LEU A 1 354 ? 12.374 22.278 2.364 1.00 54.72 354 LEU A C 1
ATOM 2682 O O . LEU A 1 354 ? 13.396 21.607 2.463 1.00 54.72 354 LEU A O 1
ATOM 2686 N N . ASP A 1 355 ? 11.939 22.766 1.208 1.00 55.72 355 ASP A N 1
ATOM 2687 C CA . ASP A 1 355 ? 12.580 22.523 -0.080 1.00 55.72 355 ASP A CA 1
ATOM 2688 C C . ASP A 1 355 ? 13.957 23.185 -0.121 1.00 55.72 355 ASP A C 1
ATOM 2690 O O . ASP A 1 355 ? 14.921 22.531 -0.505 1.00 55.72 355 ASP A O 1
ATOM 2694 N N . LEU A 1 356 ? 14.101 24.399 0.425 1.00 59.25 356 LEU A N 1
ATOM 2695 C CA . LEU A 1 356 ? 15.396 25.073 0.565 1.00 59.25 356 LEU A CA 1
ATOM 2696 C C . LEU A 1 356 ? 16.377 24.291 1.469 1.00 59.25 356 LEU A C 1
ATOM 2698 O O . LEU A 1 356 ? 17.558 24.148 1.150 1.00 59.25 356 LEU A O 1
ATOM 2702 N N . LEU A 1 357 ? 15.908 23.756 2.603 1.00 57.22 357 LEU A N 1
ATOM 2703 C CA . LEU A 1 357 ? 16.737 22.960 3.522 1.00 57.22 357 LEU A CA 1
ATOM 2704 C C . LEU A 1 357 ? 17.040 21.549 2.996 1.00 57.22 357 LEU A C 1
ATOM 2706 O O . LEU A 1 357 ? 18.099 20.995 3.301 1.00 57.22 357 LEU A O 1
ATOM 2710 N N . VAL A 1 358 ? 16.129 20.962 2.216 1.00 58.06 358 VAL A N 1
ATOM 2711 C CA . VAL A 1 358 ? 16.306 19.662 1.555 1.00 58.06 358 VAL A CA 1
ATOM 2712 C C . VAL A 1 358 ? 17.241 19.785 0.351 1.00 58.06 358 VAL A C 1
ATOM 2714 O O . VAL A 1 358 ? 18.117 18.935 0.197 1.00 58.06 358 VAL A O 1
ATOM 2717 N N . GLU A 1 359 ? 17.119 20.842 -0.453 1.00 59.00 359 GLU A N 1
ATOM 2718 C CA . GLU A 1 359 ? 18.020 21.163 -1.569 1.00 59.00 359 GLU A CA 1
ATOM 2719 C C . GLU A 1 359 ? 19.458 21.355 -1.063 1.00 59.00 359 GLU A C 1
ATOM 2721 O O . GLU A 1 359 ? 20.413 20.858 -1.656 1.00 59.00 359 GLU A O 1
ATOM 2726 N N . HIS A 1 360 ? 19.617 21.976 0.107 1.00 57.69 360 HIS A N 1
ATOM 2727 C CA . HIS A 1 360 ? 20.921 22.247 0.713 1.00 57.69 360 HIS A CA 1
ATOM 2728 C C . HIS A 1 360 ? 21.422 21.180 1.690 1.00 57.69 360 HIS A C 1
ATOM 2730 O O . HIS A 1 360 ? 22.450 21.377 2.352 1.00 57.69 360 HIS A O 1
ATOM 2736 N N . ARG A 1 361 ? 20.756 20.017 1.737 1.00 59.81 361 ARG A N 1
ATOM 2737 C CA . ARG A 1 361 ? 21.183 18.869 2.547 1.00 59.81 361 ARG A CA 1
ATOM 2738 C C . ARG A 1 361 ? 22.629 18.478 2.230 1.00 59.81 361 ARG A C 1
ATOM 2740 O O . ARG A 1 361 ? 23.389 18.197 3.129 1.00 59.81 361 ARG A O 1
ATOM 2747 N N . GLU A 1 362 ? 23.083 18.519 0.985 1.00 48.12 362 GLU A N 1
ATOM 2748 C CA . GLU A 1 362 ? 24.429 18.019 0.663 1.00 48.12 362 GLU A CA 1
ATOM 2749 C C . GLU A 1 362 ? 25.537 18.992 1.113 1.00 48.12 362 GLU A C 1
ATOM 2751 O O . GLU A 1 362 ? 26.604 18.562 1.546 1.00 48.12 362 GLU A O 1
ATOM 2756 N N . THR A 1 363 ? 25.258 20.300 1.135 1.00 51.62 363 THR A N 1
ATOM 2757 C CA . THR A 1 363 ? 26.219 21.358 1.505 1.00 51.62 363 THR A CA 1
ATOM 2758 C C . THR A 1 363 ? 26.321 21.570 3.019 1.00 51.62 363 THR A C 1
ATOM 2760 O O . THR A 1 363 ? 27.399 21.822 3.552 1.00 51.62 363 THR A O 1
ATOM 2763 N N . LEU A 1 364 ? 25.202 21.440 3.739 1.00 51.12 364 LEU A N 1
ATOM 2764 C CA . LEU A 1 364 ? 25.153 21.469 5.208 1.00 51.12 364 LEU A CA 1
ATOM 2765 C 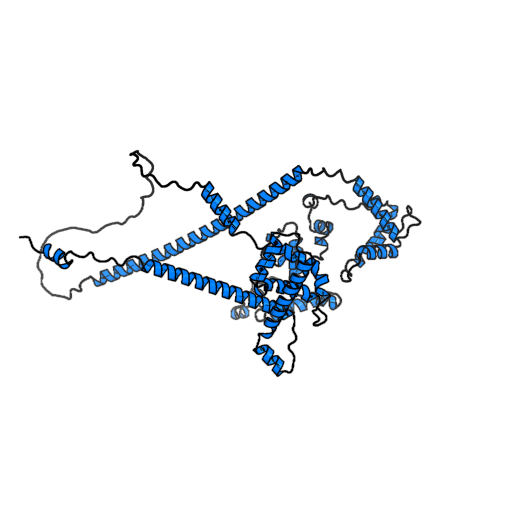C . LEU A 1 364 ? 25.898 20.285 5.849 1.00 51.12 364 LEU A C 1
ATOM 2767 O O . LEU A 1 364 ? 26.366 20.390 6.983 1.00 51.12 364 LEU A O 1
ATOM 2771 N N . TYR A 1 365 ? 25.997 19.168 5.127 1.00 53.19 365 TYR A N 1
ATOM 2772 C CA . TYR A 1 365 ? 26.522 17.900 5.629 1.00 53.19 365 TYR A CA 1
ATOM 2773 C C . TYR A 1 365 ? 28.052 17.793 5.573 1.00 53.19 365 TYR A C 1
ATOM 2775 O O . TYR A 1 365 ? 28.622 17.052 6.373 1.00 53.19 365 TYR A O 1
ATOM 2783 N N . LEU A 1 366 ? 28.726 18.534 4.686 1.00 43.56 366 LEU A N 1
ATOM 2784 C CA . LEU A 1 366 ? 30.177 18.416 4.484 1.00 43.56 366 LEU A CA 1
ATOM 2785 C C . LEU A 1 366 ? 31.025 19.188 5.513 1.00 43.56 366 LEU A C 1
ATOM 2787 O O . LEU A 1 366 ? 32.166 18.813 5.750 1.00 43.56 366 LEU A O 1
ATOM 2791 N N . GLU A 1 367 ? 30.488 20.221 6.170 1.00 49.09 367 GLU A N 1
ATOM 2792 C CA . GLU A 1 367 ? 31.314 21.138 6.982 1.00 49.09 367 GLU A CA 1
ATOM 2793 C C . GLU A 1 367 ? 31.310 20.884 8.502 1.00 49.09 367 GLU A C 1
ATOM 2795 O O . GLU A 1 367 ? 32.197 21.383 9.188 1.00 49.09 367 GLU A O 1
ATOM 2800 N N . LYS A 1 368 ? 30.347 20.135 9.070 1.00 47.38 368 LYS A N 1
ATOM 2801 C CA . LYS A 1 368 ? 30.209 19.998 10.545 1.00 47.38 368 LYS A CA 1
ATOM 2802 C C . LYS A 1 368 ? 30.206 18.576 11.119 1.00 47.38 368 LYS A C 1
ATOM 2804 O O . LYS A 1 368 ? 30.176 18.429 12.337 1.00 47.38 368 LYS A O 1
ATOM 2809 N N . LEU A 1 369 ? 30.264 17.525 10.299 1.00 44.59 369 LEU A N 1
ATOM 2810 C CA . LEU A 1 369 ? 30.172 16.130 10.773 1.00 44.59 369 LEU A CA 1
ATOM 2811 C C . LEU A 1 369 ? 31.516 15.450 11.086 1.00 44.59 369 LEU A C 1
ATOM 2813 O O . LEU A 1 369 ? 31.531 14.262 11.404 1.00 44.59 369 LEU A O 1
ATOM 2817 N N . HIS A 1 370 ? 32.632 16.185 11.093 1.00 46.12 370 HIS A N 1
ATOM 2818 C CA . HIS A 1 370 ? 33.919 15.627 11.523 1.00 46.12 370 HIS A CA 1
ATOM 2819 C C . HIS A 1 370 ? 33.972 15.234 13.012 1.00 46.12 370 HIS A C 1
ATOM 2821 O O . HIS A 1 370 ? 34.879 14.505 13.403 1.00 46.12 370 HIS A O 1
ATOM 2827 N N . GLU A 1 371 ? 32.996 15.633 13.837 1.00 46.38 371 GLU A N 1
ATOM 2828 C CA . GLU A 1 371 ? 33.057 15.410 15.290 1.00 46.38 371 GLU A CA 1
ATOM 2829 C C . GLU A 1 371 ? 32.130 14.299 15.818 1.00 46.38 371 GLU A C 1
ATOM 2831 O O . GLU A 1 371 ? 32.353 13.806 16.921 1.00 46.38 371 GLU A O 1
ATOM 2836 N N . THR A 1 372 ? 31.118 13.839 15.067 1.00 45.81 372 THR A N 1
ATOM 2837 C CA . THR A 1 372 ? 30.254 12.712 15.497 1.00 45.81 372 THR A CA 1
ATOM 2838 C C . THR A 1 372 ? 29.641 11.955 14.307 1.00 45.81 372 THR A C 1
ATOM 2840 O O . THR A 1 372 ? 28.788 12.500 13.612 1.00 45.81 372 THR A O 1
ATOM 2843 N N . PRO A 1 373 ? 30.003 10.682 14.051 1.00 48.50 373 PRO A N 1
ATOM 2844 C CA . PRO A 1 373 ? 29.470 9.935 12.912 1.00 48.50 373 PRO A CA 1
ATOM 2845 C C . PRO A 1 373 ? 27.999 9.536 13.131 1.00 48.50 373 PRO A C 1
ATOM 2847 O O . PRO A 1 373 ? 27.684 8.718 13.996 1.00 48.50 373 PRO A O 1
ATOM 2850 N N . ILE A 1 374 ? 27.087 10.079 12.316 1.00 54.81 374 ILE A N 1
ATOM 2851 C CA . ILE A 1 374 ? 25.675 9.663 12.253 1.00 54.81 374 ILE A CA 1
ATOM 2852 C C . ILE A 1 374 ? 25.496 8.672 11.096 1.00 54.81 374 ILE A C 1
ATOM 2854 O O . ILE A 1 374 ? 25.868 8.959 9.959 1.00 54.81 374 ILE A O 1
ATOM 2858 N N . ALA A 1 375 ? 24.884 7.513 11.361 1.00 54.50 375 ALA A N 1
ATOM 2859 C CA . ALA A 1 375 ? 24.616 6.515 10.326 1.00 54.50 375 ALA A CA 1
ATOM 2860 C C . ALA A 1 375 ? 23.641 7.051 9.244 1.00 54.50 375 ALA A C 1
ATOM 2862 O O . ALA A 1 375 ? 22.646 7.687 9.601 1.00 54.50 375 ALA A O 1
ATOM 2863 N N . PRO A 1 376 ? 23.843 6.748 7.944 1.00 52.00 376 PRO A N 1
ATOM 2864 C CA . PRO A 1 376 ? 23.060 7.322 6.838 1.00 52.00 376 PRO A CA 1
ATOM 2865 C C . PRO A 1 376 ? 21.535 7.191 6.966 1.00 52.00 376 PRO A C 1
ATOM 2867 O O . PRO A 1 376 ? 20.786 8.125 6.699 1.00 52.00 376 PRO A O 1
ATOM 2870 N N . HIS A 1 377 ? 21.053 6.051 7.461 1.00 51.06 377 HIS A N 1
ATOM 2871 C CA . HIS A 1 377 ? 19.621 5.782 7.633 1.00 51.06 377 HIS A CA 1
ATOM 2872 C C . HIS A 1 377 ? 18.962 6.605 8.758 1.00 51.06 377 HIS A C 1
ATOM 2874 O O . HIS A 1 377 ? 17.742 6.748 8.788 1.00 51.06 377 HIS A O 1
ATOM 2880 N N . CYS A 1 378 ? 19.749 7.176 9.672 1.00 56.53 378 CYS A N 1
ATOM 2881 C CA . CYS A 1 378 ? 19.262 8.021 10.763 1.00 56.53 378 CYS A CA 1
ATOM 2882 C C . CYS A 1 378 ? 19.077 9.492 10.346 1.00 56.53 378 CYS A C 1
ATOM 2884 O O . CYS A 1 378 ? 18.422 10.253 11.056 1.00 56.53 378 CYS A O 1
ATOM 2886 N N . GLN A 1 379 ? 19.605 9.891 9.184 1.00 64.88 379 GLN A N 1
ATOM 2887 C CA . GLN A 1 379 ? 19.694 11.286 8.734 1.00 64.88 379 GLN A CA 1
ATOM 2888 C C . GLN A 1 379 ? 18.333 11.908 8.383 1.00 64.88 379 GLN A C 1
ATOM 2890 O O . GLN A 1 379 ? 18.061 13.062 8.708 1.00 64.88 379 GLN A O 1
ATOM 2895 N N . ARG A 1 380 ? 17.420 11.137 7.779 1.00 67.56 380 ARG A N 1
ATOM 2896 C CA . ARG A 1 380 ? 16.069 11.632 7.455 1.00 67.56 380 ARG A CA 1
ATOM 2897 C C . ARG A 1 380 ? 15.244 11.889 8.717 1.00 67.56 380 ARG A C 1
ATOM 2899 O O . ARG A 1 380 ? 14.530 12.885 8.812 1.00 67.56 380 ARG A O 1
ATOM 2906 N N . SER A 1 381 ? 15.392 11.012 9.706 1.00 73.12 381 SER A N 1
ATOM 2907 C CA . SER A 1 381 ? 14.771 11.163 11.021 1.00 73.12 381 SER A CA 1
ATOM 2908 C C . SER A 1 381 ? 15.367 12.349 11.784 1.00 73.12 381 SER A C 1
ATOM 2910 O O . SER A 1 381 ? 14.624 13.097 12.405 1.00 73.12 381 SER A O 1
ATOM 2912 N N . ALA A 1 382 ? 16.682 12.567 11.678 1.00 72.31 382 ALA A N 1
ATOM 2913 C CA . ALA A 1 382 ? 17.395 13.700 12.271 1.00 72.31 382 ALA A CA 1
ATOM 2914 C C . ALA A 1 382 ? 16.808 15.048 11.866 1.00 72.31 382 ALA A C 1
ATOM 2916 O O . ALA A 1 382 ? 16.454 15.870 12.711 1.00 72.31 382 ALA A O 1
ATOM 2917 N N . LEU A 1 383 ? 16.685 15.245 10.552 1.00 75.50 383 LEU A N 1
ATOM 2918 C CA . LEU A 1 383 ? 16.135 16.462 9.978 1.00 75.50 383 LEU A CA 1
ATOM 2919 C C . LEU A 1 383 ? 14.682 16.638 10.397 1.00 75.50 383 LEU A C 1
ATOM 2921 O O . LEU A 1 383 ? 14.318 17.712 10.863 1.00 75.50 383 LEU A O 1
ATOM 2925 N N . ARG A 1 384 ? 13.875 15.570 10.334 1.00 78.62 384 ARG A N 1
ATOM 2926 C CA . ARG A 1 384 ? 12.491 15.596 10.821 1.00 78.62 384 ARG A CA 1
ATOM 2927 C C . ARG A 1 384 ? 12.404 16.068 12.277 1.00 78.62 384 ARG A C 1
ATOM 2929 O O . ARG A 1 384 ? 11.580 16.924 12.574 1.00 78.62 384 ARG A O 1
ATOM 2936 N N . TYR A 1 385 ? 13.261 15.571 13.169 1.00 80.69 385 TYR A N 1
ATOM 2937 C CA . TYR A 1 385 ? 13.272 16.019 14.565 1.00 80.69 385 TYR A CA 1
ATOM 2938 C C . TYR A 1 385 ? 13.767 17.455 14.727 1.00 80.69 385 TYR A C 1
ATOM 2940 O O . TYR A 1 385 ? 13.226 18.178 15.558 1.00 80.69 385 TYR A O 1
ATOM 2948 N N . CYS A 1 386 ? 14.726 17.899 13.912 1.00 81.94 386 CYS A N 1
ATOM 2949 C CA . CYS A 1 386 ? 15.119 19.306 13.890 1.00 81.94 386 CYS A CA 1
ATOM 2950 C C . CYS A 1 386 ? 13.937 20.199 13.500 1.00 81.94 386 CYS A C 1
ATOM 2952 O O . CYS A 1 386 ? 13.676 21.184 14.180 1.00 81.94 386 CYS A O 1
ATOM 2954 N N . PHE A 1 387 ? 13.166 19.816 12.478 1.00 79.88 387 PHE A N 1
ATOM 2955 C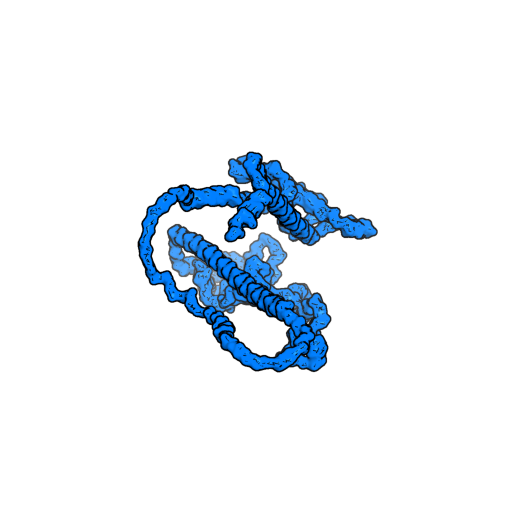 CA . PHE A 1 387 ? 11.959 20.543 12.078 1.00 79.88 387 PHE A CA 1
ATOM 2956 C C . PHE A 1 387 ? 10.909 20.599 13.184 1.00 79.88 387 PHE A C 1
ATOM 2958 O O . PHE A 1 387 ? 10.311 21.646 13.414 1.00 79.88 387 PHE A O 1
ATOM 2965 N N . GLU A 1 388 ? 10.696 19.489 13.888 1.00 80.25 388 GLU A N 1
ATOM 2966 C CA . GLU A 1 388 ? 9.759 19.438 15.013 1.00 80.25 388 GLU A CA 1
ATOM 2967 C C . GLU A 1 388 ? 10.210 20.300 16.207 1.00 80.25 388 GLU A C 1
ATOM 2969 O O . GLU A 1 388 ? 9.377 20.684 17.025 1.00 80.25 388 GLU A O 1
ATOM 2974 N N . LEU A 1 389 ? 11.501 20.639 16.291 1.00 82.69 389 LEU A N 1
ATOM 2975 C CA . LEU A 1 389 ? 12.080 21.472 17.345 1.00 82.69 389 LEU A CA 1
ATOM 2976 C C . LEU A 1 389 ? 12.317 22.929 16.942 1.00 82.69 389 LEU A C 1
ATOM 2978 O O . LEU A 1 389 ? 12.675 23.724 17.810 1.00 82.69 389 LEU A O 1
ATOM 2982 N N . LEU A 1 390 ? 12.091 23.312 15.683 1.00 84.56 390 LEU A N 1
ATOM 2983 C CA . LEU A 1 390 ? 12.282 24.698 15.239 1.00 84.56 390 LEU A CA 1
ATOM 2984 C C . LEU A 1 390 ? 11.466 25.679 16.085 1.00 84.56 390 LEU A C 1
ATOM 2986 O O . LEU A 1 390 ? 12.035 26.632 16.605 1.00 84.56 390 LEU A O 1
ATOM 2990 N N . ASP A 1 391 ? 10.190 25.379 16.335 1.00 78.38 391 ASP A N 1
ATOM 2991 C CA . ASP A 1 391 ? 9.300 26.207 17.165 1.00 78.38 391 ASP A CA 1
ATOM 2992 C C . ASP A 1 391 ? 9.818 26.399 18.606 1.00 78.38 391 ASP A C 1
ATOM 2994 O O . ASP A 1 391 ? 9.359 27.284 19.322 1.00 78.38 391 ASP A O 1
ATOM 2998 N N . TYR A 1 392 ? 10.743 25.546 19.058 1.00 80.06 392 TYR A N 1
ATOM 2999 C CA . TYR A 1 392 ? 11.338 25.615 20.388 1.00 80.06 392 TYR A CA 1
ATOM 3000 C C . TYR A 1 392 ? 12.654 26.398 20.406 1.00 80.06 392 TYR A C 1
ATOM 3002 O O . TYR A 1 392 ? 12.937 27.092 21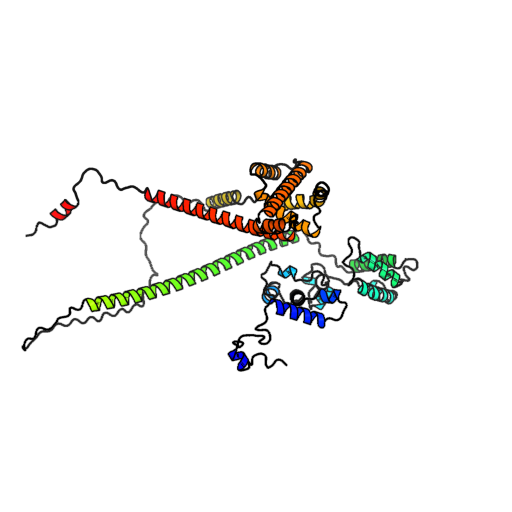.383 1.00 80.06 392 TYR A O 1
ATOM 3010 N N . VAL A 1 393 ? 13.495 26.250 19.375 1.00 85.62 393 VAL A N 1
ATOM 3011 C CA . VAL A 1 393 ? 14.833 26.867 19.376 1.00 85.62 393 VAL A CA 1
ATOM 3012 C C . VAL A 1 393 ? 14.887 28.209 18.651 1.00 85.62 393 VAL A C 1
ATOM 3014 O O . VAL A 1 393 ? 15.802 28.994 18.909 1.00 85.62 393 VAL A O 1
ATOM 3017 N N . VAL A 1 394 ? 13.917 28.498 17.782 1.00 87.12 394 VAL A N 1
ATOM 3018 C CA . VAL A 1 394 ? 13.761 29.816 17.161 1.00 87.12 394 VAL A CA 1
ATOM 3019 C C . VAL A 1 394 ? 13.175 30.767 18.205 1.00 87.12 394 VAL A C 1
ATOM 3021 O O . VAL A 1 394 ? 12.067 30.567 18.701 1.00 87.12 394 VAL A O 1
ATOM 3024 N N . LYS A 1 395 ? 13.931 31.803 18.567 1.00 86.12 395 LYS A N 1
ATOM 3025 C CA . LYS A 1 395 ? 13.436 32.865 19.452 1.00 86.12 395 LYS A CA 1
ATOM 3026 C C . LYS A 1 395 ? 12.527 33.825 18.681 1.00 86.12 395 LYS A C 1
ATOM 3028 O O . LYS A 1 395 ? 12.673 33.964 17.475 1.00 86.12 395 LYS A O 1
ATOM 3033 N N . HIS A 1 396 ? 11.641 34.542 19.371 1.00 76.44 396 HIS A N 1
ATOM 3034 C CA . HIS A 1 396 ? 10.656 35.437 18.742 1.00 76.44 396 HIS A CA 1
ATOM 3035 C C . HIS A 1 396 ? 11.285 36.538 17.855 1.00 76.44 396 HIS A C 1
ATOM 3037 O O . HIS A 1 396 ? 10.702 36.944 16.850 1.00 76.44 396 HIS A O 1
ATOM 3043 N N . ASP A 1 397 ? 12.485 37.011 18.195 1.00 76.38 397 ASP A N 1
ATOM 3044 C CA . ASP A 1 397 ? 13.280 37.960 17.402 1.00 76.38 397 ASP A CA 1
ATOM 3045 C C . ASP A 1 397 ? 13.893 37.324 16.141 1.00 76.38 397 ASP A C 1
ATOM 3047 O O . ASP A 1 397 ? 14.107 37.998 15.134 1.00 76.38 397 ASP A O 1
ATOM 3051 N N . GLU A 1 398 ? 14.147 36.018 16.172 1.00 78.44 398 GLU A N 1
ATOM 3052 C CA . GLU A 1 398 ? 14.597 35.225 15.027 1.00 78.44 398 GLU A CA 1
ATOM 3053 C C . GLU A 1 398 ? 13.419 34.813 14.141 1.00 78.44 398 GLU A C 1
ATOM 3055 O O . GLU A 1 398 ? 13.566 34.810 12.922 1.00 78.44 398 GLU A O 1
ATOM 3060 N N . THR A 1 399 ? 12.241 34.562 14.723 1.00 74.81 399 THR A N 1
ATOM 3061 C CA . THR A 1 399 ? 10.993 34.323 13.985 1.00 74.81 399 THR A CA 1
ATOM 3062 C C . THR A 1 399 ? 10.653 35.525 13.119 1.00 74.81 399 THR A C 1
ATOM 3064 O O . THR A 1 399 ? 10.429 35.361 11.927 1.00 74.81 399 THR A O 1
ATOM 3067 N N . ALA A 1 400 ? 10.742 36.739 13.673 1.00 70.75 400 ALA A N 1
ATOM 3068 C CA . ALA A 1 400 ? 10.527 37.964 12.911 1.00 70.75 400 ALA A CA 1
ATOM 3069 C C . ALA A 1 400 ? 11.531 38.111 11.757 1.00 70.75 400 ALA A C 1
ATOM 3071 O O . ALA A 1 400 ? 11.154 38.582 10.694 1.00 70.75 400 ALA A O 1
ATOM 3072 N N . LYS A 1 401 ? 12.791 37.676 11.921 1.00 69.75 401 LYS A N 1
ATOM 3073 C CA . LYS A 1 401 ? 13.791 37.676 10.835 1.00 69.75 401 LYS A CA 1
ATOM 3074 C C . LYS A 1 401 ? 13.469 36.643 9.756 1.00 69.75 401 LYS A C 1
ATOM 3076 O O . LYS A 1 401 ? 13.560 36.975 8.582 1.00 69.75 401 LYS A O 1
ATOM 3081 N N . VAL A 1 402 ? 13.056 35.434 10.138 1.00 66.56 402 VAL A N 1
ATOM 3082 C CA . VAL A 1 402 ? 12.615 34.382 9.203 1.00 66.56 402 VAL A CA 1
ATOM 3083 C C . VAL A 1 402 ? 11.368 34.837 8.433 1.00 66.56 402 VAL A C 1
ATOM 3085 O O . VAL A 1 402 ? 11.306 34.705 7.213 1.00 66.56 402 VAL A O 1
ATOM 3088 N N . GLU A 1 403 ? 10.406 35.443 9.128 1.00 66.25 403 GLU A N 1
ATOM 3089 C CA . GLU A 1 403 ? 9.168 35.964 8.548 1.00 66.25 403 GLU A CA 1
ATOM 3090 C C . GLU A 1 403 ? 9.430 37.186 7.651 1.00 66.25 403 GLU A C 1
ATOM 3092 O O . GLU A 1 403 ? 8.980 37.199 6.507 1.00 66.25 403 GLU A O 1
ATOM 3097 N N . LEU A 1 404 ? 10.230 38.167 8.088 1.00 56.34 404 LEU A N 1
ATOM 3098 C CA . LEU A 1 404 ? 10.605 39.346 7.288 1.00 56.34 404 LEU A CA 1
ATOM 3099 C C . LEU A 1 404 ? 11.384 38.972 6.020 1.00 56.34 404 LEU A C 1
ATOM 3101 O O . LEU A 1 404 ? 11.132 39.549 4.961 1.00 56.34 404 LEU A O 1
ATOM 3105 N N . GLN A 1 405 ? 12.289 37.990 6.104 1.00 57.62 405 GLN A N 1
ATOM 3106 C CA . GLN A 1 405 ? 13.019 37.473 4.942 1.00 57.62 405 GLN A CA 1
ATOM 3107 C C . GLN A 1 405 ? 12.095 36.727 3.969 1.00 57.62 405 GLN A C 1
ATOM 3109 O O . GLN A 1 405 ? 12.277 36.833 2.760 1.00 57.62 405 GLN A O 1
ATOM 3114 N N . SER A 1 406 ? 11.072 36.029 4.473 1.00 56.16 406 SER A N 1
ATOM 3115 C CA . SER A 1 406 ? 10.087 35.338 3.631 1.00 56.16 406 SER A CA 1
ATOM 3116 C C . SER A 1 406 ? 9.084 36.274 2.950 1.00 56.16 406 SER A C 1
ATOM 3118 O O . SER A 1 406 ? 8.595 35.967 1.864 1.00 56.16 406 SER A O 1
ATOM 3120 N N . PHE A 1 407 ? 8.767 37.413 3.575 1.00 43.47 407 PHE A N 1
ATOM 3121 C CA . PHE A 1 407 ? 7.615 38.215 3.174 1.00 43.47 407 PHE A CA 1
ATOM 3122 C C . PHE A 1 407 ? 7.948 39.284 2.129 1.00 43.47 407 PHE A C 1
ATOM 3124 O O . PHE A 1 407 ? 7.082 39.584 1.309 1.00 43.47 407 PHE A O 1
ATOM 3131 N N . HIS A 1 408 ? 9.151 39.882 2.123 1.00 45.66 408 HIS A N 1
ATOM 3132 C CA . HIS A 1 408 ? 9.400 41.095 1.316 1.00 45.66 408 HIS A CA 1
ATOM 3133 C C . HIS A 1 408 ? 10.651 41.131 0.430 1.00 45.66 408 HIS A C 1
ATOM 3135 O O . HIS A 1 408 ? 10.806 42.107 -0.305 1.00 45.66 408 HIS A O 1
ATOM 3141 N N . GLN A 1 409 ? 11.526 40.120 0.401 1.00 45.78 409 GLN A N 1
ATOM 3142 C CA . GLN A 1 409 ? 12.778 40.261 -0.350 1.00 45.78 409 GLN A CA 1
ATOM 3143 C C . GLN A 1 409 ? 13.263 38.969 -1.021 1.00 45.78 409 GLN A C 1
ATOM 3145 O O . GLN A 1 409 ? 13.811 38.084 -0.384 1.00 45.78 409 GLN A O 1
ATOM 3150 N N . ARG A 1 410 ? 13.225 38.946 -2.363 1.00 50.19 410 ARG A N 1
ATOM 3151 C CA . ARG A 1 410 ? 14.119 38.114 -3.202 1.00 50.19 410 ARG A CA 1
ATOM 3152 C C . ARG A 1 410 ? 15.602 38.537 -3.095 1.00 50.19 410 ARG A C 1
ATOM 3154 O O . ARG A 1 410 ? 16.418 38.080 -3.888 1.00 50.19 410 ARG A O 1
ATOM 3161 N N . SER A 1 411 ? 15.943 39.457 -2.190 1.00 50.03 411 SER A N 1
ATOM 3162 C CA . SER A 1 411 ? 17.281 40.040 -2.039 1.00 50.03 411 SER A CA 1
ATOM 3163 C C . SER A 1 411 ? 18.061 39.528 -0.833 1.00 50.03 411 SER A C 1
ATOM 3165 O O . SER A 1 411 ? 19.221 39.902 -0.696 1.00 50.03 411 SER A O 1
ATOM 3167 N N . THR A 1 412 ? 17.493 38.664 0.013 1.00 58.91 412 THR A N 1
ATOM 3168 C CA . THR A 1 412 ? 18.325 37.862 0.915 1.00 58.91 412 THR A CA 1
ATOM 3169 C C . THR A 1 412 ? 19.200 36.968 0.060 1.00 58.91 412 THR A C 1
ATOM 3171 O O . THR A 1 412 ? 18.703 36.161 -0.733 1.00 58.91 412 THR A O 1
ATOM 3174 N N . SER A 1 413 ? 20.515 37.136 0.176 1.00 73.50 413 SER A N 1
ATOM 3175 C CA . SER A 1 413 ? 21.427 36.311 -0.600 1.00 73.50 413 SER A CA 1
ATOM 3176 C C . SER A 1 413 ? 21.204 34.850 -0.200 1.00 73.50 413 SER A C 1
ATOM 3178 O O . SER A 1 413 ? 20.929 34.524 0.962 1.00 73.50 413 SER A O 1
ATOM 3180 N N . ARG A 1 414 ? 21.302 33.941 -1.174 1.00 70.50 414 ARG A N 1
ATOM 3181 C CA . ARG A 1 414 ? 21.215 32.491 -0.936 1.00 70.50 414 ARG A CA 1
ATOM 3182 C C . ARG A 1 414 ? 22.112 32.062 0.235 1.00 70.50 414 ARG A C 1
ATOM 3184 O O . ARG A 1 414 ? 21.751 31.180 1.008 1.00 70.50 414 ARG A O 1
ATOM 3191 N N . GLU A 1 415 ? 23.249 32.731 0.389 1.00 77.31 415 GLU A N 1
ATOM 3192 C CA . GLU A 1 415 ? 24.228 32.513 1.447 1.00 77.31 415 GLU A CA 1
ATOM 3193 C C . GLU A 1 415 ? 23.702 32.866 2.847 1.00 77.31 415 GLU A C 1
ATOM 3195 O O . GLU A 1 415 ? 23.869 32.075 3.773 1.00 77.31 415 GLU A O 1
ATOM 3200 N N . GLU A 1 416 ? 22.981 33.978 3.012 1.00 77.94 416 GLU A N 1
ATOM 3201 C CA . GLU A 1 416 ? 22.384 34.363 4.301 1.00 77.94 416 GLU A CA 1
ATOM 3202 C C . GLU A 1 416 ? 21.326 33.355 4.764 1.00 77.94 416 GLU A C 1
ATOM 3204 O O . GLU A 1 416 ? 21.299 32.962 5.935 1.00 77.94 416 GLU A O 1
ATOM 3209 N N . SER A 1 417 ? 20.501 32.874 3.829 1.00 74.38 417 SER A N 1
ATOM 3210 C CA . SER A 1 417 ? 19.502 31.836 4.111 1.00 74.38 417 SER A CA 1
ATOM 3211 C C . SER A 1 417 ? 20.168 30.518 4.514 1.00 74.38 417 SER A C 1
ATOM 3213 O O . SER A 1 417 ? 19.712 29.847 5.444 1.00 74.38 417 SER A O 1
ATOM 3215 N N . MET A 1 418 ? 21.296 30.168 3.881 1.00 73.94 418 MET A N 1
ATOM 3216 C CA . MET A 1 418 ? 22.085 29.008 4.294 1.00 73.94 418 MET A CA 1
ATOM 3217 C C . MET A 1 418 ? 22.665 29.185 5.697 1.00 73.94 418 MET A C 1
ATOM 3219 O O . MET A 1 418 ? 22.551 28.263 6.501 1.00 73.94 418 MET A O 1
ATOM 3223 N N . ILE A 1 419 ? 23.273 30.334 6.012 1.00 81.44 419 ILE A N 1
ATOM 3224 C CA . ILE A 1 419 ? 23.866 30.604 7.334 1.00 81.44 419 ILE A CA 1
ATOM 3225 C C . ILE A 1 419 ? 22.801 30.471 8.429 1.00 81.44 419 ILE A C 1
ATOM 3227 O O . ILE A 1 419 ? 23.036 29.815 9.452 1.00 81.44 419 ILE A O 1
ATOM 3231 N N . LEU A 1 420 ? 21.611 31.026 8.191 1.00 81.06 420 LEU A N 1
ATOM 3232 C CA . LEU A 1 420 ? 20.481 30.907 9.105 1.00 81.06 420 LEU A CA 1
ATOM 3233 C C . LEU A 1 420 ? 20.036 29.446 9.261 1.00 81.06 420 LEU A C 1
ATOM 3235 O O . LEU A 1 420 ? 19.923 28.962 10.389 1.00 81.06 420 LEU A O 1
ATOM 3239 N N . GLY A 1 421 ? 19.882 28.713 8.154 1.00 81.38 421 GLY A N 1
ATOM 3240 C CA . GLY A 1 421 ? 19.571 27.283 8.162 1.00 81.38 421 GLY A CA 1
ATOM 3241 C C . GLY A 1 421 ? 20.590 26.454 8.953 1.00 81.38 421 GLY A C 1
ATOM 3242 O O . GLY A 1 421 ? 20.201 25.667 9.821 1.00 81.38 421 GLY A O 1
ATOM 3243 N N . LYS A 1 422 ? 21.900 26.680 8.744 1.00 79.81 422 LYS A N 1
ATOM 3244 C CA . LYS A 1 422 ? 22.978 25.997 9.492 1.00 79.81 422 LYS A CA 1
ATOM 3245 C C . LYS A 1 422 ? 22.870 26.276 10.993 1.00 79.81 422 LYS A C 1
ATOM 3247 O O . LYS A 1 422 ? 23.021 25.365 11.811 1.00 79.81 422 LYS A O 1
ATOM 3252 N N . SER A 1 423 ? 22.622 27.535 11.354 1.00 84.75 423 SER A N 1
ATOM 3253 C CA . SER A 1 423 ? 22.492 27.978 12.744 1.00 84.75 423 SER A CA 1
ATOM 3254 C C . SER A 1 423 ? 21.300 27.314 13.434 1.00 84.75 423 SER A C 1
ATOM 3256 O O . SER A 1 423 ? 21.453 26.755 14.523 1.00 84.75 423 SER A O 1
ATOM 3258 N N . LEU A 1 424 ? 20.136 27.291 12.775 1.00 84.50 424 LEU A N 1
ATOM 3259 C CA . LEU A 1 424 ? 18.909 26.690 13.299 1.00 84.50 424 LEU A CA 1
ATOM 3260 C C . LEU A 1 424 ? 19.012 25.170 13.450 1.00 84.50 424 LEU A C 1
ATOM 3262 O O . LEU A 1 424 ? 18.625 24.640 14.492 1.00 84.50 424 LEU A O 1
ATOM 3266 N N . VAL A 1 425 ? 19.597 24.467 12.476 1.00 82.94 425 VAL A N 1
ATOM 3267 C CA . VAL A 1 425 ? 19.838 23.019 12.586 1.00 82.94 425 VAL A CA 1
ATOM 3268 C C . VAL A 1 425 ? 20.796 22.713 13.739 1.00 82.94 425 VAL A C 1
ATOM 3270 O O . VAL A 1 425 ? 20.512 21.832 14.549 1.00 82.94 425 VAL A O 1
ATOM 3273 N N . GLY A 1 426 ? 21.894 23.465 13.880 1.00 80.88 426 GLY A N 1
ATOM 3274 C CA . GLY A 1 426 ? 22.835 23.285 14.993 1.00 80.88 426 GLY A CA 1
ATOM 3275 C C . GLY A 1 426 ? 22.179 23.499 16.359 1.00 80.88 426 GLY A C 1
ATOM 3276 O O . GLY A 1 426 ? 22.348 22.699 17.276 1.00 80.88 426 GLY A O 1
ATOM 3277 N N . LYS A 1 427 ? 21.356 24.540 16.469 1.00 85.19 427 LYS A N 1
ATOM 3278 C CA . LYS A 1 427 ? 20.511 24.839 17.629 1.00 85.19 427 LYS A CA 1
ATOM 3279 C C . LYS A 1 427 ? 19.545 23.698 17.969 1.00 85.19 427 LYS A C 1
ATOM 3281 O O . LYS A 1 427 ? 19.475 23.282 19.127 1.00 85.19 427 LYS A O 1
ATOM 3286 N N . CYS A 1 428 ? 18.855 23.153 16.968 1.00 83.88 428 CYS A N 1
ATOM 3287 C CA . CYS A 1 428 ? 17.971 22.000 17.130 1.00 83.88 428 CYS A CA 1
ATOM 3288 C C . CYS A 1 428 ? 18.733 20.762 17.602 1.00 83.88 428 CYS A C 1
ATOM 3290 O O . CYS A 1 428 ? 18.302 20.120 18.553 1.00 83.88 428 CYS A O 1
ATOM 3292 N N . MET A 1 429 ? 19.901 20.476 17.025 1.00 78.00 429 MET A N 1
ATOM 3293 C CA . MET A 1 429 ? 20.749 19.352 17.432 1.00 78.00 429 MET A CA 1
ATOM 3294 C C . MET A 1 429 ? 21.253 19.488 18.875 1.00 78.00 429 MET A C 1
ATOM 3296 O O . MET A 1 429 ? 21.196 18.528 19.639 1.00 78.00 429 MET A O 1
ATOM 3300 N N . VAL A 1 430 ? 21.679 20.683 19.298 1.00 79.31 430 VAL A N 1
ATOM 3301 C CA . VAL A 1 430 ? 22.059 20.943 20.700 1.00 79.31 430 VAL A CA 1
ATOM 3302 C C . VAL A 1 430 ? 20.873 20.717 21.635 1.00 79.31 430 VAL A C 1
ATOM 3304 O O . VAL A 1 430 ? 21.023 20.123 22.703 1.00 79.31 430 VAL A O 1
ATOM 3307 N N . GLN A 1 431 ? 19.682 21.165 21.243 1.00 81.94 431 GLN A N 1
ATOM 3308 C CA . GLN A 1 431 ? 18.484 20.965 22.046 1.00 81.94 431 GLN A CA 1
ATOM 3309 C C . GLN A 1 431 ? 18.062 19.489 22.098 1.00 81.94 431 GLN A C 1
ATOM 3311 O O . GLN A 1 431 ? 17.682 19.000 23.161 1.00 81.94 431 GLN A O 1
ATOM 3316 N N . MET A 1 432 ? 18.205 18.761 20.990 1.00 76.88 432 MET A N 1
ATOM 3317 C CA . MET A 1 432 ? 18.027 17.310 20.927 1.00 76.88 432 MET A CA 1
ATOM 3318 C C . MET A 1 432 ? 18.967 16.594 21.896 1.00 76.88 432 MET A C 1
ATOM 3320 O O . MET A 1 432 ? 18.499 15.774 22.679 1.00 76.88 432 MET A O 1
ATOM 3324 N N . LEU A 1 433 ? 20.254 16.954 21.916 1.00 71.69 433 LEU A N 1
ATOM 3325 C CA . LEU A 1 433 ? 21.244 16.391 22.842 1.00 71.69 433 LEU A CA 1
ATOM 3326 C C . LEU A 1 433 ? 20.912 16.692 24.313 1.00 71.69 433 LEU A C 1
ATOM 3328 O O . LEU A 1 433 ? 21.075 15.827 25.170 1.00 71.69 433 LEU A O 1
ATOM 3332 N N . LYS A 1 434 ? 20.375 17.878 24.629 1.00 74.94 434 LYS A N 1
ATOM 3333 C CA . LYS A 1 434 ? 19.881 18.181 25.988 1.00 74.94 434 LYS A CA 1
ATOM 3334 C C . LYS A 1 434 ? 18.726 17.263 26.402 1.00 74.94 434 LYS A C 1
ATOM 3336 O O . LYS A 1 434 ? 18.666 16.843 27.558 1.00 74.94 434 LYS A O 1
ATOM 3341 N N . PHE A 1 435 ? 17.841 16.907 25.470 1.00 69.44 435 PHE A N 1
ATOM 3342 C CA . PHE A 1 435 ? 16.797 15.906 25.717 1.00 69.44 435 PHE A CA 1
ATOM 3343 C C . PHE A 1 435 ? 17.349 14.480 25.861 1.00 69.44 435 PHE A C 1
ATOM 3345 O O . PHE A 1 435 ? 16.684 13.625 26.443 1.00 69.44 435 PHE A O 1
ATOM 3352 N N . GLU A 1 436 ? 18.561 14.198 25.378 1.00 65.12 436 GLU A N 1
ATOM 3353 C CA . GLU A 1 436 ? 19.214 12.907 25.619 1.00 65.12 436 GLU A CA 1
ATOM 3354 C C . GLU A 1 436 ? 19.756 12.771 27.049 1.00 65.12 436 GLU A C 1
ATOM 3356 O O . GLU A 1 436 ? 19.777 11.663 27.579 1.00 65.12 436 GLU A O 1
ATOM 3361 N N . GLY A 1 437 ? 20.121 13.879 27.704 1.00 55.31 437 GLY A N 1
ATOM 3362 C CA . GLY A 1 437 ? 20.668 13.898 29.069 1.00 55.31 437 GLY A CA 1
ATOM 3363 C C . GLY A 1 437 ? 19.641 13.920 30.210 1.00 55.31 437 GLY A C 1
ATOM 3364 O O . GLY A 1 437 ? 20.015 14.169 31.348 1.00 55.31 437 GLY A O 1
ATOM 3365 N N . THR A 1 438 ? 18.344 13.724 29.946 1.00 52.59 438 THR A N 1
ATOM 3366 C CA . THR A 1 438 ? 17.272 13.943 30.946 1.00 52.59 438 THR A CA 1
ATOM 3367 C C . THR A 1 438 ? 16.602 12.675 31.491 1.00 52.59 438 THR A C 1
ATOM 3369 O O . THR A 1 438 ? 15.556 12.771 32.127 1.00 52.59 438 THR A O 1
ATOM 3372 N N . GLN A 1 439 ? 17.201 11.486 31.332 1.00 55.28 439 GLN A N 1
ATOM 3373 C CA . GLN A 1 439 ? 16.805 10.307 32.122 1.00 55.28 439 GLN A CA 1
ATOM 3374 C C . GLN A 1 439 ? 17.812 10.040 33.250 1.00 55.28 439 GLN A C 1
ATOM 3376 O O . GLN A 1 439 ? 18.762 9.281 33.035 1.00 55.28 439 GLN A O 1
ATOM 3381 N N . PRO A 1 440 ? 17.606 10.621 34.450 1.00 56.59 440 PRO A N 1
ATOM 3382 C CA . PRO A 1 440 ? 18.527 10.449 35.574 1.00 56.59 440 PRO A CA 1
ATOM 3383 C C . PRO A 1 440 ? 18.725 8.972 35.947 1.00 56.59 440 PRO A C 1
ATOM 3385 O O . PRO A 1 440 ? 19.839 8.569 36.275 1.00 56.59 440 PRO A O 1
ATOM 3388 N N . ASP A 1 441 ? 17.690 8.139 35.798 1.00 60.44 441 ASP A N 1
ATOM 3389 C CA . ASP A 1 441 ? 17.745 6.716 36.155 1.00 60.44 441 ASP A CA 1
ATOM 3390 C C . ASP A 1 441 ? 18.621 5.894 35.198 1.00 60.44 441 ASP A C 1
ATOM 3392 O O . ASP A 1 441 ? 19.381 5.023 35.626 1.00 60.44 441 ASP A O 1
ATOM 3396 N N . LEU A 1 442 ? 18.554 6.176 33.893 1.00 61.56 442 LEU A N 1
ATOM 3397 C CA . LEU A 1 442 ? 19.318 5.444 32.880 1.00 61.56 442 LEU A CA 1
ATOM 3398 C C . LEU A 1 442 ? 20.779 5.911 32.841 1.00 61.56 442 LEU A C 1
ATOM 3400 O O . LEU A 1 442 ? 21.689 5.089 32.714 1.00 61.56 442 LEU A O 1
ATOM 3404 N N . GLU A 1 443 ? 21.018 7.217 33.009 1.00 60.41 443 GLU A N 1
ATOM 3405 C CA . GLU A 1 443 ? 22.368 7.753 33.202 1.00 60.41 443 GLU A CA 1
ATOM 3406 C C . GLU A 1 443 ? 22.999 7.222 34.490 1.00 60.41 443 GLU A C 1
ATOM 3408 O O . GLU A 1 443 ? 24.161 6.820 34.466 1.00 60.41 443 GLU A O 1
ATOM 3413 N N . GLY A 1 444 ? 22.238 7.147 35.586 1.00 62.91 444 GLY A N 1
ATOM 3414 C CA . GLY A 1 444 ? 22.685 6.548 36.841 1.00 62.91 444 GLY A CA 1
ATOM 3415 C C . GLY A 1 444 ? 23.112 5.092 36.657 1.00 62.91 444 GLY A C 1
ATOM 3416 O O . GLY A 1 444 ? 24.200 4.708 37.083 1.00 62.91 444 GLY A O 1
ATOM 3417 N N . GLN A 1 445 ? 22.323 4.294 35.931 1.00 67.88 445 GLN A N 1
ATOM 3418 C CA . GLN A 1 445 ? 22.643 2.891 35.640 1.00 67.88 445 GLN A CA 1
ATOM 3419 C C . GLN A 1 445 ? 23.850 2.711 34.708 1.00 67.88 445 GLN A C 1
ATOM 3421 O O . GLN A 1 445 ? 24.623 1.766 34.879 1.00 67.88 445 GLN A O 1
ATOM 3426 N N . LEU A 1 446 ? 24.027 3.583 33.712 1.00 65.25 446 LEU A N 1
ATOM 3427 C CA . LEU A 1 446 ? 25.162 3.518 32.784 1.00 65.25 446 LEU A CA 1
ATOM 3428 C C . LEU A 1 446 ? 26.460 4.011 33.439 1.00 65.25 446 LEU A C 1
ATOM 3430 O O . LEU A 1 446 ? 27.499 3.365 33.274 1.00 65.25 446 LEU A O 1
ATOM 3434 N N . ARG A 1 447 ? 26.388 5.069 34.260 1.00 66.81 447 ARG A N 1
ATOM 3435 C CA . ARG A 1 447 ? 27.508 5.559 35.082 1.00 66.81 447 ARG A CA 1
ATOM 3436 C C . ARG A 1 447 ? 27.910 4.552 36.155 1.00 66.81 447 ARG A C 1
ATOM 3438 O O . ARG A 1 447 ? 29.099 4.281 36.289 1.00 66.81 447 ARG A O 1
ATOM 3445 N N . ALA A 1 448 ? 26.949 3.917 36.831 1.00 76.88 448 ALA A N 1
ATOM 3446 C CA . ALA A 1 448 ? 27.216 2.831 37.782 1.00 76.88 448 ALA A CA 1
ATOM 3447 C C . ALA A 1 448 ? 27.927 1.630 37.129 1.00 76.88 448 ALA A C 1
ATOM 3449 O O . ALA A 1 448 ? 28.641 0.890 37.797 1.00 76.88 448 ALA A O 1
ATOM 3450 N N . LYS A 1 449 ? 27.767 1.450 35.812 1.00 80.38 449 LYS A N 1
ATOM 3451 C CA . LYS A 1 449 ? 28.437 0.409 35.017 1.00 80.38 449 LYS A CA 1
ATOM 3452 C C . LYS A 1 449 ? 29.715 0.890 34.314 1.00 80.38 449 LYS A C 1
ATOM 3454 O O . LYS A 1 449 ? 30.246 0.157 33.482 1.00 80.38 449 LYS A O 1
ATOM 3459 N N . GLY A 1 450 ? 30.189 2.110 34.588 1.00 78.38 450 GLY A N 1
ATOM 3460 C CA . GLY A 1 450 ? 31.398 2.680 33.980 1.00 78.38 450 GLY A CA 1
ATOM 3461 C C . GLY A 1 450 ? 31.306 2.916 32.467 1.00 78.38 450 GLY A C 1
ATOM 3462 O O . GLY A 1 450 ? 32.328 3.088 31.805 1.00 78.38 450 GLY A O 1
ATOM 3463 N N . ARG A 1 451 ? 30.098 2.908 31.887 1.00 67.12 451 ARG A N 1
ATOM 3464 C CA . ARG A 1 451 ? 29.892 3.099 30.446 1.00 67.12 451 ARG A CA 1
ATOM 3465 C C . ARG A 1 451 ? 29.481 4.537 30.166 1.00 67.12 451 ARG A C 1
ATOM 3467 O O . ARG A 1 451 ? 28.529 5.042 30.757 1.00 67.12 451 ARG A O 1
ATOM 3474 N N . LYS A 1 452 ? 30.161 5.182 29.213 1.00 57.75 452 LYS A N 1
ATOM 3475 C CA . LYS A 1 452 ? 29.686 6.453 28.655 1.00 57.75 452 LYS A CA 1
ATOM 3476 C C . LYS A 1 452 ? 28.375 6.184 27.903 1.00 57.75 452 LYS A C 1
ATOM 3478 O O . LYS A 1 452 ? 28.342 5.242 27.106 1.00 57.75 452 LYS A O 1
ATOM 3483 N N . PRO A 1 453 ? 27.298 6.943 28.157 1.00 57.41 453 PRO A N 1
ATOM 3484 C CA . PRO A 1 453 ? 26.054 6.776 27.421 1.00 57.41 453 PRO A CA 1
ATOM 3485 C C . PRO A 1 453 ? 26.317 6.966 25.922 1.00 57.41 453 PRO A C 1
ATOM 3487 O O . PRO A 1 453 ? 26.856 7.983 25.496 1.00 57.41 453 PRO A O 1
ATOM 3490 N N . SER A 1 454 ? 25.988 5.943 25.132 1.00 53.44 454 SER A N 1
ATOM 3491 C CA . SER A 1 454 ? 26.052 5.999 23.672 1.00 53.44 454 SER A CA 1
ATOM 3492 C C . SER A 1 454 ? 24.719 6.527 23.153 1.00 53.44 454 SER A C 1
ATOM 3494 O O . SER A 1 454 ? 23.656 6.003 23.494 1.00 53.44 454 SER A O 1
ATOM 3496 N N . THR A 1 455 ? 24.773 7.576 22.340 1.00 55.19 455 THR A N 1
ATOM 3497 C CA . THR A 1 455 ? 23.610 8.229 21.739 1.00 55.19 455 THR A CA 1
ATOM 3498 C C . THR A 1 455 ? 23.040 7.355 20.619 1.00 55.19 455 THR A C 1
ATOM 3500 O O . THR A 1 455 ? 23.376 7.469 19.442 1.00 55.19 455 THR A O 1
ATOM 3503 N N . THR A 1 456 ? 22.170 6.402 20.962 1.00 55.69 456 THR A N 1
ATOM 3504 C CA . THR A 1 456 ? 21.472 5.614 19.938 1.00 55.69 456 THR A CA 1
ATOM 3505 C C . THR A 1 456 ? 20.295 6.408 19.372 1.00 55.69 456 THR A C 1
ATOM 3507 O O . THR A 1 456 ? 19.281 6.590 20.052 1.00 55.69 456 THR A O 1
ATOM 3510 N N . TYR A 1 457 ? 20.397 6.797 18.096 1.00 54.34 457 TYR A N 1
ATOM 3511 C CA . TYR A 1 457 ? 19.390 7.556 17.330 1.00 54.34 457 TYR A CA 1
ATOM 3512 C C . TYR A 1 457 ? 17.971 6.962 17.372 1.00 54.34 457 TYR A C 1
ATOM 3514 O O . TYR A 1 457 ? 16.980 7.668 17.210 1.00 54.34 457 TYR A O 1
ATOM 3522 N N . ARG A 1 458 ? 17.850 5.652 17.616 1.00 54.88 458 ARG A N 1
ATOM 3523 C CA . ARG A 1 458 ? 16.560 4.961 17.733 1.00 54.88 458 ARG A CA 1
ATOM 3524 C C . ARG A 1 458 ? 15.721 5.467 18.912 1.00 54.88 458 ARG A C 1
ATOM 3526 O O . ARG A 1 458 ? 14.508 5.554 18.782 1.00 54.88 458 ARG A O 1
ATOM 3533 N N . GLY A 1 459 ? 16.357 5.854 20.019 1.00 59.12 459 GLY A N 1
ATOM 3534 C CA . GLY A 1 459 ? 15.659 6.442 21.168 1.00 59.12 459 GLY A CA 1
ATOM 3535 C C . GLY A 1 459 ? 15.295 7.917 20.973 1.00 59.12 459 GLY A C 1
ATOM 3536 O O . GLY A 1 459 ? 14.453 8.444 21.692 1.00 59.12 459 GLY A O 1
ATOM 3537 N N . LEU A 1 460 ? 15.904 8.589 19.995 1.00 59.69 460 LEU A N 1
ATOM 3538 C CA . LEU A 1 460 ? 15.728 10.019 19.756 1.00 59.69 460 LEU A CA 1
ATOM 3539 C C . LEU A 1 460 ? 14.303 10.350 19.301 1.00 59.69 460 LEU A C 1
ATOM 3541 O O . LEU A 1 460 ? 13.705 11.300 19.793 1.00 59.69 460 LEU A O 1
ATOM 3545 N N . GLY A 1 461 ? 13.728 9.517 18.431 1.00 65.31 461 GLY A N 1
ATOM 3546 C CA . GLY A 1 461 ? 12.368 9.719 17.934 1.00 65.31 461 GLY A CA 1
ATOM 3547 C C . GLY A 1 461 ? 11.280 9.524 18.966 1.00 65.31 461 GLY A C 1
ATOM 3548 O O . GLY A 1 461 ? 10.355 10.325 19.061 1.00 65.31 461 GLY A O 1
ATOM 3549 N N . GLU A 1 462 ? 11.421 8.483 19.777 1.00 65.19 462 GLU A N 1
ATOM 3550 C CA . GLU A 1 462 ? 10.492 8.203 20.865 1.00 65.19 462 GLU A CA 1
ATOM 3551 C C . GLU A 1 462 ? 10.526 9.323 21.916 1.00 65.19 462 GLU A C 1
ATOM 3553 O O . GLU A 1 462 ? 9.483 9.765 22.393 1.00 65.19 462 GLU A O 1
ATOM 3558 N N . ARG A 1 463 ? 11.715 9.862 22.215 1.00 68.06 463 ARG A N 1
ATOM 3559 C CA . ARG A 1 463 ? 11.892 10.965 23.171 1.00 68.06 463 ARG A CA 1
ATOM 3560 C C . ARG A 1 463 ? 11.352 12.299 22.656 1.00 68.06 463 ARG A C 1
ATOM 3562 O O . ARG A 1 463 ? 10.629 12.966 23.393 1.00 68.06 463 ARG A O 1
ATOM 3569 N N . VAL A 1 464 ? 11.636 12.663 21.403 1.00 66.94 464 VAL A N 1
ATOM 3570 C CA . VAL A 1 464 ? 11.064 13.866 20.766 1.00 66.94 464 VAL A CA 1
ATOM 3571 C C . VAL A 1 464 ? 9.537 13.752 20.695 1.00 66.94 464 VAL A C 1
ATOM 3573 O O . VAL A 1 464 ? 8.835 14.699 21.047 1.00 66.94 464 VAL A O 1
ATOM 3576 N N . GLY A 1 465 ? 9.011 12.569 20.361 1.00 71.75 465 GLY A N 1
ATOM 3577 C CA . GLY A 1 465 ? 7.574 12.285 20.384 1.00 71.75 465 GLY A CA 1
ATOM 3578 C C . GLY A 1 465 ? 6.948 12.416 21.778 1.00 71.75 465 GLY A C 1
ATOM 3579 O O . GLY A 1 465 ? 5.926 13.085 21.939 1.00 71.75 465 GLY A O 1
ATOM 3580 N N . ASN A 1 466 ? 7.575 11.844 22.810 1.00 73.12 466 ASN A N 1
ATOM 3581 C CA . ASN A 1 466 ? 7.113 11.956 24.197 1.00 73.12 466 ASN A CA 1
ATOM 3582 C C . ASN A 1 466 ? 7.121 13.406 24.689 1.00 73.12 466 ASN A C 1
ATOM 3584 O O . ASN A 1 466 ? 6.159 13.852 25.314 1.00 73.12 466 ASN A O 1
ATOM 3588 N N . TYR A 1 467 ? 8.166 14.164 24.362 1.00 67.88 467 TYR A N 1
ATOM 3589 C CA . TYR A 1 467 ? 8.256 15.578 24.703 1.00 67.88 467 TYR A CA 1
ATOM 3590 C C . TYR A 1 467 ? 7.200 16.420 23.974 1.00 67.88 467 TYR A C 1
ATOM 3592 O O . TYR A 1 467 ? 6.528 17.241 24.594 1.00 67.88 467 TYR A O 1
ATOM 3600 N N . LYS A 1 468 ? 6.965 16.164 22.682 1.00 71.50 468 LYS A N 1
ATOM 3601 C CA . LYS A 1 468 ? 5.875 16.789 21.919 1.00 71.50 468 LYS A CA 1
ATOM 3602 C C . LYS A 1 468 ? 4.520 16.536 22.575 1.00 71.50 468 LYS A C 1
ATOM 3604 O O . LYS A 1 468 ? 3.730 17.462 22.738 1.00 71.50 468 LYS A O 1
ATOM 3609 N N . ASN A 1 469 ? 4.274 15.306 23.019 1.00 73.56 469 ASN A N 1
ATOM 3610 C CA . ASN A 1 469 ? 3.058 14.964 23.751 1.00 73.56 469 ASN A CA 1
ATOM 3611 C C . ASN A 1 469 ? 2.961 15.716 25.087 1.00 73.56 469 ASN A C 1
ATOM 3613 O O . ASN A 1 469 ? 1.877 16.179 25.438 1.00 73.56 469 ASN A O 1
ATOM 3617 N N . GLN A 1 470 ? 4.072 15.902 25.809 1.00 71.62 470 GLN A N 1
ATOM 3618 C CA . GLN A 1 470 ? 4.105 16.729 27.021 1.00 71.62 470 GLN A CA 1
ATOM 3619 C C . GLN A 1 470 ? 3.832 18.210 26.730 1.00 71.62 470 GLN A C 1
ATOM 3621 O O . GLN A 1 470 ? 3.084 18.835 27.472 1.00 71.62 470 GLN A O 1
ATOM 3626 N N . LEU A 1 471 ? 4.378 18.780 25.652 1.00 62.59 471 LEU A N 1
ATOM 3627 C CA . LEU A 1 471 ? 4.095 20.163 25.253 1.00 62.59 471 LEU A CA 1
ATOM 3628 C C . LEU A 1 471 ? 2.639 20.357 24.838 1.00 62.59 471 LEU A C 1
ATOM 3630 O O . LEU A 1 471 ? 2.021 21.341 25.232 1.00 62.59 471 LEU A O 1
ATOM 3634 N N . ILE A 1 472 ? 2.074 19.414 24.082 1.00 71.06 472 ILE A N 1
ATOM 3635 C CA . ILE A 1 472 ? 0.652 19.431 23.729 1.00 71.06 472 ILE A CA 1
ATOM 3636 C C . ILE A 1 472 ? -0.203 19.378 25.000 1.00 71.06 472 ILE A C 1
ATOM 3638 O O . ILE A 1 472 ? -1.184 20.109 25.089 1.00 71.06 472 ILE A O 1
ATOM 3642 N N . ARG A 1 473 ? 0.176 18.564 25.996 1.00 72.50 473 ARG A N 1
ATOM 3643 C CA . ARG A 1 473 ? -0.498 18.531 27.305 1.00 72.50 473 ARG A CA 1
ATOM 3644 C C . ARG A 1 473 ? -0.377 19.862 28.042 1.00 72.50 473 ARG A C 1
ATOM 3646 O O . ARG A 1 473 ? -1.404 20.421 28.384 1.00 72.50 473 ARG A O 1
ATOM 3653 N N . LYS A 1 474 ? 0.827 20.428 28.168 1.00 69.88 474 LYS A N 1
ATOM 3654 C CA . LYS A 1 474 ? 1.044 21.732 28.820 1.00 69.88 474 LYS A CA 1
ATOM 3655 C C . LYS A 1 474 ? 0.303 22.880 28.136 1.00 69.88 474 LYS A C 1
ATOM 3657 O O . LYS A 1 474 ? -0.206 23.752 28.824 1.00 69.88 474 LYS A O 1
ATOM 3662 N N . ARG A 1 475 ? 0.221 22.888 26.800 1.00 71.06 475 ARG A N 1
ATOM 3663 C CA . ARG A 1 475 ? -0.579 23.877 26.055 1.00 71.06 475 ARG A CA 1
ATOM 3664 C C . ARG A 1 475 ? -2.066 23.698 26.334 1.00 71.06 475 ARG A C 1
ATOM 3666 O O . ARG A 1 475 ? -2.727 24.669 26.656 1.00 71.06 475 ARG A O 1
ATOM 3673 N N . LYS A 1 476 ? -2.568 22.459 26.308 1.00 70.88 476 LYS A N 1
ATOM 3674 C CA . LYS A 1 476 ? -3.965 22.161 26.660 1.00 70.88 476 LYS A CA 1
ATOM 3675 C C . LYS A 1 476 ? -4.294 22.534 28.107 1.00 70.88 476 LYS A C 1
ATOM 3677 O O . LYS A 1 476 ? -5.359 23.083 28.354 1.00 70.88 476 LYS A O 1
ATOM 3682 N N . GLU A 1 477 ? -3.397 22.259 29.047 1.00 75.75 477 GLU A N 1
ATOM 3683 C CA . GLU A 1 477 ? -3.535 22.619 30.464 1.00 75.75 477 GLU A CA 1
ATOM 3684 C C . GLU A 1 477 ? -3.466 24.142 30.663 1.00 75.75 477 GLU A C 1
ATOM 3686 O O . GLU A 1 477 ? -4.274 24.697 31.400 1.00 75.75 477 GLU A O 1
ATOM 3691 N N . GLY A 1 478 ? -2.565 24.828 29.954 1.00 75.25 478 GLY A N 1
ATOM 3692 C CA . GLY A 1 478 ? -2.463 26.289 29.944 1.00 75.25 478 GLY A CA 1
ATOM 3693 C C . GLY A 1 478 ? -3.697 26.969 29.352 1.00 75.25 478 GLY A C 1
ATOM 3694 O O . GLY A 1 478 ? -4.220 27.896 29.959 1.00 75.25 478 GLY A O 1
ATOM 3695 N N . ASP A 1 479 ? -4.219 26.467 28.231 1.00 64.56 479 ASP A N 1
ATOM 3696 C CA . ASP A 1 479 ? -5.460 26.957 27.621 1.00 64.56 479 ASP A CA 1
ATOM 3697 C C . ASP A 1 479 ? -6.671 26.691 28.526 1.00 64.56 479 ASP A C 1
ATOM 3699 O O . ASP A 1 479 ? -7.570 27.525 28.616 1.00 64.56 479 ASP A O 1
ATOM 3703 N N . SER A 1 480 ? -6.680 25.562 29.243 1.00 65.88 480 SER A N 1
ATOM 3704 C CA . SER A 1 480 ? -7.726 25.237 30.222 1.00 65.88 480 SER A CA 1
ATOM 3705 C C . SER A 1 480 ? -7.686 26.185 31.423 1.00 65.88 480 SER A C 1
ATOM 3707 O O . SER A 1 480 ? -8.731 26.661 31.855 1.00 65.88 480 SER A O 1
ATOM 3709 N N . ASN A 1 481 ? -6.493 26.515 31.926 1.00 62.84 481 ASN A N 1
ATOM 3710 C CA . ASN A 1 481 ? -6.325 27.496 32.999 1.00 62.84 481 ASN A CA 1
ATOM 3711 C C . ASN A 1 481 ? -6.683 28.915 32.540 1.00 62.84 481 ASN A C 1
ATOM 3713 O O . ASN A 1 481 ? -7.350 29.631 33.276 1.00 62.84 481 ASN A O 1
ATOM 3717 N N . LEU A 1 482 ? -6.330 29.299 31.309 1.00 64.19 482 LEU A N 1
ATOM 3718 C CA . LEU A 1 482 ? -6.701 30.594 30.734 1.00 64.19 482 LEU A CA 1
ATOM 3719 C C . LEU A 1 482 ? -8.222 30.709 30.520 1.00 64.19 482 LEU A C 1
ATOM 3721 O O . LEU A 1 482 ? -8.800 31.780 30.698 1.00 64.19 482 LEU A O 1
ATOM 3725 N N . GLN A 1 483 ? -8.890 29.611 30.151 1.00 63.25 483 GLN A N 1
ATOM 3726 C CA . GLN A 1 483 ? -10.353 29.551 30.085 1.00 63.25 483 GLN A CA 1
ATOM 3727 C C . GLN A 1 483 ? -10.996 29.610 31.474 1.00 63.25 483 GLN A C 1
ATOM 3729 O O . GLN A 1 483 ? -12.014 30.279 31.631 1.00 63.25 483 GLN A O 1
ATOM 3734 N N . LEU A 1 484 ? -10.396 28.969 32.481 1.00 68.38 484 LEU A N 1
ATOM 3735 C CA . LEU A 1 484 ? -10.860 29.034 33.865 1.00 68.38 484 LEU A CA 1
ATOM 3736 C C . LEU A 1 484 ? -10.714 30.451 34.443 1.00 68.38 484 LEU A C 1
ATOM 3738 O O . LEU A 1 484 ? -11.654 30.946 35.053 1.00 68.38 484 LEU A O 1
ATOM 3742 N N . GLU A 1 485 ? -9.587 31.126 34.199 1.00 68.19 485 GLU A N 1
ATOM 3743 C CA . GLU A 1 485 ? -9.365 32.523 34.598 1.00 68.19 485 GLU A CA 1
ATOM 3744 C C . GLU A 1 485 ? -10.330 33.477 33.891 1.00 68.19 485 GLU A C 1
ATOM 3746 O O . GLU A 1 485 ? -10.903 34.349 34.539 1.00 68.19 485 GLU A O 1
ATOM 3751 N N . LYS A 1 486 ? -10.584 33.285 32.588 1.00 70.88 486 LYS A N 1
ATOM 3752 C CA . LYS A 1 486 ? -11.615 34.049 31.866 1.00 70.88 486 LYS A CA 1
ATOM 3753 C C . LYS A 1 486 ? -13.007 33.825 32.444 1.00 70.88 486 LYS A C 1
ATOM 3755 O O . LYS A 1 486 ? -13.742 34.788 32.620 1.00 70.88 486 LYS A O 1
ATOM 3760 N N . HIS A 1 487 ? -13.355 32.583 32.772 1.00 68.00 487 HIS A N 1
ATOM 3761 C CA . HIS A 1 487 ? -14.648 32.265 33.370 1.00 68.00 487 HIS A CA 1
ATOM 3762 C C . HIS A 1 487 ? -14.779 32.831 34.794 1.00 68.00 487 HIS A C 1
ATOM 3764 O O . HIS A 1 487 ? -15.841 33.313 35.174 1.00 68.00 487 HIS A O 1
ATOM 3770 N N . GLN A 1 488 ? -13.694 32.838 35.573 1.00 73.50 488 GLN A N 1
ATOM 3771 C CA . GLN A 1 488 ? -13.643 33.479 36.890 1.00 73.50 488 GLN A CA 1
ATOM 3772 C C . GLN A 1 488 ? -13.716 35.009 36.797 1.00 73.50 488 GLN A C 1
ATOM 3774 O O . GLN A 1 488 ? -14.393 35.626 37.615 1.00 73.50 488 GLN A O 1
ATOM 3779 N N . GLN A 1 489 ? -13.083 35.623 35.793 1.00 73.25 489 GLN A N 1
ATOM 3780 C CA . GLN A 1 489 ? -13.223 37.054 35.510 1.00 73.25 489 GLN A CA 1
ATOM 3781 C C . GLN A 1 489 ? -14.641 37.412 35.055 1.00 73.25 489 GLN A C 1
ATOM 3783 O O . GLN A 1 489 ? -15.185 38.403 35.531 1.00 73.25 489 GLN A O 1
ATOM 3788 N N . GLU A 1 490 ? -15.268 36.602 34.198 1.00 74.19 490 GLU A N 1
ATOM 3789 C CA . GLU A 1 490 ? -16.682 36.763 33.834 1.00 74.19 490 GLU A CA 1
ATOM 3790 C C . GLU A 1 490 ? -17.593 36.633 35.060 1.00 74.19 490 GLU A C 1
ATOM 3792 O O . GLU A 1 490 ? -18.487 37.455 35.240 1.00 74.19 490 GLU A O 1
ATOM 3797 N N . LEU A 1 491 ? -17.340 35.666 35.947 1.00 73.38 491 LEU A N 1
ATOM 3798 C CA . LEU A 1 491 ? -18.082 35.520 37.202 1.00 73.38 491 LEU A CA 1
ATOM 3799 C C . LEU A 1 491 ? -17.872 36.711 38.150 1.00 73.38 491 LEU A C 1
ATOM 3801 O O . LEU A 1 491 ? -18.839 37.155 38.758 1.00 73.38 491 LEU A O 1
ATOM 3805 N N . MET A 1 492 ? -16.661 37.270 38.255 1.00 67.25 492 MET A N 1
ATOM 3806 C CA . MET A 1 492 ? -16.421 38.499 39.030 1.00 67.25 492 MET A CA 1
ATOM 3807 C C . MET A 1 492 ? -17.154 39.706 38.435 1.00 67.25 492 MET A C 1
ATOM 3809 O O . MET A 1 492 ? -17.766 40.466 39.180 1.00 67.25 492 MET A O 1
ATOM 3813 N N . LEU A 1 493 ? -17.157 39.847 37.108 1.00 65.88 493 LEU A N 1
ATOM 3814 C CA . LEU A 1 493 ? -17.895 40.903 36.411 1.00 65.88 493 LEU A CA 1
ATOM 3815 C C . LEU A 1 493 ? -19.418 40.740 36.548 1.00 65.88 493 LEU A C 1
ATOM 3817 O O . LEU A 1 493 ? -20.140 41.731 36.553 1.00 65.88 493 LEU A O 1
ATOM 3821 N N . MET A 1 494 ? -19.920 39.512 36.715 1.00 57.06 494 MET A N 1
ATOM 3822 C CA . MET A 1 494 ? -21.332 39.258 37.034 1.00 57.06 494 MET A CA 1
ATOM 3823 C C . MET A 1 494 ? -21.684 39.524 38.506 1.00 57.06 494 MET A C 1
ATOM 3825 O O . MET A 1 494 ? -22.855 39.743 38.812 1.00 57.06 494 MET A O 1
ATOM 3829 N N . VAL A 1 495 ? -20.704 39.526 39.415 1.00 56.91 495 VAL A N 1
ATOM 3830 C CA . VAL A 1 495 ? -20.897 39.865 40.838 1.00 56.91 495 VAL A CA 1
ATOM 3831 C C . VAL A 1 495 ? -20.873 41.385 41.074 1.00 56.91 495 VAL A C 1
ATOM 3833 O O . VAL A 1 495 ? -21.433 41.850 42.062 1.00 56.91 495 VAL A O 1
ATOM 3836 N N . GLU A 1 496 ? -20.339 42.177 40.139 1.00 48.25 496 GLU A N 1
ATOM 3837 C CA . GLU A 1 496 ? -20.405 43.651 40.153 1.00 48.25 496 GLU A CA 1
ATOM 3838 C C . GLU A 1 496 ? -21.679 44.234 39.503 1.00 48.25 496 GLU A C 1
ATOM 3840 O O . GLU A 1 496 ? -21.709 45.398 39.110 1.00 48.25 496 GLU A O 1
ATOM 3845 N N . VAL A 1 497 ? -22.770 43.464 39.422 1.00 46.03 497 VAL A N 1
ATOM 3846 C CA . VAL A 1 497 ? -24.093 44.032 39.118 1.00 46.03 497 VAL A CA 1
ATOM 3847 C C . VAL A 1 497 ? -24.719 44.538 40.416 1.00 46.03 497 VAL A C 1
ATOM 3849 O O . VAL A 1 497 ? -25.310 43.776 41.177 1.00 46.03 497 VAL A O 1
ATOM 3852 N N . ASP A 1 498 ? -24.520 45.835 40.651 1.00 43.06 498 ASP A N 1
ATOM 3853 C CA . ASP A 1 498 ? -25.225 46.740 41.561 1.00 43.06 498 ASP A CA 1
ATOM 3854 C C . ASP A 1 498 ? -25.876 46.103 42.799 1.00 43.06 498 ASP A C 1
ATOM 3856 O O . ASP A 1 498 ? -27.018 45.631 42.790 1.00 43.06 498 ASP A O 1
ATOM 3860 N N . ALA A 1 499 ? -25.185 46.239 43.934 1.00 46.56 499 ALA A N 1
ATOM 3861 C CA . ALA A 1 499 ? -25.851 46.304 45.223 1.00 46.56 499 ALA A CA 1
ATOM 3862 C C . ALA A 1 499 ? -26.954 47.369 45.130 1.00 46.56 499 ALA A C 1
ATOM 3864 O O . ALA A 1 499 ? -26.674 48.566 45.072 1.00 46.56 499 ALA A O 1
ATOM 3865 N N . VAL A 1 500 ? -28.211 46.922 45.086 1.00 46.34 500 VAL A N 1
ATOM 3866 C CA . VAL A 1 500 ? -29.395 47.781 45.106 1.00 46.34 500 VAL A CA 1
ATOM 3867 C C . VAL A 1 500 ? -29.361 48.583 46.404 1.00 46.34 500 VAL A C 1
ATOM 3869 O O . VAL A 1 500 ? -29.776 48.123 47.468 1.00 46.34 500 VAL A O 1
ATOM 3872 N N . GLY A 1 501 ? -28.805 49.789 46.319 1.00 41.34 501 GLY A N 1
ATOM 3873 C CA . GLY A 1 501 ? -28.843 50.777 47.376 1.00 41.34 501 GLY A CA 1
ATOM 3874 C C . GLY A 1 501 ? -30.294 51.146 47.642 1.00 41.34 501 GLY A C 1
ATOM 3875 O O . GLY A 1 501 ? -30.995 51.654 46.769 1.00 41.34 501 GLY A O 1
ATOM 3876 N N . THR A 1 502 ? -30.757 50.877 48.859 1.00 45.59 502 THR A N 1
ATOM 3877 C CA . THR A 1 502 ? -32.052 51.367 49.336 1.00 45.59 502 THR A CA 1
ATOM 3878 C C . THR A 1 502 ? -32.061 52.901 49.241 1.00 45.59 502 THR A C 1
ATOM 3880 O O . THR A 1 502 ? -31.165 53.529 49.815 1.00 45.59 502 THR A O 1
ATOM 3883 N N . PRO A 1 503 ? -33.032 53.534 48.557 1.00 39.97 503 PRO A N 1
ATOM 3884 C CA . PRO A 1 503 ? -33.100 54.989 48.485 1.00 39.97 503 PRO A CA 1
ATOM 3885 C C . PRO A 1 503 ? -33.308 55.589 49.884 1.00 39.97 503 PRO A C 1
ATOM 3887 O O . PRO A 1 503 ? -34.028 55.004 50.704 1.00 39.97 503 PRO A O 1
ATOM 3890 N N . PRO A 1 504 ? -32.725 56.760 50.185 1.00 38.88 504 PRO A N 1
ATOM 3891 C CA . PRO A 1 504 ? -32.908 57.399 51.473 1.00 38.88 504 PRO A CA 1
ATOM 3892 C C . PRO A 1 504 ? -34.333 57.946 51.574 1.00 38.88 504 PRO A C 1
ATOM 3894 O O . PRO A 1 504 ? -34.728 58.861 50.857 1.00 38.88 504 PRO A O 1
ATOM 3897 N N . GLY A 1 505 ? -35.090 57.371 52.507 1.00 51.97 505 GLY A N 1
ATOM 3898 C CA . GLY A 1 505 ? -36.430 57.813 52.869 1.00 51.97 505 GLY A CA 1
ATOM 3899 C C . GLY A 1 505 ? -37.536 57.056 52.142 1.00 51.97 505 GLY A C 1
ATOM 3900 O O . GLY A 1 505 ? -38.010 57.503 51.110 1.00 51.97 505 GLY A O 1
ATOM 3901 N N . GLN A 1 506 ? -38.014 55.959 52.739 1.00 43.34 506 GLN A N 1
ATOM 3902 C CA . GLN A 1 506 ? -39.428 55.772 53.097 1.00 43.34 506 GLN A CA 1
ATOM 3903 C C . GLN A 1 506 ? -39.656 54.410 53.789 1.00 43.34 506 GLN A C 1
ATOM 3905 O O . GLN A 1 506 ? -39.335 53.358 53.260 1.00 43.34 506 GLN A O 1
ATOM 3910 N N . LYS A 1 507 ? -40.183 54.507 55.019 1.00 45.69 507 LYS A N 1
ATOM 3911 C CA . LYS A 1 507 ? -40.969 53.568 55.853 1.00 45.69 507 LYS A CA 1
ATOM 3912 C C . LYS A 1 507 ? -40.766 52.053 55.652 1.00 45.69 507 LYS A C 1
ATOM 3914 O O . LYS A 1 507 ? -41.063 51.487 54.609 1.00 45.69 507 LYS A O 1
ATOM 3919 N N . SER A 1 508 ? -40.355 51.380 56.732 1.00 53.28 508 SER A N 1
ATOM 3920 C CA . SER A 1 508 ? -40.144 49.929 56.770 1.00 53.28 508 SER A CA 1
ATOM 3921 C C . SER A 1 508 ? -41.392 49.130 56.366 1.00 53.28 508 SER A C 1
ATOM 3923 O O . SER A 1 508 ? -42.518 49.475 56.722 1.00 53.28 508 SER A O 1
ATOM 3925 N N . VAL A 1 509 ? -41.166 47.994 55.697 1.00 51.44 509 VAL A N 1
ATOM 3926 C CA . VAL A 1 509 ? -42.175 47.001 55.268 1.00 51.44 509 VAL A CA 1
ATOM 3927 C C . VAL A 1 509 ? -43.108 46.573 56.415 1.00 51.44 509 VAL A C 1
ATOM 3929 O O . VAL A 1 509 ? -44.266 46.222 56.197 1.00 51.44 509 VAL A O 1
ATOM 3932 N N . ARG A 1 510 ? -42.654 46.700 57.668 1.00 47.31 510 ARG A N 1
ATOM 3933 C CA . ARG A 1 510 ? -43.449 46.436 58.873 1.00 47.31 510 ARG A CA 1
ATOM 3934 C C . ARG A 1 510 ? -44.639 47.395 59.035 1.00 47.31 510 ARG A C 1
ATOM 3936 O O . ARG A 1 510 ? -45.651 46.985 59.590 1.00 47.31 510 ARG A O 1
ATOM 3943 N N . SER A 1 511 ? -44.564 48.634 58.537 1.00 51.66 511 SER A N 1
ATOM 3944 C CA . SER A 1 511 ? -45.695 49.576 58.598 1.00 51.66 511 SER A CA 1
ATOM 3945 C C . SER A 1 511 ? -46.755 49.311 57.525 1.00 51.66 511 SER A C 1
ATOM 3947 O O . SER A 1 511 ? -47.894 49.728 57.705 1.00 51.66 511 SER A O 1
ATOM 3949 N N . TYR A 1 512 ? -46.396 48.633 56.430 1.00 49.75 512 TYR A N 1
ATOM 3950 C CA . TYR A 1 512 ? -47.309 48.328 55.324 1.00 49.75 512 TYR A CA 1
ATOM 3951 C C . TYR A 1 512 ? -48.254 47.161 55.663 1.00 49.75 512 TYR A C 1
ATOM 3953 O O . TYR A 1 512 ? -49.431 47.184 55.313 1.00 49.75 512 TYR A O 1
ATOM 3961 N N . PHE A 1 513 ? -47.779 46.171 56.429 1.00 54.75 513 PHE A N 1
ATOM 3962 C CA . PHE A 1 513 ? -48.617 45.047 56.869 1.00 54.75 513 PHE A CA 1
ATOM 3963 C C . PHE A 1 513 ? -49.480 45.367 58.098 1.00 54.75 513 PHE A C 1
ATOM 3965 O O . PHE A 1 513 ? -50.600 44.868 58.199 1.00 54.75 513 PHE A O 1
ATOM 3972 N N . SER A 1 514 ? -49.035 46.261 58.989 1.00 54.28 514 SER A N 1
ATOM 3973 C CA . SER A 1 514 ? -49.856 46.702 60.128 1.00 54.28 514 SER A CA 1
ATOM 3974 C C . SER A 1 514 ? -51.081 47.531 59.714 1.00 54.28 514 SER A C 1
ATOM 3976 O O . SER A 1 514 ? -52.050 47.578 60.464 1.00 54.28 514 SER A O 1
ATOM 3978 N N . SER A 1 515 ? -51.083 48.155 58.527 1.00 50.72 515 SER A N 1
ATOM 3979 C CA . SER A 1 515 ? -52.248 48.893 58.014 1.00 50.72 515 SER A CA 1
ATOM 3980 C C . SER A 1 515 ? -53.277 48.023 57.285 1.00 50.72 515 SER A C 1
ATOM 3982 O O . SER A 1 515 ? -54.378 48.501 57.037 1.00 50.72 515 SER A O 1
ATOM 3984 N N . MET A 1 516 ? -52.954 46.767 56.948 1.00 50.22 516 MET A N 1
ATOM 3985 C CA . MET A 1 516 ? -53.895 45.852 56.279 1.00 50.22 516 MET A CA 1
ATOM 3986 C C . MET A 1 516 ? -54.721 44.986 57.241 1.00 50.22 516 MET A C 1
ATOM 3988 O O . MET A 1 516 ? -55.727 44.426 56.824 1.00 50.22 516 MET A O 1
ATOM 3992 N N . ILE A 1 517 ? -54.337 44.874 58.518 1.00 58.59 517 ILE A N 1
ATOM 3993 C CA . ILE A 1 517 ? -54.992 43.956 59.476 1.00 58.59 517 ILE A CA 1
ATOM 3994 C C . ILE A 1 517 ? -56.009 44.670 60.395 1.00 58.59 517 ILE A C 1
ATOM 3996 O O . ILE A 1 517 ? -56.697 44.031 61.183 1.00 58.59 517 ILE A O 1
ATOM 4000 N N . GLY A 1 518 ? -56.196 45.987 60.276 1.00 51.31 518 GLY A N 1
ATOM 4001 C CA . GLY A 1 518 ? -57.107 46.732 61.150 1.00 51.31 518 GLY A CA 1
ATOM 4002 C C . GLY A 1 518 ? -58.048 47.665 60.407 1.00 51.31 518 GLY A C 1
ATOM 4003 O O . GLY A 1 518 ? -57.733 48.847 60.296 1.00 51.31 518 GLY A O 1
ATOM 4004 N N . LYS A 1 519 ? -59.191 47.138 59.943 1.00 45.88 519 LYS A N 1
ATOM 4005 C CA . LYS A 1 519 ? -60.521 47.790 59.899 1.00 45.88 519 LYS A CA 1
ATOM 4006 C C . LYS A 1 519 ? -61.499 46.925 59.101 1.00 45.88 519 LYS A C 1
ATOM 4008 O O . LYS A 1 519 ? -61.435 46.904 57.880 1.00 45.88 519 LYS A O 1
ATOM 4013 N N . ASN A 1 520 ? -62.331 46.203 59.842 1.00 39.62 520 ASN A N 1
ATOM 4014 C CA . ASN A 1 520 ? -63.748 45.875 59.631 1.00 39.62 520 ASN A CA 1
ATOM 4015 C C . ASN A 1 520 ? -64.083 44.968 60.839 1.00 39.62 520 ASN A C 1
ATOM 4017 O O . ASN A 1 520 ? -63.410 43.961 61.039 1.00 39.62 520 ASN A O 1
ATOM 4021 N N . GLY A 1 521 ? -64.929 45.352 61.797 1.00 41.34 521 GLY A N 1
ATOM 4022 C CA . GLY A 1 521 ? -66.203 46.027 61.573 1.00 41.34 521 GLY A CA 1
ATOM 4023 C C . GLY A 1 521 ? -67.156 44.994 61.022 1.00 41.34 521 GLY A C 1
ATOM 4024 O O . GLY A 1 521 ? -67.097 44.816 59.789 1.00 41.34 521 GLY A O 1
#